Protein AF-A0A1Y0I4P0-F1 (afdb_monomer)

Radius of gyration: 37.22 Å; Cα contacts (8 Å, |Δi|>4): 376; chains: 1; bounding box: 93×125×113 Å

Organism: NCBI:txid141451

Mean predicted aligned error: 14.64 Å

Foldseek 3Di:
DDDDDDDDDPPDPPPPQPDWDWKFKFFPADLVVLLVLLVVQVVVCVVVVNLSVLVSVQSNVQRRQQRIDTPNKGKGFQDDSVVVNVVVVVVVVVVVCLVCLPVPDPPPVVNVVVVVVVVVVCLVCVLVVVLVVLQNRQQRMAIPNWGKGFASPSVLSCVLRNVLVVLVVVLVCLVCVLVVVLVVVVVVVVVVVVVVVVVVVVVVVVVVPDDDDDDDDDDDDDDDDDDDDDDDDDDDDDDDDDDDDDDDDDDDDDDDPPPDPPPVVVVVVVSVVVSVVSVVVSVVVNVVSVVVSLVCVLVSLVSVLQNSQQRMAGQPWGKGFQDDSVLSCVLSVVVVVLVVVLVVVVVVCVVVVDPPCCVVSVVSVVVCVLLVVLLSVQSSLQNSQQGMDIPPGKGKGFDRDSVVSSVLSVVQVVVCVVVVNSSVSVSVSVVSNRRSRRMIITDDPDVVVVVVVSVVSNVVVVVVVVVVVVVVVPD

Sequence (475 aa):
MTESVEKGTTATVQNSAGKRKRLAFQFTGNAAEYFSIWFANQLLMMITLGFYAPWAKVRKLRYFYGNTTVANGSFQFLASPLTLLKSRLLALLLLIMFLTSKNLLDVSIIAASIYGIMTVLYIVFAPVIFVMMLSFRMRYSAWRSIKFSFNRDYKGAYRVYMAPNLVVILFIACLVAPFYFAGQLQEQAASEQTAAEESLSGQDMAYDEGYSEDEAYAEESYEEGRYEQDLYEQDMYEGEVYDEEEVYDEGEVYDEDEVYDEDSAVEDESITNVLDHLEAIWFLPATLSALMLLFLAPYFDFISMRYVARNARFGTATGQFVGEIAAFYRVYGVLFIAIGVLILLWTLKFALDVSGMYGVLGTLTGLFFLLIRPYMKAKRYNLMLDNVQFGNGHRLRANAKPLAVCWLTITNSLIILLSFWMLSPWAQVRTARYFLGVTALESTGDITEFLAGQEEDAKALAEEISDVFDLELSF

Secondary structure (DSSP, 8-state):
-------------------PEEEE-EE---HHHHHHHHHHHHHHHHHTTTTTHHHHHHHHHHHHHHTEEETTEEEEE---HHHHHHHHHHHHHHHHHHHHTTTS---HHHHHHHHHHHHHHHHHHHHHHHHHHHHHHHHTEEETTEEEEE---HHHHHHHHHHHHHHHHHHHHHHHHHHHHHHHHHHHHHHHHHHHHHHHHHHHTTSSS-S--------------------------------------------------HHHHHHHHHHHHHHHHHHHHHHHHHHHHHHHHHHHHHHHHHHHHHHHHHHEEETTEEEEE---HHHHHHHHHHHHHHHHHHHHHHHHHHHTT-TTHHHHHHHHHHHHHHHHHHHHHHHHHHHHHHTEEETTTEEEEE---HHHHHHHHHHHHHHHHHTTTTTHHHHHHHHHHHHHHTEEEEESS-HHHHHHHHHHHHHHHHHHHHHHHHHHTT-

Solvent-accessible surface area (backbone atoms only — not comparable to full-atom values): 26924 Å² total; per-residue (Å²): 140,85,89,79,88,86,81,86,82,81,75,76,81,74,82,79,74,65,80,64,46,76,36,57,32,43,57,76,67,54,40,68,66,47,34,57,54,48,52,56,37,52,53,45,22,61,77,47,76,50,70,42,46,38,48,44,52,43,54,52,46,33,52,57,27,56,27,27,32,43,83,93,32,45,27,41,50,70,66,60,39,68,68,51,40,58,61,47,53,56,51,49,53,53,47,50,53,61,65,47,42,64,82,77,40,98,42,71,68,61,39,50,50,50,52,52,50,51,50,50,48,50,62,68,44,44,42,53,52,50,48,50,53,49,29,53,55,27,56,26,30,30,48,74,90,40,41,28,37,42,60,83,54,58,73,60,32,43,69,61,44,46,62,59,50,50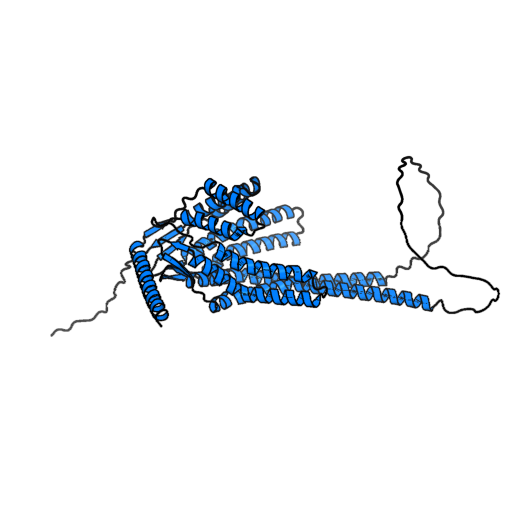,55,53,48,54,35,49,50,49,60,47,48,58,62,57,52,52,53,52,53,51,54,49,52,52,53,52,51,54,53,50,54,52,54,54,58,58,52,60,67,65,70,72,79,74,84,79,90,87,87,83,88,81,90,85,84,86,84,89,81,81,90,78,90,82,88,82,90,84,83,87,83,88,84,87,90,83,88,80,90,86,81,88,83,92,81,85,88,78,91,74,85,80,78,73,70,68,67,67,61,56,52,58,57,50,53,52,54,52,49,56,54,50,56,57,65,44,48,54,60,33,52,52,39,52,50,52,52,62,68,44,45,40,57,52,51,47,50,49,50,40,53,52,31,49,31,29,26,52,54,84,32,49,23,36,54,78,64,58,69,68,61,38,45,61,62,46,44,58,54,52,52,52,52,51,50,49,52,50,53,54,51,49,42,62,76,65,66,55,80,81,46,63,64,57,54,50,49,53,52,51,51,45,65,65,44,48,56,32,34,49,51,20,53,52,49,22,58,53,31,56,23,33,34,38,56,92,59,30,29,37,39,42,65,54,52,36,68,60,38,32,52,51,48,52,55,36,49,52,48,17,59,79,45,74,54,67,43,45,46,41,41,50,44,55,49,50,37,51,58,34,59,36,24,29,41,34,26,56,65,65,63,66,59,57,50,50,53,37,51,50,53,53,48,53,55,49,50,54,51,47,52,54,52,53,58,68,70,71,114

pLDDT: mean 76.16, std 22.03, range [27.31, 97.38]

InterPro domains:
  IPR010295 Protein of unknown function DUF898 [PF05987] (23-184)
  IPR010295 Protein of unknown function DUF898 [PF05987] (286-468)

Structure (mmCIF, N/CA/C/O backbone):
data_AF-A0A1Y0I4P0-F1
#
_entry.id   AF-A0A1Y0I4P0-F1
#
loop_
_atom_site.group_PDB
_atom_site.id
_atom_site.type_symbol
_atom_site.label_atom_id
_atom_site.label_alt_id
_atom_site.label_comp_id
_atom_site.label_asym_id
_atom_site.label_entity_id
_atom_site.label_seq_id
_atom_site.pdbx_PDB_ins_code
_atom_site.Cartn_x
_atom_site.Cartn_y
_atom_site.Cartn_z
_atom_site.occupancy
_atom_site.B_iso_or_equiv
_atom_site.auth_seq_id
_atom_site.auth_comp_id
_atom_site.auth_asym_id
_atom_site.auth_atom_id
_atom_site.pdbx_PDB_model_num
ATOM 1 N N . MET A 1 1 ? -19.920 -70.083 32.557 1.00 39.25 1 MET A N 1
ATOM 2 C CA . MET A 1 1 ? -18.614 -69.816 31.927 1.00 39.25 1 MET A CA 1
ATOM 3 C C . MET A 1 1 ? -18.836 -68.791 30.841 1.00 39.25 1 MET A C 1
ATOM 5 O O . MET A 1 1 ? -19.362 -69.096 29.783 1.00 39.25 1 MET A O 1
ATOM 9 N N . THR A 1 2 ? -18.595 -67.553 31.237 1.00 38.03 2 THR A N 1
ATOM 10 C CA . THR A 1 2 ? -18.624 -66.318 30.465 1.00 38.03 2 THR A CA 1
ATOM 11 C C . THR A 1 2 ? -17.290 -66.140 29.756 1.00 38.03 2 THR A C 1
ATOM 13 O O . THR A 1 2 ? -16.261 -66.289 30.409 1.00 38.03 2 THR A O 1
ATOM 16 N N . GLU A 1 3 ? -17.306 -65.723 28.496 1.00 40.31 3 GLU A N 1
ATOM 17 C CA . GLU A 1 3 ? -16.261 -64.841 27.984 1.00 40.31 3 GLU A CA 1
ATOM 18 C C . GLU A 1 3 ? -16.858 -63.895 26.940 1.00 40.31 3 GLU A C 1
ATOM 20 O O . GLU A 1 3 ? -17.730 -64.248 26.147 1.00 40.31 3 GLU A O 1
ATOM 25 N N . SER A 1 4 ? -16.443 -62.646 27.057 1.00 36.69 4 SER A N 1
ATOM 26 C CA . SER A 1 4 ? -17.008 -61.432 26.493 1.00 36.69 4 SER A CA 1
ATOM 27 C C . SER A 1 4 ? -15.843 -60.505 26.160 1.00 36.69 4 SER A C 1
ATOM 29 O O . SER A 1 4 ? -14.849 -60.555 26.879 1.00 36.69 4 SER A O 1
ATOM 31 N N . VAL A 1 5 ? -16.068 -59.567 25.225 1.00 40.25 5 VAL A N 1
ATOM 32 C CA . VAL A 1 5 ? -15.238 -58.363 24.959 1.00 40.25 5 VAL A CA 1
ATOM 33 C C . VAL A 1 5 ? -14.006 -58.698 24.083 1.00 40.25 5 VAL A C 1
ATOM 35 O O . VAL A 1 5 ? -13.344 -59.693 24.307 1.00 40.25 5 VAL A O 1
ATOM 38 N N . GLU A 1 6 ? -13.683 -58.028 22.970 1.00 35.25 6 GLU A N 1
ATOM 39 C CA . GLU A 1 6 ? -13.631 -56.588 22.705 1.00 35.25 6 GLU A CA 1
ATOM 40 C C . GLU A 1 6 ? -13.625 -56.327 21.178 1.00 35.25 6 GLU A C 1
ATOM 42 O O . GLU A 1 6 ? -12.809 -56.884 20.444 1.00 35.25 6 GLU A O 1
ATOM 47 N N . LYS A 1 7 ? -14.516 -55.464 20.668 1.00 36.31 7 LYS A N 1
ATOM 48 C CA . LYS A 1 7 ? -14.362 -54.826 19.348 1.00 36.31 7 LYS A CA 1
ATOM 49 C C . LYS A 1 7 ? -14.186 -53.335 19.580 1.00 36.31 7 LYS A C 1
ATOM 51 O O . LYS A 1 7 ? -15.089 -52.674 20.085 1.00 36.31 7 LYS A O 1
ATOM 56 N N . GLY A 1 8 ? -13.000 -52.856 19.218 1.00 30.75 8 GLY A N 1
ATOM 57 C CA . GLY A 1 8 ? -12.551 -51.485 19.384 1.00 30.75 8 GLY A CA 1
ATOM 58 C C . GLY A 1 8 ? -13.476 -50.458 18.736 1.00 30.75 8 GLY A C 1
ATOM 59 O O . GLY A 1 8 ? -13.842 -50.535 17.565 1.00 30.75 8 GLY A O 1
ATOM 60 N N . THR A 1 9 ? -13.804 -49.480 19.562 1.00 31.92 9 THR A N 1
ATOM 61 C CA . THR A 1 9 ? -14.466 -48.205 19.332 1.00 31.92 9 THR A CA 1
ATOM 62 C C . THR A 1 9 ? -13.950 -47.460 18.093 1.00 31.92 9 THR A C 1
ATOM 64 O O . THR A 1 9 ? -12.954 -46.744 18.147 1.00 31.92 9 THR A O 1
ATOM 67 N N . THR A 1 10 ? -14.692 -47.513 16.985 1.00 32.19 10 THR A N 1
ATOM 68 C CA . THR A 1 10 ? -14.745 -46.401 16.024 1.00 32.19 10 THR A CA 1
ATOM 69 C C . THR A 1 10 ? -15.577 -45.287 16.646 1.00 32.19 10 THR A C 1
ATOM 71 O O . THR A 1 10 ? -16.793 -45.217 16.462 1.00 32.19 10 THR A O 1
ATOM 74 N N . ALA A 1 11 ? -14.926 -44.426 17.428 1.00 33.12 11 ALA A N 1
ATOM 75 C CA . ALA A 1 11 ? -15.512 -43.165 17.846 1.00 33.12 11 ALA A CA 1
ATOM 76 C C . ALA A 1 11 ? -15.629 -42.271 16.609 1.00 33.12 11 ALA A C 1
ATOM 78 O O . ALA A 1 11 ? -14.672 -41.650 16.151 1.00 33.12 11 ALA A O 1
ATOM 79 N N . THR A 1 12 ? -16.835 -42.244 16.056 1.00 32.56 12 THR A N 1
ATOM 80 C CA . THR A 1 12 ? -17.356 -41.190 15.197 1.00 32.56 12 THR A CA 1
ATOM 81 C C . THR A 1 12 ? -17.021 -39.843 15.838 1.00 32.56 12 THR A C 1
ATOM 83 O O . THR A 1 12 ? -17.657 -39.441 16.812 1.00 32.56 12 THR A O 1
ATOM 86 N N . VAL A 1 13 ? -16.012 -39.143 15.314 1.00 34.75 13 VAL A N 1
ATOM 87 C CA . VAL A 1 13 ? -15.781 -37.726 15.612 1.00 34.75 13 VAL A CA 1
ATOM 88 C C . VAL A 1 13 ? -16.958 -36.975 15.000 1.00 34.75 13 VAL A C 1
ATOM 90 O O . VAL A 1 13 ? -16.952 -36.585 13.833 1.00 34.75 13 VAL A O 1
ATOM 93 N N . GLN A 1 14 ? -18.032 -36.868 15.779 1.00 32.38 14 GLN A N 1
ATOM 94 C CA . GLN A 1 14 ? -19.156 -36.013 15.469 1.00 32.38 14 GLN A CA 1
ATOM 95 C C . GLN A 1 14 ? -18.634 -34.584 15.374 1.00 32.38 14 GLN A C 1
ATOM 97 O O . GLN A 1 14 ? -18.122 -33.994 16.322 1.00 32.38 14 GLN A O 1
ATOM 102 N N . ASN A 1 15 ? -18.755 -34.076 14.160 1.00 36.31 15 ASN A N 1
ATOM 103 C CA . ASN A 1 15 ? -18.453 -32.739 13.709 1.00 36.31 15 ASN A CA 1
ATOM 104 C C . ASN A 1 15 ? -19.351 -31.735 14.458 1.00 36.31 15 ASN A C 1
ATOM 106 O O . ASN A 1 15 ? -20.387 -31.312 13.950 1.00 36.31 15 ASN A O 1
ATOM 110 N N . SER A 1 16 ? -18.974 -31.347 15.677 1.00 35.66 16 SER A N 1
ATOM 111 C CA . SER A 1 16 ? -19.544 -30.202 16.392 1.00 35.66 16 SER A CA 1
ATOM 112 C C . SER A 1 16 ? -18.983 -28.899 15.811 1.00 35.66 16 SER A C 1
ATOM 114 O O . SER A 1 16 ? -18.380 -28.070 16.490 1.00 35.66 16 SER A O 1
ATOM 116 N N . ALA A 1 17 ? -19.190 -28.688 14.509 1.00 44.56 17 ALA A N 1
ATOM 117 C CA . ALA A 1 17 ? -18.994 -27.389 13.888 1.00 44.56 17 ALA A CA 1
ATOM 118 C C . ALA A 1 17 ? -20.091 -26.445 14.406 1.00 44.56 17 ALA A C 1
ATOM 120 O O . ALA A 1 17 ? -21.143 -26.287 13.787 1.00 44.56 17 ALA A O 1
ATOM 121 N N . GLY A 1 18 ? -19.857 -25.844 15.577 1.00 54.31 18 GLY A N 1
ATOM 122 C CA . GLY A 1 18 ? -20.720 -24.817 16.150 1.00 54.31 18 GLY A CA 1
ATOM 123 C C . GLY A 1 18 ? -21.077 -23.768 15.095 1.00 54.31 18 GLY A C 1
ATOM 124 O O . GLY A 1 18 ? -20.222 -23.327 14.320 1.00 54.31 18 GLY A O 1
ATOM 125 N N . LYS A 1 19 ? -22.362 -23.405 15.026 1.00 65.44 19 LYS A N 1
ATOM 126 C CA . LYS A 1 19 ? -22.931 -22.479 14.039 1.00 65.44 19 LYS A CA 1
ATOM 127 C C . LYS A 1 19 ? -22.147 -21.160 14.052 1.00 65.44 19 LYS A C 1
ATOM 129 O O . LYS A 1 19 ? -22.307 -20.345 14.955 1.00 65.44 19 LYS A O 1
ATOM 134 N N . ARG A 1 20 ? -21.277 -20.957 13.059 1.00 76.94 20 ARG A N 1
ATOM 135 C CA . ARG A 1 20 ? -20.441 -19.750 12.956 1.00 76.94 20 ARG A CA 1
ATOM 136 C C . ARG A 1 20 ? -21.329 -18.536 12.713 1.00 76.94 20 ARG A C 1
ATOM 138 O O . ARG A 1 20 ? -22.108 -18.518 11.759 1.00 76.94 20 ARG A O 1
ATOM 145 N N . LYS A 1 21 ? -21.208 -17.512 13.558 1.00 85.75 21 LYS A N 1
ATOM 146 C CA . LYS A 1 21 ? -21.959 -16.261 13.405 1.00 85.75 21 LYS A CA 1
ATOM 147 C C . LYS A 1 21 ? -21.155 -15.303 12.536 1.00 85.75 21 LYS A C 1
ATOM 149 O O . LYS A 1 21 ? -20.011 -14.982 12.853 1.00 85.75 21 LYS A O 1
ATOM 154 N N . ARG A 1 22 ? -21.755 -14.845 11.436 1.00 89.12 22 ARG A N 1
ATOM 155 C CA . ARG A 1 22 ? -21.154 -13.854 10.537 1.00 89.12 22 ARG A CA 1
ATOM 156 C C . ARG A 1 22 ? -21.524 -12.445 10.999 1.00 89.12 22 ARG A C 1
ATOM 158 O O . ARG A 1 22 ? -22.698 -12.088 11.016 1.00 89.12 22 ARG A O 1
ATOM 165 N N . LEU A 1 23 ? -20.521 -11.650 11.351 1.00 91.06 23 LEU A N 1
ATOM 166 C CA . LEU A 1 23 ? -20.640 -10.267 11.809 1.00 91.06 23 LEU A CA 1
ATOM 167 C C . LEU A 1 23 ? -20.118 -9.347 10.700 1.00 91.06 23 LEU A C 1
ATOM 169 O O . LEU A 1 23 ? -18.914 -9.271 10.466 1.00 91.06 23 LEU A O 1
ATOM 173 N N . ALA A 1 24 ? -21.023 -8.701 9.966 1.00 92.25 24 ALA A N 1
ATOM 174 C CA . ALA A 1 24 ? -20.651 -7.816 8.864 1.00 92.25 24 ALA A CA 1
ATOM 175 C C . ALA A 1 24 ? -20.056 -6.497 9.378 1.00 92.25 24 ALA A C 1
ATOM 177 O O . ALA A 1 24 ? -20.532 -5.947 10.374 1.00 92.25 24 ALA A O 1
ATOM 178 N N . PHE A 1 25 ? -19.046 -5.983 8.676 1.00 93.06 25 PHE A N 1
ATOM 179 C CA . PHE A 1 25 ? -18.540 -4.632 8.899 1.00 93.06 25 PHE A CA 1
ATOM 180 C C . PHE A 1 25 ? -19.503 -3.628 8.263 1.00 93.06 25 PHE A C 1
ATOM 182 O O . PHE A 1 25 ? -19.948 -3.800 7.127 1.00 93.06 25 PHE A O 1
ATOM 189 N N . GLN A 1 26 ? -19.816 -2.564 8.992 1.00 93.56 26 GLN A N 1
ATOM 190 C CA . GLN A 1 26 ? -20.653 -1.471 8.512 1.00 93.56 26 GLN A CA 1
ATOM 191 C C . GLN A 1 26 ? -19.850 -0.174 8.517 1.00 93.56 26 GLN A C 1
ATOM 193 O O . GLN A 1 26 ? -19.061 0.082 9.426 1.00 93.56 26 GLN A O 1
ATOM 198 N N . PHE A 1 27 ? -20.040 0.635 7.475 1.00 94.00 27 PHE A N 1
ATOM 199 C CA . PHE A 1 27 ? -19.405 1.941 7.347 1.00 94.00 27 PHE A CA 1
ATOM 200 C C . PHE A 1 27 ? -20.461 3.031 7.179 1.00 94.00 27 PHE A C 1
ATOM 202 O O . PHE A 1 27 ? -21.122 3.097 6.140 1.00 94.00 27 PHE A O 1
ATOM 209 N N . THR A 1 28 ? -20.595 3.897 8.181 1.00 95.38 28 THR A N 1
ATOM 210 C CA . THR A 1 28 ? -21.626 4.949 8.248 1.00 95.38 28 THR A CA 1
ATOM 211 C C . THR A 1 28 ? -21.122 6.327 7.819 1.00 95.38 28 THR A C 1
ATOM 213 O O . THR A 1 28 ? -21.881 7.289 7.845 1.00 95.38 28 THR A O 1
ATOM 216 N N . GLY A 1 29 ? -19.859 6.439 7.392 1.00 93.44 29 GLY A N 1
ATOM 217 C CA . GLY A 1 29 ? -19.248 7.727 7.059 1.00 93.44 29 GLY A CA 1
ATOM 218 C C . GLY A 1 29 ? -19.883 8.408 5.842 1.00 93.44 29 GLY A C 1
ATOM 219 O O . GLY A 1 29 ? -20.194 7.763 4.830 1.00 93.44 29 GLY A O 1
ATOM 220 N N . ASN A 1 30 ? -20.027 9.730 5.928 1.00 96.38 30 ASN A N 1
ATOM 221 C CA . ASN A 1 30 ? -20.567 10.614 4.900 1.00 96.38 30 ASN A CA 1
ATOM 222 C C . ASN A 1 30 ? -19.444 11.287 4.081 1.00 96.38 30 ASN A C 1
ATOM 224 O O . ASN A 1 30 ? -18.428 11.738 4.605 1.00 96.38 30 ASN A O 1
ATOM 228 N N . ALA A 1 31 ? -19.630 11.375 2.761 1.00 95.25 31 ALA A N 1
ATOM 229 C CA . ALA A 1 31 ? -18.646 11.986 1.871 1.00 95.25 31 ALA A CA 1
ATOM 230 C C . ALA A 1 31 ? -18.492 13.505 2.071 1.00 95.25 31 ALA A C 1
ATOM 232 O O . ALA A 1 31 ? -17.367 13.991 2.009 1.00 95.25 31 ALA A O 1
ATOM 233 N N . ALA A 1 32 ? -19.580 14.238 2.326 1.00 95.56 32 ALA A N 1
ATOM 234 C CA . ALA A 1 32 ? -19.558 15.689 2.517 1.00 95.56 32 ALA A CA 1
ATOM 235 C C . ALA A 1 32 ? -18.878 16.077 3.837 1.00 95.56 32 ALA A C 1
ATOM 237 O O . ALA A 1 32 ? -18.021 16.954 3.866 1.00 95.56 32 ALA A O 1
ATOM 238 N N . GLU A 1 33 ? -19.189 15.357 4.915 1.00 96.56 33 GLU A N 1
ATOM 239 C CA . GLU A 1 33 ? -18.536 15.548 6.213 1.00 96.56 33 GLU A CA 1
ATOM 240 C C . GLU A 1 33 ? -17.022 15.292 6.114 1.00 96.56 33 GLU A C 1
ATOM 242 O O . GLU A 1 33 ? -16.207 16.107 6.555 1.00 96.56 33 GLU A O 1
ATOM 247 N N . TYR A 1 34 ? -16.626 14.192 5.461 1.00 96.50 34 TYR A N 1
ATOM 248 C CA . TYR A 1 34 ? -15.215 13.892 5.240 1.00 96.50 34 TYR A CA 1
ATOM 249 C C . TYR A 1 34 ? -14.526 14.913 4.326 1.00 96.50 34 TYR A C 1
ATOM 251 O O . TYR A 1 34 ? -13.366 15.256 4.562 1.00 96.50 34 TYR A O 1
ATOM 259 N N . PHE A 1 35 ? -15.225 15.411 3.301 1.00 96.69 35 PHE A N 1
ATOM 260 C CA . PHE A 1 35 ? -14.718 16.443 2.401 1.00 96.69 35 PHE A CA 1
ATOM 261 C C . PHE A 1 35 ? -14.347 17.716 3.166 1.00 96.69 35 PHE A C 1
ATOM 263 O O . PHE A 1 35 ? -13.220 18.182 3.021 1.00 96.69 35 PHE A O 1
ATOM 270 N N . SER A 1 36 ? -15.216 18.212 4.051 1.00 96.62 36 SER A N 1
ATOM 271 C CA . SER A 1 36 ? -14.932 19.401 4.869 1.00 96.62 36 SER A CA 1
ATOM 272 C C . SER A 1 36 ? -13.698 19.218 5.759 1.00 96.62 36 SER A C 1
ATOM 274 O O . SER A 1 36 ? -12.853 20.109 5.857 1.00 96.62 36 SER A O 1
ATOM 276 N N . ILE A 1 37 ? -13.535 18.035 6.367 1.00 94.69 37 ILE A N 1
ATOM 277 C CA . ILE A 1 37 ? -12.343 17.707 7.167 1.00 94.69 37 ILE A CA 1
ATOM 278 C C . ILE A 1 37 ? -11.088 17.692 6.291 1.00 94.69 37 ILE A C 1
ATOM 280 O O . ILE A 1 37 ? -10.050 18.235 6.672 1.00 94.69 37 ILE A O 1
ATOM 284 N N . TRP A 1 38 ? -11.160 17.029 5.139 1.00 95.75 38 TRP A N 1
ATOM 285 C CA . TRP A 1 38 ? -10.036 16.893 4.226 1.00 95.75 38 TRP A CA 1
ATOM 286 C C . TRP A 1 38 ? -9.614 18.240 3.643 1.00 95.75 38 TRP A C 1
ATOM 288 O O . TRP A 1 38 ? -8.427 18.546 3.668 1.00 95.75 38 TRP A O 1
ATOM 298 N N . PHE A 1 39 ? -10.563 19.061 3.201 1.00 96.00 39 PHE A N 1
ATOM 299 C CA . PHE A 1 39 ? -10.291 20.358 2.591 1.00 96.00 39 PHE A CA 1
ATOM 300 C C . PHE A 1 39 ? -9.586 21.295 3.576 1.00 96.00 39 PHE A C 1
ATOM 302 O O . PHE A 1 39 ? -8.520 21.825 3.269 1.00 96.00 39 PHE A O 1
ATOM 309 N N . ALA A 1 40 ? -10.092 21.386 4.811 1.00 96.75 40 ALA A N 1
ATOM 310 C CA . ALA A 1 40 ? -9.426 22.134 5.877 1.00 96.75 40 ALA A CA 1
ATOM 311 C C . ALA A 1 40 ? -7.996 21.625 6.135 1.00 96.75 40 ALA A C 1
ATOM 313 O O . ALA A 1 40 ? -7.074 22.412 6.333 1.00 96.75 40 ALA A O 1
ATOM 314 N N . ASN A 1 41 ? -7.783 20.306 6.097 1.00 96.12 41 ASN A N 1
ATOM 315 C CA . ASN A 1 41 ? -6.449 19.734 6.262 1.00 96.12 41 ASN A CA 1
ATOM 316 C C . ASN A 1 41 ? -5.517 20.060 5.087 1.00 96.12 41 ASN A C 1
ATOM 318 O O . ASN A 1 41 ? -4.330 20.267 5.321 1.00 96.12 41 ASN A O 1
ATOM 322 N N . GLN A 1 42 ? -6.017 20.096 3.849 1.00 95.88 42 GLN A N 1
ATOM 323 C CA . GLN A 1 42 ? -5.213 20.478 2.687 1.00 95.88 42 GLN A CA 1
ATOM 324 C C . GLN A 1 42 ? -4.738 21.929 2.803 1.00 95.88 42 GLN A C 1
ATOM 326 O O . GLN A 1 42 ? -3.544 22.172 2.645 1.00 95.88 42 GLN A O 1
ATOM 331 N N . LEU A 1 43 ? -5.629 22.854 3.178 1.00 96.31 43 LEU A N 1
ATOM 332 C CA . LEU A 1 43 ? -5.273 24.256 3.418 1.00 96.31 43 LEU A CA 1
ATOM 333 C C . LEU A 1 43 ? -4.224 24.391 4.525 1.00 96.31 43 LEU A C 1
ATOM 335 O O . LEU A 1 43 ? -3.200 25.041 4.337 1.00 96.31 43 LEU A O 1
ATOM 339 N N . LEU A 1 44 ? -4.421 23.709 5.656 1.00 96.62 44 LEU A N 1
ATOM 340 C CA . LEU A 1 44 ? -3.453 23.728 6.754 1.00 96.62 44 LEU A CA 1
ATOM 341 C C . LEU A 1 44 ? -2.103 23.129 6.348 1.00 96.62 44 LEU A C 1
ATOM 343 O O . LEU A 1 44 ? -1.066 23.631 6.770 1.00 96.62 44 LEU A O 1
ATOM 347 N N . MET A 1 45 ? -2.076 22.079 5.524 1.00 95.00 45 MET A N 1
ATOM 348 C CA . MET A 1 45 ? -0.818 21.529 5.011 1.00 95.00 45 MET A CA 1
ATOM 349 C C . MET A 1 45 ? -0.104 22.486 4.055 1.00 95.00 45 MET A C 1
ATOM 351 O O . MET A 1 45 ? 1.119 22.529 4.102 1.00 95.00 45 MET A O 1
ATOM 355 N N . MET A 1 46 ? -0.827 23.257 3.239 1.00 96.06 46 MET A N 1
ATOM 356 C CA . MET A 1 46 ? -0.228 24.293 2.389 1.00 96.06 46 MET A CA 1
ATOM 357 C C . MET A 1 46 ? 0.353 25.430 3.238 1.00 96.06 46 MET A C 1
ATOM 359 O O . MET A 1 46 ? 1.533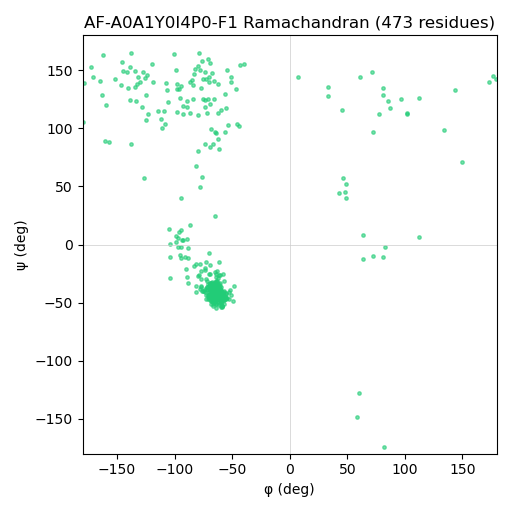 25.739 3.115 1.00 96.06 46 MET A O 1
ATOM 363 N N . ILE A 1 47 ? -0.439 25.976 4.170 1.00 97.38 47 ILE A N 1
ATOM 364 C CA . ILE A 1 47 ? -0.036 27.095 5.042 1.00 97.38 47 ILE A CA 1
ATOM 365 C C . ILE A 1 47 ? 1.163 26.723 5.923 1.00 97.38 47 ILE A C 1
ATOM 367 O O . ILE A 1 47 ? 2.042 27.540 6.165 1.00 97.38 47 ILE A O 1
ATOM 371 N N . THR A 1 48 ? 1.220 25.481 6.402 1.00 95.38 48 THR A N 1
ATOM 372 C CA . THR A 1 48 ? 2.301 25.010 7.284 1.00 95.38 48 THR A CA 1
ATOM 373 C C . THR A 1 48 ? 3.445 24.324 6.538 1.00 95.38 48 THR A C 1
ATOM 375 O O . THR A 1 48 ? 4.231 23.633 7.181 1.00 95.38 48 THR A O 1
ATOM 378 N N . LEU A 1 49 ? 3.526 24.423 5.203 1.00 92.75 49 LEU A N 1
ATOM 379 C CA . LEU A 1 49 ? 4.558 23.762 4.384 1.00 92.75 49 LEU A CA 1
ATOM 380 C C . LEU A 1 49 ? 4.735 22.264 4.718 1.00 92.75 49 LEU A C 1
ATOM 382 O O . LEU A 1 49 ? 5.834 21.721 4.802 1.00 92.75 49 LEU A O 1
ATOM 386 N N . GLY A 1 50 ? 3.622 21.573 4.966 1.00 88.50 50 GLY A N 1
ATOM 387 C CA . GLY A 1 50 ? 3.591 20.144 5.268 1.00 88.50 50 GLY A CA 1
ATOM 388 C C . GLY A 1 50 ? 3.866 19.763 6.728 1.00 88.50 50 GLY A C 1
ATOM 389 O O . GLY A 1 50 ? 3.731 18.576 7.055 1.00 88.50 50 GLY A O 1
ATOM 390 N N . PHE A 1 51 ? 4.161 20.708 7.630 1.00 91.25 51 PHE A N 1
ATOM 391 C CA . PHE A 1 51 ? 4.304 20.415 9.064 1.00 91.25 51 PHE A CA 1
ATOM 392 C C . PHE A 1 51 ? 3.004 19.869 9.669 1.00 91.25 51 PHE A C 1
ATOM 394 O O . PHE A 1 51 ? 3.064 18.961 10.493 1.00 91.25 51 PHE A O 1
ATOM 401 N N . TYR A 1 52 ? 1.826 20.311 9.207 1.00 94.06 52 TYR A N 1
ATOM 402 C CA . TYR A 1 52 ? 0.522 19.834 9.695 1.00 94.06 52 TYR A CA 1
ATOM 403 C C . TYR A 1 52 ? 0.169 18.381 9.288 1.00 94.06 52 TYR A C 1
ATOM 405 O O . TYR A 1 52 ? -0.806 17.807 9.784 1.00 94.06 52 TYR A O 1
ATOM 413 N N . ALA A 1 53 ? 0.957 17.722 8.429 1.00 91.81 53 ALA A N 1
ATOM 414 C CA . ALA A 1 53 ? 0.651 16.381 7.911 1.00 91.81 53 ALA A CA 1
ATOM 415 C C . ALA A 1 53 ? 0.325 15.308 8.988 1.00 91.81 53 ALA A C 1
ATOM 417 O O . ALA A 1 53 ? -0.599 14.511 8.772 1.00 91.81 53 ALA A O 1
ATOM 418 N N . PRO A 1 54 ? 0.998 15.257 10.161 1.00 92.06 54 PRO A N 1
ATOM 419 C CA . PRO A 1 54 ? 0.640 14.340 11.245 1.00 92.06 54 PRO A CA 1
ATOM 420 C C . PRO A 1 54 ? -0.788 14.528 11.778 1.00 92.06 54 PRO A C 1
ATOM 422 O O . PRO A 1 54 ? -1.498 13.541 11.982 1.00 92.06 54 PRO A O 1
ATOM 425 N N . TRP A 1 55 ? -1.239 15.771 11.958 1.00 94.00 55 TRP A N 1
ATOM 426 C CA . TRP A 1 55 ? -2.592 16.089 12.426 1.00 94.00 55 TRP A CA 1
ATOM 427 C C . TRP A 1 55 ? -3.643 15.712 11.387 1.00 94.00 55 TRP A C 1
ATOM 429 O O . TRP A 1 55 ? -4.619 15.035 11.723 1.00 94.00 55 TRP A O 1
ATOM 439 N N . ALA A 1 56 ? -3.402 16.048 10.118 1.00 93.62 56 ALA A N 1
ATOM 440 C CA . ALA A 1 56 ? -4.261 15.649 9.006 1.00 93.62 56 ALA A CA 1
ATOM 441 C C . ALA A 1 56 ? -4.439 14.119 8.942 1.00 93.62 56 ALA A C 1
ATOM 443 O O . ALA A 1 56 ? -5.559 13.612 8.822 1.00 93.62 56 ALA A O 1
ATOM 444 N N . LYS A 1 57 ? -3.341 13.365 9.102 1.00 91.56 57 LYS A N 1
ATOM 445 C CA . LYS A 1 57 ? -3.353 11.895 9.136 1.00 91.56 57 LYS A CA 1
ATOM 446 C C . LYS A 1 57 ? -4.175 11.349 10.306 1.00 91.56 57 LYS A C 1
ATOM 448 O O . LYS A 1 57 ? -4.969 10.433 10.097 1.00 91.56 57 LYS A O 1
ATOM 453 N N . VAL A 1 58 ? -4.016 11.899 11.512 1.00 92.62 58 VAL A N 1
ATOM 454 C CA . VAL A 1 58 ? -4.783 11.474 12.697 1.00 92.62 58 VAL A CA 1
ATOM 455 C C . VAL A 1 58 ? -6.274 11.768 12.525 1.00 92.62 58 VAL A C 1
ATOM 457 O O . VAL A 1 58 ? -7.082 10.870 12.754 1.00 92.62 58 VAL A O 1
ATOM 460 N N . ARG A 1 59 ? -6.657 12.969 12.064 1.00 94.38 59 ARG A N 1
ATOM 461 C CA . ARG A 1 59 ? -8.067 13.329 11.810 1.00 94.38 59 ARG A CA 1
ATOM 462 C C . ARG A 1 59 ? -8.711 12.401 10.784 1.00 94.38 59 ARG A C 1
ATOM 464 O O . ARG A 1 59 ? -9.803 11.896 11.026 1.00 94.38 59 ARG A O 1
ATOM 471 N N . LYS A 1 60 ? -8.006 12.111 9.683 1.00 93.44 60 LYS A N 1
ATOM 472 C CA . LYS A 1 60 ? -8.449 11.134 8.680 1.00 93.44 60 LYS A CA 1
ATOM 473 C C . LYS A 1 60 ? -8.685 9.758 9.305 1.00 93.44 60 LYS A C 1
ATOM 475 O O . LYS A 1 60 ? -9.743 9.176 9.103 1.00 93.44 60 LYS A O 1
ATOM 480 N N . LEU A 1 61 ? -7.720 9.226 10.054 1.00 92.19 61 LEU A N 1
ATOM 481 C CA . LEU A 1 61 ? -7.840 7.887 10.639 1.00 92.19 61 LEU A CA 1
ATOM 482 C C . LEU A 1 61 ? -8.957 7.807 11.685 1.00 92.19 61 LEU A C 1
ATOM 484 O O . LEU A 1 61 ? -9.730 6.856 11.647 1.00 92.19 61 LEU A O 1
ATOM 488 N N . ARG A 1 62 ? -9.107 8.823 12.545 1.00 94.06 62 ARG A N 1
ATOM 489 C CA . ARG A 1 62 ? -10.221 8.907 13.505 1.00 94.06 62 ARG A CA 1
ATOM 490 C C . ARG A 1 62 ? -11.577 8.920 12.808 1.00 94.06 62 ARG A C 1
ATOM 492 O O . ARG A 1 62 ? -12.471 8.209 13.251 1.00 94.06 62 ARG A O 1
ATOM 499 N N . TYR A 1 63 ? -11.699 9.649 11.697 1.00 94.75 63 TYR A N 1
ATOM 500 C CA . TYR A 1 63 ? -12.924 9.677 10.902 1.00 94.75 63 TYR A CA 1
ATOM 501 C C . TYR A 1 63 ? -13.312 8.288 10.382 1.00 94.75 63 TYR A C 1
ATOM 503 O O . TYR A 1 63 ? -14.434 7.836 10.596 1.00 94.75 63 TYR A O 1
ATOM 511 N N . PHE A 1 64 ? -12.386 7.587 9.720 1.00 94.00 64 PHE A N 1
ATOM 512 C CA . PHE A 1 64 ? -12.684 6.271 9.150 1.00 94.00 64 PHE A CA 1
ATOM 513 C C . PHE A 1 64 ? -12.902 5.199 10.223 1.00 94.00 64 PHE A C 1
ATOM 515 O O . PHE A 1 64 ? -13.799 4.377 10.064 1.00 94.00 64 PHE A O 1
ATOM 522 N N . TYR A 1 65 ? -12.123 5.208 11.310 1.00 92.75 65 TYR A N 1
ATOM 523 C CA . TYR A 1 65 ? -12.267 4.235 12.398 1.00 92.75 65 TYR A CA 1
ATOM 524 C C . TYR A 1 65 ? -13.586 4.443 13.147 1.00 92.75 65 TYR A C 1
ATOM 526 O O . TYR A 1 65 ? -14.351 3.494 13.280 1.00 92.75 65 TYR A O 1
ATOM 534 N N . GLY A 1 66 ? -13.904 5.683 13.536 1.00 93.31 66 GLY A N 1
ATOM 535 C CA . GLY A 1 66 ? -15.138 5.996 14.264 1.00 93.31 66 GLY A CA 1
ATOM 536 C C . GLY A 1 66 ? -16.412 5.694 13.471 1.00 93.31 66 GLY A C 1
ATOM 537 O O . GLY A 1 66 ? -17.423 5.325 14.057 1.00 93.31 66 GLY A O 1
ATOM 538 N N . ASN A 1 67 ? -16.343 5.775 12.139 1.00 95.25 67 ASN A N 1
ATOM 539 C CA . ASN A 1 67 ? -17.436 5.414 11.234 1.00 95.25 67 ASN A CA 1
ATOM 540 C C . ASN A 1 67 ? -17.437 3.940 10.801 1.00 95.25 67 ASN A C 1
ATOM 542 O O . ASN A 1 67 ? -18.242 3.565 9.951 1.00 95.25 67 ASN A O 1
ATOM 546 N N . THR A 1 68 ? -16.535 3.110 11.330 1.00 94.69 68 THR A N 1
ATOM 547 C CA . THR A 1 68 ? -16.502 1.666 11.068 1.00 94.69 68 THR A CA 1
ATOM 548 C C . THR A 1 68 ? -17.004 0.926 12.298 1.00 94.69 68 THR A C 1
ATOM 550 O O . THR A 1 68 ? -16.429 1.061 13.378 1.00 94.69 68 THR A O 1
ATOM 553 N N . THR A 1 69 ? -18.048 0.114 12.142 1.00 93.62 69 THR A N 1
ATOM 554 C CA . THR A 1 69 ? -18.640 -0.667 13.234 1.00 93.62 69 THR A CA 1
ATOM 555 C C . THR A 1 69 ? -18.707 -2.154 12.892 1.00 93.62 69 THR A C 1
ATOM 557 O O . THR A 1 69 ? -18.933 -2.549 11.747 1.00 93.62 69 THR A O 1
ATOM 560 N N . VAL A 1 70 ? -18.487 -2.996 13.903 1.00 91.31 70 VAL A N 1
ATOM 561 C CA . VAL A 1 70 ? -18.648 -4.458 13.851 1.00 91.31 70 VAL A CA 1
ATOM 562 C C . VAL A 1 70 ? -19.262 -4.912 15.160 1.00 91.31 70 VAL A C 1
ATOM 564 O O . VAL A 1 70 ? -18.826 -4.481 16.227 1.00 91.31 70 VAL A O 1
ATOM 567 N N . ALA A 1 71 ? -20.271 -5.783 15.083 1.00 86.69 71 ALA A N 1
ATOM 568 C CA . ALA A 1 71 ? -20.990 -6.294 16.251 1.00 86.69 71 ALA A CA 1
ATOM 569 C C . ALA A 1 71 ? -21.406 -5.171 17.226 1.00 86.69 71 ALA A C 1
ATOM 571 O O . ALA A 1 71 ? -21.194 -5.277 18.427 1.00 86.69 71 ALA A O 1
ATOM 572 N N . ASN A 1 72 ? -21.946 -4.059 16.715 1.00 83.31 72 ASN A N 1
ATOM 573 C CA . ASN A 1 72 ? -22.359 -2.877 17.492 1.00 83.31 72 ASN A CA 1
ATOM 574 C C . ASN A 1 72 ? -21.231 -2.125 18.238 1.00 83.31 72 ASN A C 1
ATOM 576 O O . ASN A 1 72 ? -21.523 -1.220 19.009 1.00 83.31 72 ASN A O 1
ATOM 580 N N . GLY A 1 73 ? -19.953 -2.460 18.023 1.00 86.94 73 GLY A N 1
ATOM 581 C CA . GLY A 1 73 ? -18.809 -1.689 18.525 1.00 86.94 73 GLY A CA 1
ATOM 582 C C . GLY A 1 73 ? -18.113 -0.921 17.402 1.00 86.94 73 GLY A C 1
ATOM 583 O O . GLY A 1 73 ? -17.836 -1.504 16.352 1.00 86.94 73 GLY A O 1
ATOM 584 N N . SER A 1 74 ? -17.814 0.363 17.616 1.00 91.06 74 SER A N 1
ATOM 585 C CA . SER A 1 74 ? -17.006 1.165 16.689 1.00 91.06 74 SER A CA 1
ATOM 586 C C . SER A 1 74 ? -15.508 0.944 16.899 1.00 91.06 74 SER A C 1
ATOM 588 O O . SER A 1 74 ? -15.046 0.623 18.000 1.00 91.06 74 SER A O 1
ATOM 590 N N . PHE A 1 75 ? -14.734 1.100 15.826 1.00 92.50 75 PHE A N 1
ATOM 591 C CA . PHE A 1 75 ? -13.278 1.151 15.917 1.00 92.50 75 PHE A CA 1
ATOM 592 C C . PHE A 1 75 ? -12.823 2.530 16.400 1.00 92.50 75 PHE A C 1
ATOM 594 O O . PHE A 1 75 ? -13.448 3.555 16.132 1.00 92.50 75 PHE A O 1
ATOM 601 N N . GLN A 1 76 ? -11.687 2.572 17.088 1.00 93.31 76 GLN A N 1
ATOM 602 C CA . GLN A 1 76 ? -11.110 3.804 17.614 1.00 93.31 76 GLN A CA 1
ATOM 603 C C . GLN A 1 76 ? -9.640 3.918 17.226 1.00 93.31 76 GLN A C 1
ATOM 605 O O . GLN A 1 76 ? -8.893 2.938 17.257 1.00 93.31 76 GLN A O 1
ATOM 610 N N . PHE A 1 77 ? -9.226 5.134 16.863 1.00 91.81 77 PHE A N 1
ATOM 611 C CA . PHE A 1 77 ? -7.831 5.451 16.580 1.00 91.81 77 PHE A CA 1
ATOM 612 C C . PHE A 1 77 ? -7.264 6.393 17.650 1.00 91.81 77 PHE A C 1
ATOM 614 O O . PHE A 1 77 ? -7.597 7.579 17.697 1.00 91.81 77 PHE A O 1
ATOM 621 N N . LEU A 1 78 ? -6.391 5.855 18.500 1.00 91.25 78 LEU A N 1
ATOM 622 C CA . LEU A 1 78 ? -5.945 6.457 19.761 1.00 91.25 78 LEU A CA 1
ATOM 623 C C . LEU A 1 78 ? -4.650 7.282 19.640 1.00 91.25 78 LEU A C 1
ATOM 625 O O . LEU A 1 78 ? -4.125 7.754 20.645 1.00 91.25 78 LEU A O 1
ATOM 629 N N . ALA A 1 79 ? -4.090 7.449 18.437 1.00 87.88 79 ALA A N 1
ATOM 630 C CA . ALA A 1 79 ? -2.812 8.147 18.288 1.00 87.88 79 ALA A CA 1
ATOM 631 C C . ALA A 1 79 ? -2.926 9.652 18.565 1.00 87.88 79 ALA A C 1
ATOM 633 O O . ALA A 1 79 ? -3.900 10.309 18.170 1.00 87.88 79 ALA A O 1
ATOM 634 N N . SER A 1 80 ? -1.872 10.208 19.168 1.00 89.69 80 SER A N 1
ATOM 635 C CA . SER A 1 80 ? -1.651 11.649 19.262 1.00 89.69 80 SER A CA 1
ATOM 636 C C . SER A 1 80 ? -0.742 12.125 18.114 1.00 89.69 80 SER A C 1
ATOM 638 O O . SER A 1 80 ? 0.257 11.474 17.802 1.00 89.69 80 SER A O 1
ATOM 640 N N . PRO A 1 81 ? -1.046 13.256 17.457 1.00 88.88 81 PRO A N 1
ATOM 641 C CA . PRO A 1 81 ? -0.295 13.722 16.285 1.00 88.88 81 PRO A CA 1
ATOM 642 C C . PRO A 1 81 ? 1.167 14.083 16.589 1.00 88.88 81 PRO A C 1
ATOM 644 O O . PRO A 1 81 ? 2.029 13.902 15.732 1.00 88.88 81 PRO A O 1
ATOM 647 N N . LEU A 1 82 ? 1.476 14.498 17.820 1.00 87.75 82 LEU A N 1
ATOM 648 C CA . LEU A 1 82 ? 2.842 14.825 18.244 1.00 87.75 82 LEU A CA 1
ATOM 649 C C . LEU A 1 82 ? 3.787 13.615 18.200 1.00 87.75 82 LEU A C 1
ATOM 651 O O . LEU A 1 82 ? 4.967 13.767 17.893 1.00 87.75 82 LEU A O 1
ATOM 655 N N . THR A 1 83 ? 3.281 12.402 18.447 1.00 82.88 83 THR A N 1
ATOM 656 C CA . THR A 1 83 ? 4.104 11.179 18.356 1.00 82.88 83 THR A CA 1
ATOM 657 C C . THR A 1 83 ? 4.578 10.916 16.928 1.00 82.88 83 THR A C 1
ATOM 659 O O . THR A 1 83 ? 5.716 10.507 16.716 1.00 82.88 83 THR A O 1
ATOM 662 N N . LEU A 1 84 ? 3.733 11.218 15.940 1.00 82.50 84 LEU A N 1
ATOM 663 C CA . LEU A 1 84 ? 4.058 11.107 14.520 1.00 82.50 84 LEU A CA 1
ATOM 664 C C . LEU A 1 84 ? 5.036 12.202 14.073 1.00 82.50 84 LEU A C 1
ATOM 666 O O . LEU A 1 84 ? 5.912 11.930 13.252 1.00 82.50 84 LEU A O 1
ATOM 670 N N . LEU A 1 85 ? 4.907 13.417 14.618 1.00 86.94 85 LEU A N 1
ATOM 671 C CA . LEU A 1 85 ? 5.770 14.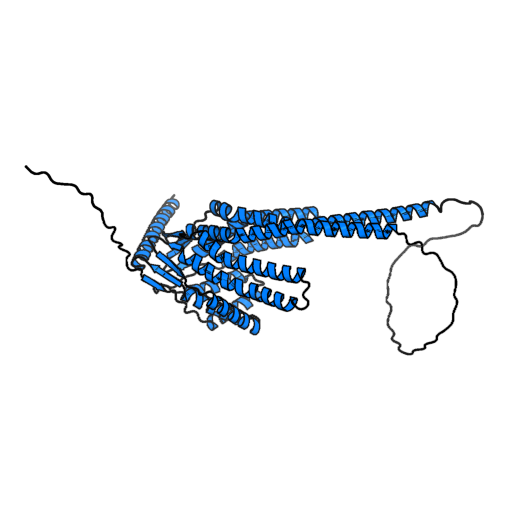547 14.272 1.00 86.94 85 LEU A CA 1
ATOM 672 C C . LEU A 1 85 ? 7.242 14.269 14.604 1.00 86.94 85 LEU A C 1
ATOM 674 O O . LEU A 1 85 ? 8.089 14.488 13.745 1.00 86.94 85 LEU A O 1
ATOM 678 N N . LYS A 1 86 ? 7.542 13.713 15.787 1.00 82.06 86 LYS A N 1
ATOM 679 C CA . LYS A 1 86 ? 8.925 13.416 16.219 1.00 82.06 86 LYS A CA 1
ATOM 680 C C . LYS A 1 86 ? 9.697 12.582 15.189 1.00 82.06 86 LYS A C 1
ATOM 682 O O . LYS A 1 86 ? 10.806 12.938 14.810 1.00 82.06 86 LYS A O 1
ATOM 687 N N . SER A 1 87 ? 9.075 11.519 14.672 1.00 76.38 87 SER A N 1
ATOM 688 C CA . SER A 1 87 ? 9.688 10.668 13.639 1.00 76.38 87 SER A CA 1
ATOM 689 C C . SER A 1 87 ? 9.896 11.385 12.301 1.00 76.38 87 SER A C 1
ATOM 691 O O . SER A 1 87 ? 10.864 11.121 11.593 1.00 76.38 87 SER A O 1
ATOM 693 N N . ARG A 1 88 ? 9.000 12.317 11.956 1.00 82.56 88 ARG A N 1
ATOM 694 C CA . ARG A 1 88 ? 9.062 13.071 10.703 1.00 82.56 88 ARG A CA 1
ATOM 695 C C . ARG A 1 88 ? 10.116 14.171 10.755 1.00 82.56 88 ARG A C 1
ATOM 697 O O . ARG A 1 88 ? 10.760 14.394 9.743 1.00 82.56 88 ARG A O 1
ATOM 704 N N . LEU A 1 89 ? 10.307 14.816 11.907 1.00 87.00 89 LEU A N 1
ATOM 705 C CA . LEU A 1 89 ? 11.371 15.805 12.098 1.00 87.00 89 LEU A CA 1
ATOM 706 C C . LEU A 1 89 ? 12.753 15.169 11.933 1.00 87.00 89 LEU A C 1
ATOM 708 O O . LEU A 1 89 ? 13.586 15.730 11.235 1.00 87.00 89 LEU A O 1
ATOM 712 N N . LEU A 1 90 ? 12.961 13.963 12.476 1.00 83.81 90 LEU A N 1
ATOM 713 C CA . LEU A 1 90 ? 14.199 13.212 12.254 1.00 83.81 90 LEU A CA 1
ATOM 714 C C . LEU A 1 90 ? 14.405 12.876 10.768 1.00 83.81 90 LEU A C 1
ATOM 716 O O . LEU A 1 90 ? 15.483 13.097 10.230 1.00 83.81 90 LEU A O 1
ATOM 720 N N . ALA A 1 91 ? 13.366 12.385 10.085 1.00 81.06 91 ALA A N 1
ATOM 721 C CA . ALA A 1 91 ? 13.447 12.082 8.656 1.00 81.06 91 ALA A CA 1
ATOM 722 C C . ALA A 1 91 ? 13.692 13.334 7.794 1.00 81.06 91 ALA A C 1
ATOM 724 O O . ALA A 1 91 ? 14.425 13.263 6.815 1.00 81.06 91 ALA A O 1
ATOM 725 N N . LEU A 1 92 ? 13.095 14.474 8.155 1.00 85.69 92 LEU A N 1
ATOM 726 C CA . LEU A 1 92 ? 13.292 15.753 7.474 1.00 85.69 92 LEU A CA 1
ATOM 727 C C . LEU A 1 92 ? 14.718 16.270 7.674 1.00 85.69 92 LEU A C 1
ATOM 729 O O . LEU A 1 92 ? 15.329 16.719 6.714 1.00 85.69 92 LEU A O 1
ATOM 733 N N . LEU A 1 93 ? 15.264 16.146 8.885 1.00 86.62 93 LEU A N 1
ATOM 734 C CA . LEU A 1 93 ? 16.657 16.480 9.174 1.00 86.62 93 LEU A CA 1
ATOM 735 C C . LEU A 1 93 ? 17.616 15.643 8.316 1.00 86.62 93 LEU A C 1
ATOM 737 O O . LEU A 1 93 ? 18.502 16.202 7.676 1.00 86.62 93 LEU A O 1
ATOM 741 N N . LEU A 1 94 ? 17.402 14.325 8.244 1.00 82.81 94 LEU A N 1
ATOM 742 C CA . LEU A 1 94 ? 18.203 13.434 7.395 1.00 82.81 94 LEU A CA 1
ATOM 743 C C . LEU A 1 94 ? 18.053 13.761 5.903 1.00 82.81 94 LEU A C 1
ATOM 745 O O . LEU A 1 94 ? 19.035 13.741 5.168 1.00 82.81 94 LEU A O 1
ATOM 749 N N . LEU A 1 95 ? 16.841 14.092 5.452 1.00 83.00 95 LEU A N 1
ATOM 750 C CA . LEU A 1 95 ? 16.587 14.480 4.066 1.00 83.00 95 LEU A CA 1
ATOM 751 C C . LEU A 1 95 ? 17.281 15.796 3.709 1.00 83.00 95 LEU A C 1
ATOM 753 O O . LEU A 1 95 ? 17.876 15.886 2.645 1.00 83.00 95 LEU A O 1
ATOM 757 N N . ILE A 1 96 ? 17.218 16.806 4.580 1.00 85.12 96 ILE A N 1
ATOM 758 C CA . ILE A 1 96 ? 17.904 18.083 4.357 1.00 85.12 96 ILE A CA 1
ATOM 759 C C . ILE A 1 96 ? 19.404 17.833 4.240 1.00 85.12 96 ILE A C 1
ATOM 761 O O . ILE A 1 96 ? 19.987 18.246 3.248 1.00 85.12 96 ILE A O 1
ATOM 765 N N . MET A 1 97 ? 19.992 17.071 5.168 1.00 79.25 97 MET A N 1
ATOM 766 C CA . MET A 1 97 ? 21.407 16.687 5.117 1.00 79.25 97 MET A CA 1
ATOM 767 C C . MET A 1 97 ? 21.770 15.990 3.794 1.00 79.25 97 MET A C 1
ATOM 769 O O . MET A 1 97 ? 22.784 16.313 3.183 1.00 79.25 97 MET A O 1
ATOM 773 N N . PHE A 1 98 ? 20.915 15.082 3.316 1.00 77.62 98 PHE A N 1
ATOM 774 C CA . PHE A 1 98 ? 21.085 14.388 2.037 1.00 77.62 98 PHE A CA 1
ATOM 775 C C . PHE A 1 98 ? 20.994 15.321 0.818 1.00 77.62 98 PHE A C 1
ATOM 777 O O . PHE A 1 98 ? 21.766 15.178 -0.131 1.00 77.62 98 PHE A O 1
ATOM 784 N N . LEU A 1 99 ? 20.052 16.269 0.825 1.00 81.62 99 LEU A N 1
ATOM 785 C CA . LEU A 1 99 ? 19.844 17.216 -0.273 1.00 81.62 99 LEU A CA 1
ATOM 786 C C . LEU A 1 99 ? 20.948 18.280 -0.323 1.00 81.62 99 LEU A C 1
ATOM 788 O O . LEU A 1 99 ? 21.399 18.632 -1.408 1.00 81.62 99 LEU A O 1
ATOM 792 N N . THR A 1 100 ? 21.421 18.758 0.831 1.00 76.31 100 THR A N 1
ATOM 793 C CA . THR A 1 100 ? 22.505 19.749 0.914 1.00 76.31 100 THR A CA 1
ATOM 794 C C . THR A 1 100 ? 23.886 19.136 0.706 1.00 76.31 100 THR A C 1
ATOM 796 O O . THR A 1 100 ? 24.822 19.866 0.399 1.00 76.31 100 THR A O 1
ATOM 799 N N . SER A 1 101 ? 24.025 17.808 0.823 1.00 69.88 101 SER A N 1
ATOM 800 C CA . SER A 1 101 ? 25.297 17.102 0.607 1.00 69.88 101 SER A CA 1
ATOM 801 C C . SER A 1 101 ? 25.902 17.332 -0.783 1.00 69.88 101 SER A C 1
ATOM 803 O O . SER A 1 101 ? 27.113 17.203 -0.914 1.00 69.88 101 SER A O 1
ATOM 805 N N . LYS A 1 102 ? 25.089 17.650 -1.801 1.00 63.28 102 LYS A N 1
ATOM 806 C CA . LYS A 1 102 ? 25.544 17.943 -3.173 1.00 63.28 102 LYS A CA 1
ATOM 807 C C . LYS A 1 102 ? 26.135 19.339 -3.340 1.00 63.28 102 LYS A C 1
ATOM 809 O O . LYS A 1 102 ? 27.079 19.494 -4.091 1.00 63.28 102 LYS A O 1
ATOM 814 N N . ASN A 1 103 ? 25.577 20.329 -2.644 1.00 64.69 103 ASN A N 1
ATOM 815 C CA . ASN A 1 103 ? 25.896 21.745 -2.868 1.00 64.69 103 ASN A CA 1
ATOM 816 C C . ASN A 1 103 ? 26.979 22.281 -1.917 1.00 64.69 103 ASN A C 1
ATOM 818 O O . ASN A 1 103 ? 27.396 23.423 -2.052 1.00 64.69 103 ASN A O 1
ATOM 822 N N . LEU A 1 104 ? 27.364 21.504 -0.900 1.00 57.94 104 LEU A N 1
ATOM 823 C CA .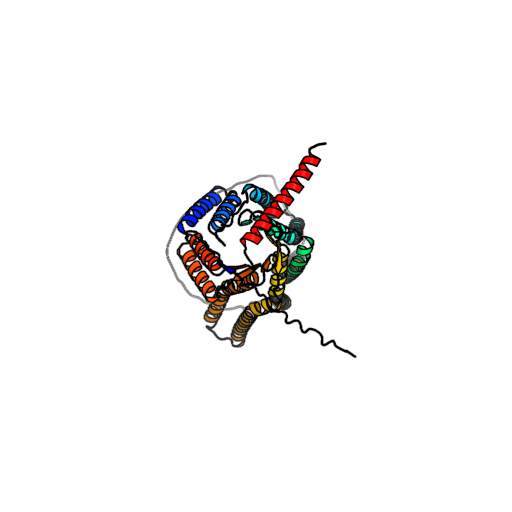 LEU A 1 104 ? 28.338 21.909 0.123 1.00 57.94 104 LEU A CA 1
ATOM 824 C C . LEU A 1 104 ? 29.723 21.274 -0.075 1.00 57.94 104 LEU A C 1
ATOM 826 O O . LEU A 1 104 ? 30.660 21.639 0.628 1.00 57.94 104 LEU A O 1
ATOM 830 N N . LEU A 1 105 ? 29.844 20.287 -0.964 1.00 56.81 105 LEU A N 1
ATOM 831 C CA . LEU A 1 105 ? 31.044 19.478 -1.152 1.00 56.81 105 LEU A CA 1
ATOM 832 C C . LEU A 1 105 ? 31.265 19.283 -2.659 1.00 56.81 105 LEU A C 1
ATOM 834 O O . LEU A 1 105 ? 30.837 18.268 -3.202 1.00 56.81 105 LEU A O 1
ATOM 838 N N . ASP A 1 106 ? 31.952 20.220 -3.322 1.00 60.62 106 ASP A N 1
ATOM 839 C CA . ASP A 1 106 ? 32.370 20.154 -4.744 1.00 60.62 106 ASP A CA 1
ATOM 840 C C . ASP A 1 106 ? 33.388 19.025 -5.046 1.00 60.62 106 ASP A C 1
ATOM 842 O O . ASP A 1 106 ? 34.150 19.066 -6.007 1.00 60.62 106 ASP A O 1
ATOM 846 N N . VAL A 1 107 ? 33.416 17.969 -4.229 1.00 57.88 107 VAL A N 1
ATOM 847 C CA . VAL A 1 107 ? 34.280 16.801 -4.404 1.00 57.88 107 VAL A CA 1
ATOM 848 C C . VAL A 1 107 ? 33.399 15.608 -4.765 1.00 57.88 107 VAL A C 1
ATOM 850 O O . VAL A 1 107 ? 32.784 14.978 -3.895 1.00 57.88 107 VAL A O 1
ATOM 853 N N . SER A 1 108 ? 33.351 15.291 -6.061 1.00 69.50 108 SER A N 1
ATOM 854 C CA . SER A 1 108 ? 32.520 14.239 -6.674 1.00 69.50 108 SER A CA 1
ATOM 855 C C . SER A 1 108 ? 32.596 12.887 -5.944 1.00 69.50 108 SER A C 1
ATOM 857 O O . SER A 1 108 ? 31.581 12.210 -5.761 1.00 69.50 108 SER A O 1
ATOM 859 N N . ILE A 1 109 ? 33.772 12.532 -5.421 1.00 67.81 109 ILE A N 1
ATOM 860 C CA . ILE A 1 109 ? 34.028 11.256 -4.736 1.00 67.81 109 ILE A CA 1
ATOM 861 C C . ILE A 1 109 ? 33.412 11.213 -3.324 1.00 67.81 109 ILE A C 1
ATOM 863 O O . ILE A 1 109 ? 32.840 10.195 -2.916 1.00 67.81 109 ILE A O 1
ATOM 867 N N . ILE A 1 110 ? 33.484 12.312 -2.564 1.00 70.69 110 ILE A N 1
ATOM 868 C CA . ILE A 1 110 ? 32.948 12.372 -1.192 1.00 70.69 110 ILE A CA 1
ATOM 869 C C . ILE A 1 110 ? 31.419 12.358 -1.237 1.00 70.69 110 ILE A C 1
ATOM 871 O O . ILE A 1 110 ? 30.784 11.605 -0.494 1.00 70.69 110 ILE A O 1
ATOM 875 N N . ALA A 1 111 ? 30.823 13.120 -2.158 1.00 68.62 111 ALA A N 1
ATOM 876 C CA . ALA A 1 111 ? 29.381 13.127 -2.369 1.00 68.62 111 ALA A CA 1
ATOM 877 C C . ALA A 1 111 ? 28.862 11.732 -2.765 1.00 68.62 111 ALA A C 1
ATOM 879 O O . ALA A 1 111 ? 27.927 11.228 -2.138 1.00 68.62 111 ALA A O 1
ATOM 880 N N . ALA A 1 112 ? 29.500 11.059 -3.732 1.00 71.31 112 ALA A N 1
ATOM 881 C CA . ALA A 1 112 ? 29.135 9.699 -4.145 1.00 71.31 112 ALA A CA 1
ATOM 882 C C . ALA A 1 112 ? 29.216 8.688 -2.987 1.00 71.31 112 ALA A C 1
ATOM 884 O O . ALA A 1 112 ? 28.309 7.872 -2.801 1.00 71.31 112 ALA A O 1
ATOM 885 N N . SER A 1 113 ? 30.252 8.796 -2.151 1.00 75.19 113 SER A N 1
ATOM 886 C CA . SER A 1 113 ? 30.421 7.954 -0.962 1.00 75.19 113 SER A CA 1
ATOM 887 C C . SER A 1 113 ? 29.291 8.163 0.053 1.00 75.19 113 SER A C 1
ATOM 889 O O . SER A 1 113 ? 28.736 7.193 0.573 1.00 75.19 113 SER A O 1
ATOM 891 N N . ILE A 1 114 ? 28.879 9.413 0.291 1.00 76.12 114 ILE A N 1
ATOM 892 C CA . ILE A 1 114 ? 27.743 9.739 1.167 1.00 76.12 114 ILE A CA 1
ATOM 893 C C . ILE A 1 114 ? 26.439 9.163 0.599 1.00 76.12 114 ILE A C 1
ATOM 895 O O . ILE A 1 114 ? 25.670 8.555 1.347 1.00 76.12 114 ILE A O 1
ATOM 899 N N . TYR A 1 115 ? 26.198 9.277 -0.712 1.00 73.38 115 TYR A N 1
ATOM 900 C CA . TYR A 1 115 ? 25.029 8.678 -1.369 1.00 73.38 115 TYR A CA 1
ATOM 901 C C . TYR A 1 115 ? 25.001 7.152 -1.236 1.00 73.38 115 TYR A C 1
ATOM 903 O O . TYR A 1 115 ? 23.956 6.583 -0.900 1.00 73.38 115 TYR A O 1
ATOM 911 N N . GLY A 1 116 ? 26.144 6.493 -1.434 1.00 77.50 116 GLY A N 1
ATOM 912 C CA . GLY A 1 116 ? 26.295 5.052 -1.240 1.00 77.50 116 GLY A CA 1
ATOM 913 C C . GLY A 1 116 ? 25.988 4.636 0.198 1.00 77.50 116 GLY A C 1
ATOM 914 O O . GLY A 1 116 ? 25.143 3.767 0.427 1.00 77.50 116 GLY A O 1
ATOM 915 N N . ILE A 1 117 ? 26.584 5.319 1.181 1.00 83.06 117 ILE A N 1
ATOM 916 C CA . ILE A 1 117 ? 26.346 5.062 2.608 1.00 83.06 117 ILE A CA 1
ATOM 917 C C . ILE A 1 117 ? 24.870 5.277 2.960 1.00 83.06 117 ILE A C 1
ATOM 919 O O . ILE A 1 117 ? 24.259 4.408 3.578 1.00 83.06 117 ILE A O 1
ATOM 923 N N . MET A 1 118 ? 24.255 6.385 2.539 1.00 77.25 118 MET A N 1
ATOM 924 C CA . MET A 1 118 ? 22.839 6.671 2.805 1.00 77.25 118 MET A CA 1
ATOM 925 C C . MET A 1 118 ? 21.908 5.622 2.192 1.00 77.25 118 MET A C 1
ATOM 927 O O . MET A 1 118 ? 20.926 5.223 2.821 1.00 77.25 118 MET A O 1
ATOM 931 N N . THR A 1 119 ? 22.238 5.126 0.999 1.00 76.88 119 THR A N 1
ATOM 932 C CA . THR A 1 119 ? 21.494 4.048 0.338 1.00 76.88 119 THR A CA 1
ATOM 933 C C . THR A 1 119 ? 21.592 2.751 1.137 1.00 76.88 119 THR A C 1
ATOM 935 O O . THR A 1 119 ? 20.568 2.140 1.449 1.00 76.88 119 THR A O 1
ATOM 938 N N . VAL A 1 120 ? 22.800 2.362 1.558 1.00 82.31 120 VAL A N 1
ATOM 939 C CA . VAL A 1 120 ? 23.023 1.178 2.404 1.00 82.31 120 VAL A CA 1
ATOM 940 C C . VAL A 1 120 ? 22.279 1.307 3.734 1.00 82.31 120 VAL A C 1
ATOM 942 O O . VAL A 1 120 ? 21.586 0.373 4.140 1.00 82.31 120 VAL A O 1
ATOM 945 N N . LEU A 1 121 ? 22.342 2.470 4.388 1.00 85.06 121 LEU A N 1
ATOM 946 C CA . LEU A 1 121 ? 21.596 2.723 5.620 1.00 85.06 121 LEU A CA 1
ATOM 947 C C . LEU A 1 121 ? 20.089 2.601 5.392 1.00 85.06 121 LEU A C 1
ATOM 949 O O . LEU A 1 121 ? 19.419 1.930 6.173 1.00 85.06 121 LEU A O 1
ATOM 953 N N . TYR A 1 122 ? 19.543 3.181 4.320 1.00 81.81 122 TYR A N 1
ATOM 954 C CA . TYR A 1 122 ? 18.124 3.040 3.991 1.00 81.81 122 TYR A CA 1
ATOM 955 C C . TYR A 1 122 ? 17.722 1.567 3.857 1.00 81.81 122 TYR A C 1
ATOM 957 O O . TYR A 1 122 ? 16.722 1.154 4.441 1.00 81.81 122 TYR A O 1
ATOM 965 N N . ILE A 1 123 ? 18.522 0.759 3.159 1.00 81.25 123 ILE A N 1
ATOM 966 C CA . ILE A 1 123 ? 18.268 -0.674 2.960 1.00 81.25 123 ILE A CA 1
ATOM 967 C C . ILE A 1 123 ? 18.298 -1.431 4.291 1.00 81.25 123 ILE A C 1
ATOM 969 O O . ILE A 1 123 ? 17.398 -2.224 4.574 1.00 81.25 123 ILE A O 1
ATOM 973 N N . VAL A 1 124 ? 19.308 -1.176 5.123 1.00 86.56 124 VAL A N 1
ATOM 974 C CA . VAL A 1 124 ? 19.461 -1.829 6.429 1.00 86.56 124 VAL A CA 1
ATOM 975 C C . VAL A 1 124 ? 18.332 -1.418 7.374 1.00 86.56 124 VAL A C 1
ATOM 977 O O . VAL A 1 124 ? 17.753 -2.266 8.049 1.00 86.56 124 VAL A O 1
ATOM 980 N N . PHE A 1 125 ? 17.943 -0.143 7.392 1.00 88.19 125 PHE A N 1
ATOM 981 C CA . PHE A 1 125 ? 16.878 0.349 8.264 1.00 88.19 125 PHE A CA 1
ATOM 982 C C . PHE A 1 125 ? 15.464 0.100 7.722 1.00 88.19 125 PHE A C 1
ATOM 984 O O . PHE A 1 125 ? 14.517 0.132 8.510 1.00 88.19 125 PHE A O 1
ATOM 991 N N . ALA A 1 126 ? 15.272 -0.195 6.433 1.00 86.06 126 ALA A N 1
ATOM 992 C CA . ALA A 1 126 ? 13.946 -0.387 5.841 1.00 86.06 126 ALA A CA 1
ATOM 993 C C . ALA A 1 126 ? 13.092 -1.456 6.564 1.00 86.06 126 ALA A C 1
ATOM 995 O O . ALA A 1 126 ? 11.945 -1.145 6.911 1.00 86.06 126 ALA A O 1
ATOM 996 N N . PRO A 1 127 ? 13.600 -2.665 6.893 1.00 90.25 127 PRO A N 1
ATOM 997 C CA . PRO A 1 127 ? 12.848 -3.649 7.677 1.00 90.25 127 PRO A CA 1
ATOM 998 C C . PRO A 1 127 ? 12.470 -3.136 9.073 1.00 90.25 127 PRO A C 1
ATOM 1000 O O . PRO A 1 127 ? 11.356 -3.376 9.544 1.00 90.25 127 PRO A O 1
ATOM 1003 N N . VAL A 1 128 ? 13.366 -2.391 9.726 1.00 90.56 128 VAL A N 1
ATOM 1004 C CA . VAL A 1 128 ? 13.127 -1.801 11.054 1.00 90.56 128 VAL A CA 1
ATOM 1005 C C . VAL A 1 128 ? 12.016 -0.758 10.979 1.00 90.56 128 VAL A C 1
ATOM 1007 O O . VAL A 1 128 ? 11.055 -0.823 11.750 1.00 90.56 128 VAL A O 1
ATOM 1010 N N . ILE A 1 129 ? 12.097 0.158 10.011 1.00 86.94 129 ILE A N 1
ATOM 1011 C CA . ILE A 1 129 ? 11.090 1.194 9.758 1.00 86.94 129 ILE A CA 1
ATOM 1012 C C . ILE A 1 129 ? 9.734 0.549 9.466 1.00 86.94 129 ILE A C 1
ATOM 1014 O O . ILE A 1 129 ? 8.710 0.993 9.990 1.00 86.94 129 ILE A O 1
ATOM 1018 N N . PHE A 1 130 ? 9.710 -0.530 8.684 1.00 88.00 130 PHE A N 1
ATOM 1019 C CA . PHE A 1 130 ? 8.486 -1.251 8.361 1.00 88.00 130 PHE A CA 1
ATOM 1020 C C . PHE A 1 130 ? 7.828 -1.875 9.605 1.00 88.00 130 PHE A C 1
ATOM 1022 O O . PHE A 1 130 ? 6.630 -1.682 9.836 1.00 88.00 130 PHE A O 1
ATOM 1029 N N . VAL A 1 131 ? 8.601 -2.547 10.466 1.00 91.31 131 VAL A N 1
ATOM 1030 C CA . VAL A 1 131 ? 8.109 -3.094 11.747 1.00 91.31 131 VAL A CA 1
ATOM 1031 C C . VAL A 1 131 ? 7.602 -1.988 12.665 1.00 91.31 131 VAL A C 1
ATOM 1033 O O . VAL A 1 131 ? 6.528 -2.118 13.259 1.00 91.31 131 VAL A O 1
ATOM 1036 N N . MET A 1 132 ? 8.331 -0.876 12.765 1.00 87.44 132 MET A N 1
ATOM 1037 C CA . MET A 1 132 ? 7.904 0.281 13.552 1.00 87.44 132 MET A CA 1
ATOM 1038 C C . MET A 1 132 ? 6.595 0.868 13.020 1.00 87.44 132 MET A C 1
ATOM 1040 O O . MET A 1 132 ? 5.697 1.177 13.804 1.00 87.44 132 MET A O 1
ATOM 1044 N N . MET A 1 133 ? 6.440 0.961 11.698 1.00 84.94 133 MET A N 1
ATOM 1045 C CA . MET A 1 133 ? 5.227 1.452 11.048 1.00 84.94 133 MET A CA 1
ATOM 1046 C C . MET A 1 133 ? 4.014 0.560 11.335 1.00 84.94 133 MET A C 1
ATOM 1048 O O . MET A 1 133 ? 2.931 1.079 11.630 1.00 84.94 133 MET A O 1
ATOM 1052 N N . LEU A 1 134 ? 4.177 -0.763 11.281 1.00 88.94 134 LEU A N 1
ATOM 1053 C CA . LEU A 1 134 ? 3.126 -1.721 11.632 1.00 88.94 134 LEU A CA 1
ATOM 1054 C C . LEU A 1 134 ? 2.786 -1.666 13.121 1.00 88.94 134 LEU A C 1
ATOM 1056 O O . LEU A 1 134 ? 1.616 -1.537 13.480 1.00 88.94 134 LEU A O 1
ATOM 1060 N N . SER A 1 135 ? 3.804 -1.685 13.981 1.00 89.31 135 SER A N 1
ATOM 1061 C CA . SER A 1 135 ? 3.640 -1.618 15.433 1.00 89.31 135 SER A CA 1
ATOM 1062 C C . SER A 1 135 ? 2.932 -0.349 15.877 1.00 89.31 135 SER A C 1
ATOM 1064 O O . SER A 1 135 ? 2.013 -0.417 16.693 1.00 89.31 135 SER A O 1
ATOM 1066 N N . PHE A 1 136 ? 3.289 0.794 15.292 1.00 85.69 136 PHE A N 1
ATOM 1067 C CA . PHE A 1 136 ? 2.605 2.056 15.533 1.00 85.69 136 PHE A CA 1
ATOM 1068 C C . PHE A 1 136 ? 1.123 1.966 15.146 1.00 85.69 136 PHE A C 1
ATOM 1070 O O . PHE A 1 136 ? 0.254 2.286 15.953 1.00 85.69 136 PHE A O 1
ATOM 1077 N N . ARG A 1 137 ? 0.810 1.502 13.928 1.00 83.44 137 ARG A N 1
ATOM 1078 C CA . ARG A 1 137 ? -0.582 1.413 13.453 1.00 83.44 137 ARG A CA 1
ATOM 1079 C C . ARG A 1 137 ? -1.434 0.504 14.335 1.00 83.44 137 ARG A C 1
ATOM 1081 O O . ARG A 1 137 ? -2.546 0.893 14.681 1.00 83.44 137 ARG A O 1
ATOM 1088 N N . MET A 1 138 ? -0.912 -0.660 14.714 1.00 88.69 138 MET A N 1
ATOM 1089 C CA . MET A 1 138 ? -1.638 -1.625 15.540 1.00 88.69 138 MET A CA 1
ATOM 1090 C C . MET A 1 138 ? -1.846 -1.090 16.958 1.00 88.69 138 MET A C 1
ATOM 1092 O O . MET A 1 138 ? -2.981 -1.041 17.408 1.00 88.69 138 MET A O 1
ATOM 1096 N N . ARG A 1 139 ? -0.801 -0.566 17.615 1.00 88.62 139 ARG A N 1
ATOM 1097 C CA . ARG A 1 139 ? -0.875 -0.060 19.001 1.00 88.62 139 ARG A CA 1
ATOM 1098 C C . ARG A 1 139 ? -1.916 1.044 19.206 1.00 88.62 139 ARG A C 1
ATOM 1100 O O . ARG A 1 139 ? -2.463 1.180 20.297 1.00 88.62 139 ARG A O 1
ATOM 1107 N N . TYR A 1 140 ? -2.156 1.853 18.176 1.00 89.06 140 TYR A N 1
ATOM 1108 C CA . TYR A 1 140 ? -3.137 2.938 18.213 1.00 89.06 140 TYR A CA 1
ATOM 1109 C C . TYR A 1 140 ? -4.490 2.572 17.603 1.00 89.06 140 TYR A C 1
ATOM 1111 O O . TYR A 1 140 ? -5.352 3.440 17.502 1.00 89.06 140 TYR A O 1
ATOM 1119 N N . SER A 1 141 ? -4.691 1.318 17.212 1.00 91.62 141 SER A N 1
ATOM 1120 C CA . SER A 1 141 ? -5.983 0.797 16.780 1.00 91.62 141 SER A CA 1
ATOM 1121 C C . SER A 1 141 ? -6.641 0.070 17.946 1.00 91.62 141 SER A C 1
ATOM 1123 O O . SER A 1 141 ? -5.998 -0.740 18.611 1.00 91.62 141 SER A O 1
ATOM 1125 N N . ALA A 1 142 ? -7.919 0.336 18.189 1.00 92.06 142 ALA A N 1
ATOM 1126 C CA . ALA A 1 142 ? -8.697 -0.353 19.211 1.00 92.06 142 ALA A CA 1
ATOM 1127 C C . ALA A 1 142 ? -10.105 -0.676 18.706 1.00 92.06 142 ALA A C 1
ATOM 1129 O O . ALA A 1 142 ? -10.648 0.027 17.849 1.00 92.06 142 ALA A O 1
ATOM 1130 N N . TRP A 1 143 ? -10.696 -1.733 19.252 1.00 90.62 143 TRP A N 1
ATOM 1131 C CA . TRP A 1 143 ? -12.091 -2.104 19.041 1.00 90.62 143 TRP A CA 1
ATOM 1132 C C . TRP A 1 143 ? -12.678 -2.554 20.375 1.00 90.62 143 TRP A C 1
ATOM 1134 O O . TRP A 1 143 ? -12.102 -3.426 21.016 1.00 90.62 143 TRP A O 1
ATOM 1144 N N . ARG A 1 144 ? -13.789 -1.926 20.798 1.00 86.12 144 ARG A N 1
ATOM 1145 C CA . ARG A 1 144 ? -14.406 -2.140 22.123 1.00 86.12 144 ARG A CA 1
ATOM 1146 C C . ARG A 1 144 ? -13.368 -2.110 23.259 1.00 86.12 144 ARG A C 1
ATOM 1148 O O . ARG A 1 144 ? -13.179 -3.093 23.949 1.00 86.12 144 ARG A O 1
ATOM 1155 N N . SER A 1 145 ? -12.625 -1.007 23.376 1.00 84.00 145 SER A N 1
ATOM 1156 C CA . SER A 1 145 ? -11.575 -0.789 24.397 1.00 84.00 145 SER A CA 1
ATOM 1157 C C . SER A 1 145 ? -10.355 -1.730 24.358 1.00 84.00 145 SER A C 1
ATOM 1159 O O . SER A 1 145 ? -9.318 -1.393 24.929 1.00 84.00 145 SER A O 1
ATOM 1161 N N . ILE A 1 146 ? -10.399 -2.830 23.601 1.00 88.06 146 ILE A N 1
ATOM 1162 C CA . ILE A 1 146 ? -9.275 -3.748 23.408 1.00 88.06 146 ILE A CA 1
ATOM 1163 C C . ILE A 1 146 ? -8.373 -3.224 22.291 1.00 88.06 146 ILE A C 1
ATOM 1165 O O . ILE A 1 146 ? -8.806 -2.951 21.164 1.00 88.06 146 ILE A O 1
ATOM 1169 N N . LYS A 1 147 ? -7.086 -3.068 22.607 1.00 90.25 147 LYS A N 1
ATOM 1170 C CA . LYS A 1 147 ? -6.075 -2.564 21.672 1.00 90.25 147 LYS A CA 1
ATOM 1171 C C . LYS A 1 147 ? -5.532 -3.696 20.808 1.00 90.25 147 LYS A C 1
ATOM 1173 O O . LYS A 1 147 ? -5.264 -4.802 21.280 1.00 90.25 147 LYS A O 1
ATOM 1178 N N . PHE A 1 148 ? -5.293 -3.386 19.541 1.00 91.19 148 PHE A N 1
ATOM 1179 C CA . PHE A 1 148 ? -4.436 -4.211 18.707 1.00 91.19 148 PHE A CA 1
ATOM 1180 C C . PHE A 1 148 ? -2.979 -3.992 19.124 1.00 91.19 148 PHE A C 1
ATOM 1182 O O . PHE A 1 148 ? -2.577 -2.910 19.557 1.00 91.19 148 PHE A O 1
ATOM 1189 N N . SER A 1 149 ? -2.152 -5.018 18.987 1.00 92.50 149 SER A N 1
ATOM 1190 C CA . SER A 1 149 ? -0.713 -4.895 19.194 1.00 92.50 149 SER A CA 1
ATOM 1191 C C . SER A 1 149 ? 0.055 -5.665 18.126 1.00 92.50 149 SER A C 1
ATOM 1193 O O . SER A 1 149 ? -0.510 -6.429 17.342 1.00 92.50 149 SER A O 1
ATOM 1195 N N . PHE A 1 150 ? 1.348 -5.377 18.020 1.00 92.88 150 PHE A N 1
ATOM 1196 C CA . PHE A 1 150 ? 2.235 -6.033 17.069 1.00 92.88 150 PHE A CA 1
ATOM 1197 C C . PHE A 1 150 ? 3.514 -6.425 17.789 1.00 92.88 150 PHE A C 1
ATOM 1199 O O . PHE A 1 150 ? 4.190 -5.558 18.353 1.00 92.88 150 PHE A O 1
ATOM 1206 N N . ASN A 1 151 ? 3.847 -7.709 17.751 1.00 93.56 151 ASN A N 1
ATOM 1207 C CA . ASN A 1 151 ? 5.110 -8.200 18.270 1.00 93.56 151 ASN A CA 1
ATOM 1208 C C . ASN A 1 151 ? 6.259 -7.720 17.372 1.00 93.56 151 ASN A C 1
ATOM 1210 O O . ASN A 1 151 ? 6.277 -7.995 16.172 1.00 93.56 151 ASN A O 1
ATOM 1214 N N . ARG A 1 152 ? 7.216 -6.980 17.939 1.00 92.44 152 ARG A N 1
ATOM 1215 C CA . ARG A 1 152 ? 8.326 -6.367 17.193 1.00 92.44 152 ARG A CA 1
ATOM 1216 C C . ARG A 1 152 ? 9.442 -7.382 16.929 1.00 92.44 152 ARG A C 1
ATOM 1218 O O . ARG A 1 152 ? 10.541 -7.264 17.460 1.00 92.44 152 ARG A O 1
ATOM 1225 N N . ASP A 1 153 ? 9.164 -8.376 16.091 1.00 93.19 153 ASP A N 1
ATOM 1226 C CA . ASP A 1 153 ? 10.157 -9.367 15.664 1.00 93.19 153 ASP A CA 1
ATOM 1227 C C . ASP A 1 153 ? 11.066 -8.802 14.557 1.00 93.19 153 ASP A C 1
ATOM 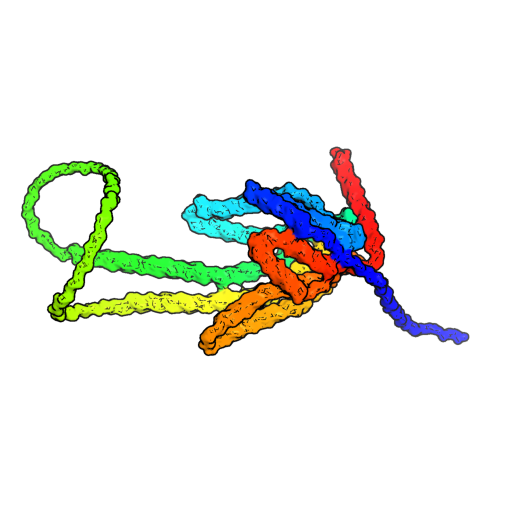1229 O O . ASP A 1 153 ? 10.856 -9.056 13.366 1.00 93.19 153 ASP A O 1
ATOM 1233 N N . TYR A 1 154 ? 12.076 -8.014 14.939 1.00 93.12 154 TYR A N 1
ATOM 1234 C CA . TYR A 1 154 ? 13.032 -7.435 13.987 1.00 93.12 154 TYR A CA 1
ATOM 1235 C C . TYR A 1 154 ? 13.840 -8.511 13.249 1.00 93.12 154 TYR A C 1
ATOM 1237 O O . TYR A 1 154 ? 14.031 -8.411 12.040 1.00 93.12 154 TYR A O 1
ATOM 1245 N N . LYS A 1 155 ? 14.257 -9.585 13.935 1.00 92.56 155 LYS A N 1
ATOM 1246 C CA . LYS A 1 155 ? 15.020 -10.689 13.323 1.00 92.56 155 LYS A CA 1
ATOM 1247 C C . LYS A 1 155 ? 14.202 -11.416 12.252 1.00 92.56 155 LYS A C 1
ATOM 1249 O O . LYS A 1 155 ? 14.731 -11.798 11.208 1.00 92.56 155 LYS A O 1
ATOM 1254 N N . GLY A 1 156 ? 12.910 -11.631 12.491 1.00 91.69 156 GLY A N 1
ATOM 1255 C CA . GLY A 1 156 ? 11.981 -12.128 11.478 1.00 91.69 156 GLY A CA 1
ATOM 1256 C C . GLY A 1 156 ? 11.820 -11.160 10.311 1.00 91.69 156 GLY A C 1
ATOM 1257 O O . GLY A 1 156 ? 11.864 -11.600 9.166 1.00 91.69 156 GLY A O 1
ATOM 1258 N N . ALA A 1 157 ? 11.719 -9.856 10.578 1.00 92.50 157 ALA A N 1
ATOM 1259 C CA . ALA A 1 157 ? 11.599 -8.849 9.527 1.00 92.50 157 ALA A CA 1
ATOM 1260 C C . ALA A 1 157 ? 12.813 -8.831 8.592 1.00 92.50 157 ALA A C 1
ATOM 1262 O O . ALA A 1 157 ? 12.630 -8.837 7.380 1.00 92.50 157 ALA A O 1
ATOM 1263 N N . TYR A 1 158 ? 14.040 -8.885 9.117 1.00 91.75 158 TYR A N 1
ATOM 1264 C CA . TYR A 1 158 ? 15.235 -8.963 8.269 1.00 91.75 158 TYR A CA 1
ATOM 1265 C C . TYR A 1 158 ? 15.220 -10.205 7.371 1.00 91.75 158 TYR A C 1
ATOM 1267 O O . TYR A 1 158 ? 15.462 -10.090 6.175 1.00 91.75 158 TYR A O 1
ATOM 1275 N N . ARG A 1 159 ? 14.836 -11.378 7.891 1.00 89.81 159 ARG A N 1
ATOM 1276 C CA . ARG A 1 159 ? 14.716 -12.596 7.066 1.00 89.81 159 ARG A CA 1
ATOM 1277 C C . ARG A 1 159 ? 13.672 -12.471 5.955 1.00 89.81 159 ARG A C 1
ATOM 1279 O O . ARG A 1 159 ? 13.852 -13.041 4.887 1.00 89.81 159 ARG A O 1
ATOM 1286 N N . VAL A 1 160 ? 12.585 -11.751 6.215 1.00 90.19 160 VAL A N 1
ATOM 1287 C CA . VAL A 1 160 ? 11.468 -11.598 5.275 1.00 90.19 160 VAL A CA 1
ATOM 1288 C C . VAL A 1 160 ? 11.755 -10.529 4.226 1.00 90.19 160 VAL A C 1
ATOM 1290 O O . VAL A 1 160 ? 11.431 -10.730 3.063 1.00 90.19 160 VAL A O 1
ATOM 1293 N N . TYR A 1 161 ? 12.361 -9.408 4.620 1.00 88.19 161 TYR A N 1
ATOM 1294 C CA . TYR A 1 161 ? 12.495 -8.229 3.767 1.00 88.19 161 TYR A CA 1
ATOM 1295 C C . TYR A 1 161 ? 13.898 -8.050 3.180 1.00 88.19 161 TYR A C 1
ATOM 1297 O O . TYR A 1 161 ? 14.009 -7.510 2.086 1.00 88.19 161 TYR A O 1
ATOM 1305 N N . MET A 1 162 ? 14.974 -8.504 3.826 1.00 85.94 162 MET A N 1
ATOM 1306 C CA . MET A 1 162 ? 16.338 -8.206 3.363 1.00 85.94 162 MET A CA 1
ATOM 1307 C C . MET A 1 162 ? 16.699 -8.932 2.061 1.00 85.94 162 MET A C 1
ATOM 1309 O O . MET A 1 162 ? 17.176 -8.289 1.133 1.00 85.94 162 MET A O 1
ATOM 1313 N N . ALA A 1 163 ? 16.407 -10.232 1.950 1.00 80.38 163 ALA A N 1
ATOM 1314 C CA . ALA A 1 163 ? 16.657 -10.994 0.721 1.00 80.38 163 ALA A CA 1
ATOM 1315 C C . ALA A 1 163 ? 15.942 -10.400 -0.518 1.00 80.38 163 ALA A C 1
ATOM 1317 O O . ALA A 1 163 ? 16.614 -10.176 -1.522 1.00 80.38 163 ALA A O 1
ATOM 1318 N N . PRO A 1 164 ? 14.639 -10.049 -0.462 1.00 78.50 164 PRO A N 1
ATOM 1319 C CA . PRO A 1 164 ? 13.982 -9.299 -1.534 1.00 78.50 164 PRO A CA 1
ATOM 1320 C C . PRO A 1 164 ? 14.680 -7.995 -1.911 1.00 78.50 164 PRO A C 1
ATOM 1322 O O . PRO A 1 164 ? 14.861 -7.717 -3.094 1.00 78.50 164 PRO A O 1
ATOM 1325 N N . ASN A 1 165 ? 15.071 -7.197 -0.911 1.00 78.62 165 ASN A N 1
ATOM 1326 C CA . ASN A 1 165 ? 15.737 -5.922 -1.156 1.00 78.62 165 ASN A CA 1
ATOM 1327 C C . ASN A 1 165 ? 17.071 -6.130 -1.882 1.00 78.62 165 ASN A C 1
ATOM 1329 O O . ASN A 1 165 ? 17.353 -5.395 -2.818 1.00 78.62 165 ASN A O 1
ATOM 1333 N N . LEU A 1 166 ? 17.844 -7.162 -1.527 1.00 82.06 166 LEU A N 1
ATOM 1334 C CA . LEU A 1 166 ? 19.092 -7.495 -2.221 1.00 82.06 166 LEU A CA 1
ATOM 1335 C C . LEU A 1 166 ? 18.870 -7.827 -3.700 1.00 82.06 166 LEU A C 1
ATOM 1337 O O . LEU A 1 166 ? 19.606 -7.326 -4.541 1.00 82.06 166 LEU A O 1
ATOM 1341 N N . VAL A 1 167 ? 17.832 -8.598 -4.038 1.00 81.94 167 VAL A N 1
ATOM 1342 C CA . VAL A 1 167 ? 17.516 -8.901 -5.448 1.00 81.94 167 VAL A CA 1
ATOM 1343 C C . VAL A 1 167 ? 17.142 -7.628 -6.214 1.00 81.94 167 VAL A C 1
ATOM 1345 O O . VAL A 1 167 ? 17.593 -7.436 -7.339 1.00 81.94 167 VAL A O 1
ATOM 1348 N N . VAL A 1 168 ? 16.361 -6.730 -5.604 1.00 79.88 168 VAL A N 1
ATOM 1349 C CA . VAL A 1 168 ? 16.002 -5.440 -6.220 1.00 79.88 168 VAL A CA 1
ATOM 1350 C C . VAL A 1 168 ? 17.232 -4.554 -6.420 1.00 79.88 168 VAL A C 1
ATOM 1352 O O . VAL A 1 168 ? 17.338 -3.885 -7.440 1.00 79.88 168 VAL A O 1
ATOM 1355 N N . ILE A 1 169 ? 18.180 -4.562 -5.483 1.00 79.12 169 ILE A N 1
ATOM 1356 C CA . ILE A 1 169 ? 19.431 -3.804 -5.611 1.00 79.12 169 ILE A CA 1
ATOM 1357 C C . ILE A 1 169 ? 20.272 -4.349 -6.757 1.00 79.12 169 ILE A C 1
ATOM 1359 O O . ILE A 1 169 ? 20.729 -3.568 -7.580 1.00 79.12 169 ILE A O 1
ATOM 1363 N N . LEU A 1 170 ? 20.446 -5.670 -6.838 1.00 80.81 170 LEU A N 1
ATOM 1364 C CA . LEU A 1 170 ? 21.182 -6.296 -7.937 1.00 80.81 170 LEU A CA 1
ATOM 1365 C C . LEU A 1 170 ? 20.531 -5.987 -9.290 1.00 80.81 170 LEU A C 1
ATOM 1367 O O . LEU A 1 170 ? 21.232 -5.688 -10.249 1.00 80.81 170 LEU A O 1
ATOM 1371 N N . PHE A 1 171 ? 19.198 -5.981 -9.346 1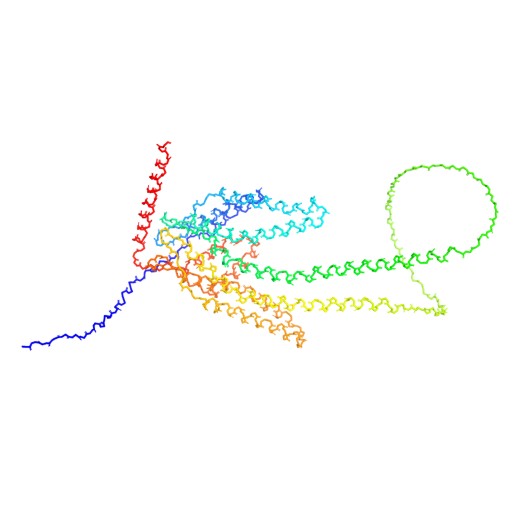.00 82.56 171 PHE A N 1
ATOM 1372 C CA . PHE A 1 171 ? 18.445 -5.547 -10.521 1.00 82.56 171 PHE A CA 1
ATOM 1373 C C . PHE A 1 171 ? 18.737 -4.086 -10.897 1.00 82.56 171 PHE A C 1
ATOM 1375 O O . PHE A 1 171 ? 19.068 -3.804 -12.043 1.00 82.56 171 PHE A O 1
ATOM 1382 N N . ILE A 1 172 ? 18.654 -3.154 -9.940 1.00 79.69 172 ILE A N 1
ATOM 1383 C CA . ILE A 1 172 ? 18.929 -1.730 -10.190 1.00 79.69 172 ILE A CA 1
ATOM 1384 C C . ILE A 1 172 ? 20.389 -1.526 -10.604 1.00 79.69 172 ILE A C 1
ATOM 1386 O O . ILE A 1 172 ? 20.648 -0.789 -11.546 1.00 79.69 172 ILE A O 1
ATOM 1390 N N . ALA A 1 173 ? 21.336 -2.191 -9.941 1.00 78.56 173 ALA A N 1
ATOM 1391 C CA . ALA A 1 173 ? 22.751 -2.127 -10.289 1.00 78.56 173 ALA A CA 1
ATOM 1392 C C . ALA A 1 173 ? 22.987 -2.609 -11.725 1.00 78.56 173 ALA A C 1
ATOM 1394 O O . ALA A 1 173 ? 23.682 -1.945 -12.482 1.00 78.56 173 ALA A O 1
ATOM 1395 N N . CYS A 1 174 ? 22.339 -3.706 -12.123 1.00 78.88 174 CYS A N 1
ATOM 1396 C CA . CYS A 1 174 ? 22.391 -4.220 -13.487 1.00 78.88 174 CYS A CA 1
ATOM 1397 C C . CYS A 1 174 ? 21.784 -3.256 -14.520 1.00 78.88 174 CYS A C 1
ATOM 1399 O O . CYS A 1 174 ? 22.225 -3.234 -15.662 1.00 78.88 174 CYS A O 1
ATOM 1401 N N . LEU A 1 175 ? 20.775 -2.475 -14.126 1.00 78.25 175 LEU A N 1
ATOM 1402 C CA . LEU A 1 175 ? 20.131 -1.484 -14.989 1.00 78.25 175 LEU A CA 1
ATOM 1403 C C . LEU A 1 175 ? 20.979 -0.213 -15.127 1.00 78.25 175 LEU A C 1
ATOM 1405 O O . LEU A 1 175 ? 21.040 0.356 -16.206 1.00 78.25 175 LEU A O 1
ATOM 1409 N N . VAL A 1 176 ? 21.630 0.234 -14.049 1.00 78.44 176 VAL A N 1
ATOM 1410 C CA . VAL A 1 176 ? 22.359 1.516 -13.996 1.00 78.44 176 VAL A CA 1
ATOM 1411 C C . VAL A 1 176 ? 23.817 1.394 -14.443 1.00 78.44 176 VAL A C 1
ATOM 1413 O O . VAL A 1 176 ? 24.337 2.332 -15.040 1.00 78.44 176 VAL A O 1
ATOM 1416 N N . ALA A 1 177 ? 24.478 0.261 -14.180 1.00 77.69 177 ALA A N 1
ATOM 1417 C CA . ALA A 1 177 ? 25.884 0.050 -14.532 1.00 77.69 177 ALA A CA 1
ATOM 1418 C C . ALA A 1 177 ? 26.225 0.373 -16.003 1.00 77.69 177 ALA A C 1
ATOM 1420 O O . ALA A 1 177 ? 27.227 1.054 -16.210 1.00 77.69 177 ALA A O 1
ATOM 1421 N N . PRO A 1 178 ? 25.415 -0.012 -17.011 1.00 75.38 178 PRO A N 1
ATOM 1422 C CA . PRO A 1 178 ? 25.731 0.257 -18.416 1.00 75.38 178 PRO A CA 1
ATOM 1423 C C . PRO A 1 178 ? 25.818 1.752 -18.717 1.00 75.38 178 PRO A C 1
ATOM 1425 O O . PRO A 1 178 ? 26.783 2.190 -19.326 1.00 75.38 178 PRO A O 1
ATOM 1428 N N . PHE A 1 179 ? 24.870 2.547 -18.208 1.00 73.81 179 PHE A N 1
ATOM 1429 C CA . PHE A 1 179 ? 24.862 4.001 -18.392 1.00 73.81 179 PHE A CA 1
ATOM 1430 C C . PHE A 1 179 ? 26.052 4.681 -17.713 1.00 73.81 179 PHE A C 1
ATOM 1432 O O . PHE A 1 179 ? 26.600 5.644 -18.236 1.00 73.81 179 PHE A O 1
ATOM 1439 N N . TYR A 1 180 ? 26.459 4.175 -16.545 1.00 76.06 180 TYR A N 1
ATOM 1440 C CA . TYR A 1 180 ? 27.627 4.695 -15.842 1.00 76.06 180 TYR A CA 1
ATOM 1441 C C . TYR A 1 180 ? 28.926 4.415 -16.613 1.00 76.06 180 TYR A C 1
ATOM 1443 O O . TYR A 1 180 ? 29.743 5.315 -16.781 1.00 76.06 180 TYR A O 1
ATOM 1451 N N . PHE A 1 181 ? 29.111 3.183 -17.102 1.00 75.88 181 PHE A N 1
ATOM 1452 C CA . PHE A 1 181 ? 30.309 2.806 -17.856 1.00 75.88 181 PHE A CA 1
ATOM 1453 C C . PHE A 1 181 ? 30.353 3.431 -19.254 1.00 75.88 181 PHE A C 1
ATOM 1455 O O . PHE A 1 181 ? 31.419 3.874 -19.663 1.00 75.88 181 PHE A O 1
ATOM 1462 N N . ALA A 1 182 ? 29.219 3.526 -19.954 1.00 70.62 182 ALA A N 1
ATOM 1463 C CA . ALA A 1 182 ? 29.143 4.197 -21.252 1.00 70.62 182 ALA A CA 1
ATOM 1464 C C . ALA A 1 182 ? 29.557 5.674 -21.147 1.00 70.62 182 ALA A C 1
ATOM 1466 O O . ALA A 1 182 ? 30.369 6.136 -21.940 1.00 70.62 182 ALA A O 1
ATOM 1467 N N . GLY A 1 183 ? 29.091 6.383 -20.108 1.00 74.56 183 GLY A N 1
ATOM 1468 C CA . GLY A 1 183 ? 29.506 7.767 -19.860 1.00 74.56 183 GLY A CA 1
ATOM 1469 C C . GLY A 1 183 ? 31.013 7.916 -19.621 1.00 74.56 183 GLY A C 1
ATOM 1470 O O . GLY A 1 183 ? 31.614 8.856 -20.126 1.00 74.56 183 GLY A O 1
ATOM 1471 N N . GLN A 1 184 ? 31.640 6.970 -18.909 1.00 74.50 184 GLN A N 1
ATOM 1472 C CA . GLN A 1 184 ? 33.093 6.986 -18.686 1.00 74.50 184 GLN A CA 1
ATOM 1473 C C . GLN A 1 184 ? 33.887 6.730 -19.969 1.00 74.50 184 GLN A C 1
ATOM 1475 O O . GLN A 1 184 ? 34.889 7.396 -20.201 1.00 74.50 184 GLN A O 1
ATOM 1480 N N . LEU A 1 185 ? 33.447 5.779 -20.798 1.00 76.00 185 LEU A N 1
ATOM 1481 C CA . LEU A 1 185 ? 34.104 5.481 -22.073 1.00 76.00 185 LEU A CA 1
ATOM 1482 C C . LEU A 1 185 ? 34.028 6.674 -23.031 1.00 76.00 185 LEU A C 1
ATOM 1484 O O . LEU A 1 185 ? 35.007 6.977 -23.701 1.00 76.00 185 LEU A O 1
ATOM 1488 N N . GLN A 1 186 ? 32.898 7.382 -23.050 1.00 74.38 186 GLN A N 1
ATOM 1489 C CA . GLN A 1 186 ? 32.725 8.568 -23.884 1.00 74.38 186 GLN A CA 1
ATOM 1490 C C . GLN A 1 186 ? 33.580 9.752 -23.408 1.00 74.38 186 GLN A C 1
ATOM 1492 O O . GLN A 1 186 ? 34.139 10.471 -24.229 1.00 74.38 186 GLN A O 1
ATOM 1497 N N . GLU A 1 187 ? 33.733 9.930 -22.094 1.00 75.94 187 GLU A N 1
ATOM 1498 C CA . GLU A 1 187 ? 34.634 10.939 -21.517 1.00 75.94 187 GLU A CA 1
ATOM 1499 C C . GLU A 1 187 ? 36.111 10.626 -21.820 1.00 75.94 187 GLU A C 1
ATOM 1501 O O . GLU A 1 187 ? 36.877 11.530 -22.149 1.00 75.94 187 GLU A O 1
ATOM 1506 N N . GLN A 1 188 ? 36.504 9.346 -21.777 1.00 74.81 188 GLN A N 1
ATOM 1507 C CA . GLN A 1 188 ? 37.849 8.908 -22.165 1.00 74.81 188 GLN A CA 1
ATOM 1508 C C . GLN A 1 188 ? 38.120 9.131 -23.657 1.00 74.81 188 GLN A C 1
ATOM 1510 O O . GLN A 1 188 ? 39.139 9.731 -23.989 1.00 74.81 188 GLN A O 1
ATOM 1515 N N . ALA A 1 189 ? 37.195 8.732 -24.533 1.00 72.06 189 ALA A N 1
ATOM 1516 C CA . ALA A 1 189 ? 37.316 8.947 -25.974 1.00 72.06 189 ALA A CA 1
ATOM 1517 C C . ALA A 1 189 ? 37.421 10.442 -26.326 1.00 72.06 189 ALA A C 1
ATOM 1519 O O . ALA A 1 189 ? 38.293 10.834 -27.096 1.00 72.06 189 ALA A O 1
ATOM 1520 N N . ALA A 1 190 ? 36.607 11.292 -25.685 1.00 73.56 190 ALA A N 1
ATOM 1521 C CA . ALA A 1 190 ? 36.692 12.741 -25.857 1.00 73.56 190 ALA A CA 1
ATOM 1522 C C . ALA A 1 190 ? 38.061 13.294 -25.421 1.00 73.56 190 ALA A C 1
ATOM 1524 O O . ALA A 1 190 ? 38.631 14.135 -26.109 1.00 73.56 190 ALA A O 1
ATOM 1525 N N . SER A 1 191 ? 38.621 12.800 -24.309 1.00 72.62 191 SER A N 1
ATOM 1526 C CA . SER A 1 191 ? 39.943 13.234 -23.837 1.00 72.62 191 SER A CA 1
ATOM 1527 C C . SER A 1 191 ? 41.101 12.786 -24.737 1.00 72.62 191 SER A C 1
ATOM 1529 O O . SER A 1 191 ? 42.076 13.521 -24.876 1.00 72.62 191 SER A O 1
ATOM 1531 N N . GLU A 1 192 ? 40.996 11.609 -25.362 1.00 73.81 192 GLU A N 1
ATOM 1532 C CA . GLU A 1 192 ? 41.999 11.099 -26.305 1.00 73.81 192 GLU A CA 1
ATOM 1533 C C . GLU A 1 192 ? 41.970 11.873 -27.630 1.00 73.81 192 GLU A C 1
ATOM 1535 O O . GLU A 1 192 ? 43.034 12.226 -28.135 1.00 73.81 192 GLU A O 1
ATOM 1540 N N . GLN A 1 193 ? 40.784 12.239 -28.134 1.00 71.12 193 GLN A N 1
ATOM 1541 C CA . GLN A 1 193 ? 40.646 13.116 -29.306 1.00 71.12 193 GLN A CA 1
ATOM 1542 C C . GLN A 1 193 ? 41.237 14.509 -29.065 1.00 71.12 193 GLN A C 1
ATOM 1544 O O . GLN A 1 193 ? 42.031 14.981 -29.874 1.00 71.12 193 GLN A O 1
ATOM 1549 N N . THR A 1 194 ? 40.929 15.149 -27.930 1.00 71.50 194 THR A N 1
ATOM 1550 C CA . THR A 1 194 ? 41.499 16.472 -27.607 1.00 71.50 194 THR A CA 1
ATOM 1551 C C . THR A 1 194 ? 43.026 16.417 -27.472 1.00 71.50 194 THR A C 1
ATOM 1553 O O . THR A 1 194 ? 43.723 17.322 -27.924 1.00 71.50 194 THR A O 1
ATOM 1556 N N . ALA A 1 195 ? 43.572 15.339 -26.897 1.00 71.38 195 ALA A N 1
ATOM 1557 C CA . ALA A 1 195 ? 45.019 15.147 -26.794 1.00 71.38 195 ALA A CA 1
ATOM 1558 C C . ALA A 1 195 ? 45.691 14.895 -28.159 1.00 71.38 195 ALA A C 1
ATOM 1560 O O . ALA A 1 195 ? 46.828 15.323 -28.371 1.00 71.38 195 ALA A O 1
ATOM 1561 N N . ALA A 1 196 ? 45.004 14.219 -29.085 1.00 68.62 196 ALA A N 1
ATOM 1562 C CA . ALA A 1 196 ? 45.483 14.005 -30.447 1.00 68.62 196 ALA A CA 1
ATOM 1563 C C . ALA A 1 196 ? 45.514 15.320 -31.251 1.00 68.62 196 ALA A C 1
ATOM 1565 O O . ALA A 1 196 ? 46.539 15.624 -31.864 1.00 68.62 196 ALA A O 1
ATOM 1566 N N . GLU A 1 197 ? 44.464 16.143 -31.172 1.00 66.50 197 GLU A N 1
ATOM 1567 C CA . GLU A 1 197 ? 44.396 17.463 -31.825 1.00 66.50 197 GLU A CA 1
ATOM 1568 C C . GLU A 1 197 ? 45.477 18.431 -31.313 1.00 66.50 197 GLU A C 1
ATOM 1570 O O . GLU A 1 197 ? 46.158 19.088 -32.106 1.00 66.50 197 GLU A O 1
ATOM 1575 N N . GLU A 1 198 ? 45.713 18.480 -29.996 1.00 67.69 198 GLU A N 1
ATOM 1576 C CA . GLU A 1 198 ? 46.795 19.294 -29.424 1.00 67.69 198 GLU A CA 1
ATOM 1577 C C . GLU A 1 198 ? 48.181 18.824 -29.896 1.00 67.69 198 GLU A C 1
ATOM 1579 O O . GLU A 1 198 ? 49.052 19.655 -30.172 1.00 67.69 198 GLU A O 1
ATOM 1584 N N . SER A 1 199 ? 48.386 17.509 -30.047 1.00 62.34 199 SER A N 1
ATOM 1585 C CA . SER A 1 199 ? 49.660 16.945 -30.511 1.00 62.34 199 SER A CA 1
ATOM 1586 C C . SER A 1 199 ? 49.969 17.240 -31.983 1.00 62.34 199 SER A C 1
ATOM 1588 O O . SER A 1 199 ? 51.134 17.471 -32.306 1.00 62.34 199 SER A O 1
ATOM 1590 N N . LEU A 1 200 ? 48.946 17.313 -32.845 1.00 57.09 200 LEU A N 1
ATOM 1591 C CA . LEU A 1 200 ? 49.089 17.744 -34.240 1.00 57.09 200 LEU A CA 1
ATOM 1592 C C . LEU A 1 200 ? 49.409 19.245 -34.331 1.00 57.09 200 LEU A C 1
ATOM 1594 O O . LEU A 1 200 ? 50.367 19.622 -35.003 1.00 57.09 200 LEU A O 1
ATOM 1598 N N . SER A 1 201 ? 48.708 20.098 -33.571 1.00 55.75 201 SER A N 1
ATOM 1599 C CA . SER A 1 201 ? 48.965 21.552 -33.587 1.00 55.75 201 SER A CA 1
ATOM 1600 C C . SER A 1 201 ? 50.356 21.941 -33.057 1.00 55.75 201 SER A C 1
ATOM 1602 O O . SER A 1 201 ? 50.975 22.895 -33.529 1.00 55.75 201 SER A O 1
ATOM 1604 N N . GLY A 1 202 ? 50.888 21.184 -32.090 1.00 56.00 202 GLY A N 1
ATOM 1605 C CA . GLY A 1 202 ? 52.237 21.386 -31.556 1.00 56.00 202 GLY A CA 1
ATOM 1606 C C . GLY A 1 202 ? 53.349 20.931 -32.505 1.00 56.00 202 GLY A C 1
ATOM 1607 O O . GLY A 1 202 ? 54.487 21.381 -32.368 1.00 56.00 202 GLY A O 1
ATOM 1608 N N . GLN A 1 203 ? 53.037 20.058 -33.467 1.00 50.50 203 GLN A N 1
ATOM 1609 C CA . GLN A 1 203 ? 53.978 19.594 -34.483 1.00 50.50 203 GLN A CA 1
ATOM 1610 C C . GLN A 1 203 ? 54.112 20.595 -35.637 1.00 50.50 203 GLN A C 1
ATOM 1612 O O . GLN A 1 203 ? 55.230 20.808 -36.103 1.00 50.50 203 GLN A O 1
ATOM 1617 N N . ASP A 1 204 ? 53.032 21.280 -36.018 1.00 47.38 204 ASP A N 1
ATOM 1618 C CA . ASP A 1 204 ? 53.059 22.326 -37.052 1.00 47.38 204 ASP A CA 1
ATOM 1619 C C . ASP A 1 204 ? 53.844 23.575 -36.615 1.00 47.38 204 ASP A C 1
ATOM 1621 O O . ASP A 1 204 ? 54.578 24.163 -37.407 1.00 47.38 204 ASP A O 1
ATOM 1625 N N . MET A 1 205 ? 53.808 23.924 -35.324 1.00 48.16 205 MET A N 1
ATOM 1626 C CA . MET A 1 205 ? 54.615 25.018 -34.751 1.00 48.16 205 MET A CA 1
ATOM 1627 C C . MET A 1 205 ? 56.125 24.714 -34.702 1.00 48.16 205 MET A C 1
ATOM 1629 O O . MET A 1 205 ? 56.930 25.630 -34.559 1.00 48.16 205 MET A O 1
ATOM 1633 N N . ALA A 1 206 ? 56.532 23.445 -34.810 1.00 44.47 206 ALA A N 1
ATOM 1634 C CA . ALA A 1 206 ? 57.941 23.045 -34.804 1.00 44.47 206 ALA A CA 1
ATOM 1635 C C . ALA A 1 206 ? 58.579 23.042 -36.207 1.00 44.47 206 ALA A C 1
ATOM 1637 O O . ALA A 1 206 ? 59.802 22.941 -36.317 1.00 44.47 206 ALA A O 1
ATOM 1638 N N . TYR A 1 207 ? 57.778 23.161 -37.273 1.00 43.25 207 TYR A N 1
ATOM 1639 C CA . TYR A 1 207 ? 58.267 23.221 -38.655 1.00 43.25 207 TYR A CA 1
ATOM 1640 C C . TYR A 1 207 ? 58.543 24.645 -39.162 1.00 43.25 207 TYR A C 1
ATOM 1642 O O . TYR A 1 207 ? 59.191 24.778 -40.198 1.00 43.25 207 TYR A O 1
ATOM 1650 N N . ASP A 1 208 ? 58.133 25.689 -38.431 1.00 43.31 208 ASP A N 1
ATOM 1651 C CA . ASP A 1 208 ? 58.329 27.094 -38.840 1.00 43.31 208 ASP A CA 1
ATOM 1652 C C . ASP A 1 208 ? 59.573 27.762 -38.203 1.00 43.31 208 ASP A C 1
ATOM 1654 O O . ASP A 1 208 ? 59.924 28.897 -38.513 1.00 43.31 208 ASP A O 1
ATOM 1658 N N . GLU A 1 209 ? 60.315 27.052 -37.341 1.00 43.62 209 GLU A N 1
ATOM 1659 C CA . GLU A 1 209 ? 61.504 27.580 -36.641 1.00 43.62 209 GLU A CA 1
ATOM 1660 C C . GLU A 1 209 ? 62.839 27.271 -37.348 1.00 43.62 209 GLU A C 1
ATOM 1662 O O . GLU A 1 209 ? 63.868 26.971 -36.735 1.00 43.62 209 GLU A O 1
ATOM 1667 N N . GLY A 1 210 ? 62.865 27.368 -38.675 1.00 42.56 210 GLY A N 1
ATOM 1668 C CA . GLY A 1 210 ? 64.118 27.240 -39.405 1.00 42.56 210 GLY A CA 1
ATOM 1669 C C . GLY A 1 210 ? 64.060 27.823 -40.798 1.00 42.56 210 GLY A C 1
ATOM 1670 O O . GLY A 1 210 ? 63.790 27.077 -41.721 1.00 42.56 210 GLY A O 1
ATOM 1671 N N . TYR A 1 211 ? 64.364 29.116 -40.955 1.00 35.19 211 TYR A N 1
ATOM 1672 C CA . TYR A 1 211 ? 65.378 29.623 -41.894 1.00 35.19 211 TYR A CA 1
ATOM 1673 C C . TYR A 1 211 ? 65.527 31.161 -41.822 1.00 35.19 211 TYR A C 1
ATOM 1675 O O . TYR A 1 211 ? 64.558 31.910 -41.795 1.00 35.19 211 TYR A O 1
ATOM 1683 N N . SER A 1 212 ? 66.800 31.573 -41.879 1.00 35.78 212 SER A N 1
ATOM 1684 C CA . SER A 1 212 ? 67.391 32.895 -42.170 1.00 35.78 212 SER A CA 1
ATOM 1685 C C . SER A 1 212 ? 67.299 34.031 -41.142 1.00 35.78 212 SER A C 1
ATOM 1687 O O . SER A 1 212 ? 66.368 34.829 -41.117 1.00 35.78 212 SER A O 1
ATOM 1689 N N . GLU A 1 213 ? 68.401 34.145 -40.393 1.00 40.19 213 GLU A N 1
ATOM 1690 C CA . GLU A 1 213 ? 69.064 35.409 -40.062 1.00 40.19 213 GLU A CA 1
ATOM 1691 C C . GLU A 1 213 ? 69.327 36.260 -41.322 1.00 40.19 213 GLU A C 1
ATOM 1693 O O . GLU A 1 213 ? 69.737 35.719 -42.349 1.00 40.19 213 GLU A O 1
ATOM 1698 N N . ASP A 1 214 ? 69.115 37.573 -41.179 1.00 33.22 214 ASP A N 1
ATOM 1699 C CA . ASP A 1 214 ? 69.873 38.713 -41.734 1.00 33.22 214 ASP A CA 1
ATOM 1700 C C . ASP A 1 214 ? 68.955 39.784 -42.344 1.00 33.22 214 ASP A C 1
ATOM 1702 O O . ASP A 1 214 ? 68.558 39.695 -43.498 1.00 33.22 214 ASP A O 1
ATOM 1706 N N . GLU A 1 215 ? 68.677 40.855 -41.591 1.00 34.47 215 GLU A N 1
ATOM 1707 C CA . GLU A 1 215 ? 69.049 42.215 -42.012 1.00 34.47 215 GLU A CA 1
ATOM 1708 C C . GLU A 1 215 ? 68.822 43.237 -40.886 1.00 34.47 215 GLU A C 1
ATOM 1710 O O . GLU A 1 215 ? 67.930 43.119 -40.049 1.00 34.47 215 GLU A O 1
ATOM 1715 N N . ALA A 1 216 ? 69.719 44.218 -40.830 1.00 30.77 216 ALA A N 1
ATOM 1716 C CA . ALA A 1 216 ? 69.962 45.094 -39.697 1.00 30.77 216 ALA A CA 1
ATOM 1717 C C . ALA A 1 216 ? 69.304 46.487 -39.809 1.00 30.77 216 ALA A C 1
ATOM 1719 O O . ALA A 1 216 ? 69.021 46.975 -40.899 1.00 30.77 216 ALA A O 1
ATOM 1720 N N . TYR A 1 217 ? 69.252 47.149 -38.642 1.00 31.62 217 TYR A N 1
ATOM 1721 C CA . TYR A 1 217 ? 69.117 48.593 -38.366 1.00 31.62 217 TYR A CA 1
ATOM 1722 C C . TYR A 1 217 ? 67.727 49.249 -38.493 1.00 31.62 217 TYR A C 1
ATOM 1724 O O . TYR A 1 217 ? 67.257 49.530 -39.587 1.00 31.62 217 TYR A O 1
ATOM 1732 N N . ALA A 1 218 ? 67.149 49.697 -37.370 1.00 30.42 218 ALA A N 1
ATOM 1733 C CA . ALA A 1 218 ? 67.415 51.025 -36.791 1.00 30.42 218 ALA A CA 1
ATOM 1734 C C . ALA A 1 218 ? 66.582 51.272 -35.508 1.00 30.42 218 ALA A C 1
ATOM 1736 O O . ALA A 1 218 ? 65.437 50.845 -35.405 1.00 30.42 218 ALA A O 1
ATOM 1737 N N . GLU A 1 219 ? 67.220 51.954 -34.551 1.00 31.98 219 GLU A N 1
ATOM 1738 C CA . GLU A 1 219 ? 66.711 52.628 -33.336 1.00 31.98 219 GLU A CA 1
ATOM 1739 C C . GLU A 1 219 ? 65.366 53.361 -33.569 1.00 31.98 219 GLU A C 1
ATOM 1741 O O . GLU A 1 219 ? 65.064 53.742 -34.693 1.00 31.98 219 GLU A O 1
ATOM 1746 N N . GLU A 1 220 ? 64.462 53.641 -32.626 1.00 30.95 220 GLU A N 1
ATOM 1747 C CA . GLU A 1 220 ? 64.532 54.227 -31.274 1.00 30.95 220 GLU A CA 1
ATOM 1748 C C . GLU A 1 220 ? 63.030 54.396 -30.882 1.00 30.95 220 GLU A C 1
ATOM 1750 O O . GLU A 1 220 ? 62.223 54.735 -31.746 1.00 30.95 220 GLU A O 1
ATOM 1755 N N . SER A 1 221 ? 62.515 54.155 -29.670 1.00 28.69 221 SER A N 1
ATOM 1756 C CA . SER A 1 221 ? 62.319 55.185 -28.626 1.00 28.69 221 SER A CA 1
ATOM 1757 C C . SER A 1 221 ? 61.018 54.931 -27.806 1.00 28.69 221 SER A C 1
ATOM 1759 O O . SER A 1 221 ? 59.976 54.658 -28.388 1.00 28.69 221 SER A O 1
ATOM 1761 N N . TYR A 1 222 ? 61.142 55.018 -26.467 1.00 31.03 222 TYR A N 1
ATOM 1762 C CA . TYR A 1 222 ? 60.193 55.392 -25.377 1.00 31.03 222 TYR A CA 1
ATOM 1763 C C . TYR A 1 222 ? 58.743 54.835 -25.324 1.00 31.03 222 TYR A C 1
ATOM 1765 O O . TYR A 1 222 ? 57.943 55.030 -26.226 1.00 31.03 222 TYR A O 1
ATOM 1773 N N . GLU A 1 223 ? 58.414 54.049 -24.283 1.00 32.06 223 GLU A N 1
ATOM 1774 C CA . GLU A 1 223 ? 57.687 54.398 -23.019 1.00 32.06 223 GLU A CA 1
ATOM 1775 C C . GLU A 1 223 ? 56.211 53.947 -23.069 1.00 32.06 223 GLU A C 1
ATOM 1777 O O . GLU A 1 223 ? 55.481 54.257 -23.997 1.00 32.06 223 GLU A O 1
ATOM 1782 N N . GLU A 1 224 ? 55.804 52.975 -22.246 1.00 31.31 224 GLU A N 1
ATOM 1783 C CA . GLU A 1 224 ? 55.278 53.113 -20.870 1.00 31.31 224 GLU A CA 1
ATOM 1784 C C . GLU A 1 224 ? 53.760 53.394 -20.848 1.00 31.31 224 GLU A C 1
ATOM 1786 O O . GLU A 1 224 ? 53.296 54.372 -21.418 1.00 31.31 224 GLU A O 1
ATOM 1791 N N . GLY A 1 225 ? 52.973 52.553 -20.153 1.00 29.55 225 GLY A N 1
ATOM 1792 C CA . GLY A 1 225 ? 51.581 52.913 -19.826 1.00 29.55 225 GLY A CA 1
ATOM 1793 C C . GLY A 1 225 ? 50.550 51.787 -19.693 1.00 29.55 225 GLY A C 1
ATOM 1794 O O . GLY A 1 225 ? 49.666 51.643 -20.521 1.00 29.55 225 GLY A O 1
ATOM 1795 N N . ARG A 1 226 ? 50.665 51.005 -18.618 1.00 27.53 226 ARG A N 1
ATOM 1796 C CA . ARG A 1 226 ? 49.610 50.681 -17.629 1.00 27.53 226 ARG A CA 1
ATOM 1797 C C . ARG A 1 226 ? 48.141 51.125 -17.863 1.00 27.53 226 ARG A C 1
ATOM 1799 O O . ARG A 1 226 ? 47.904 52.304 -18.095 1.00 27.53 226 ARG A O 1
ATOM 1806 N N . TYR A 1 227 ? 47.238 50.222 -17.422 1.00 31.95 227 TYR A N 1
ATOM 1807 C CA . TYR A 1 227 ? 45.888 50.438 -16.833 1.00 31.95 227 TYR A CA 1
ATOM 1808 C C . TYR A 1 227 ? 44.794 50.919 -17.805 1.00 31.95 227 TYR A C 1
ATOM 1810 O O . TYR A 1 227 ? 45.077 51.665 -18.722 1.00 31.95 227 TYR A O 1
ATOM 1818 N N . GLU A 1 228 ? 43.502 50.622 -17.688 1.00 31.31 228 GLU A N 1
ATOM 1819 C CA . GLU A 1 228 ? 42.616 49.735 -16.920 1.00 31.31 228 GLU A CA 1
ATOM 1820 C C . GLU A 1 228 ? 41.236 49.936 -17.599 1.00 31.31 228 GLU A C 1
ATOM 1822 O O . GLU A 1 228 ? 40.980 51.021 -18.110 1.00 31.31 228 GLU A O 1
ATOM 1827 N N . GLN A 1 229 ? 40.363 48.930 -17.545 1.00 30.33 229 GLN A N 1
ATOM 1828 C CA . GLN A 1 229 ? 38.900 49.064 -17.427 1.00 30.33 229 GLN A CA 1
ATOM 1829 C C . GLN A 1 229 ? 37.995 49.777 -18.474 1.00 30.33 229 GLN A C 1
ATOM 1831 O O . GLN A 1 229 ? 38.244 50.867 -18.968 1.00 30.33 229 GLN A O 1
ATOM 1836 N N . ASP A 1 230 ? 36.814 49.153 -18.593 1.00 29.72 230 ASP A N 1
ATOM 1837 C CA . ASP A 1 230 ? 35.466 49.733 -18.736 1.00 29.72 230 ASP A CA 1
ATOM 1838 C C . ASP A 1 230 ? 34.764 49.788 -20.113 1.00 29.72 230 ASP A C 1
ATOM 1840 O O . ASP A 1 230 ? 35.121 50.522 -21.026 1.00 29.72 230 ASP A O 1
ATOM 1844 N N . LEU A 1 231 ? 33.692 48.975 -20.179 1.00 34.69 231 LEU A N 1
ATOM 1845 C CA . LEU A 1 231 ? 32.285 49.334 -20.445 1.00 34.69 231 LEU A CA 1
ATOM 1846 C C . LEU A 1 231 ? 31.986 50.511 -21.403 1.00 34.69 231 LEU A C 1
ATOM 1848 O O . LEU A 1 231 ? 32.337 51.646 -21.113 1.00 34.69 231 LEU A O 1
ATOM 1852 N N . TYR A 1 232 ? 31.143 50.289 -22.422 1.00 33.56 232 TYR A N 1
ATOM 1853 C CA . TYR A 1 232 ? 29.679 50.516 -22.375 1.00 33.56 232 TYR A CA 1
ATOM 1854 C C . TYR A 1 232 ? 29.000 50.237 -23.738 1.00 33.56 232 TYR A C 1
ATOM 1856 O O . TYR A 1 232 ? 29.579 50.481 -24.788 1.00 33.56 232 TYR A O 1
ATOM 1864 N N . GLU A 1 233 ? 27.771 49.709 -23.636 1.00 32.28 233 GLU A N 1
ATOM 1865 C CA . GLU A 1 233 ? 26.546 49.920 -24.442 1.00 32.28 233 GLU A CA 1
ATOM 1866 C C . GLU A 1 233 ? 26.595 50.202 -25.955 1.00 32.28 233 GLU A C 1
ATOM 1868 O O . GLU A 1 233 ? 27.255 51.117 -26.437 1.00 32.28 233 GLU A O 1
ATOM 1873 N N . GLN A 1 234 ? 25.703 49.518 -26.687 1.00 30.03 234 GLN A N 1
ATOM 1874 C CA . GLN A 1 234 ? 25.255 49.951 -28.008 1.00 30.03 234 GLN A CA 1
ATOM 1875 C C . GLN A 1 234 ? 23.722 49.977 -28.077 1.00 30.03 234 GLN A C 1
ATOM 1877 O O . GLN A 1 234 ? 23.053 48.959 -27.895 1.00 30.03 234 GLN A O 1
ATOM 1882 N N . ASP A 1 235 ? 23.203 51.181 -28.319 1.00 30.44 235 ASP A N 1
ATOM 1883 C CA . ASP A 1 235 ? 21.800 51.507 -28.555 1.00 30.44 235 ASP A CA 1
ATOM 1884 C C . ASP A 1 235 ? 21.325 51.125 -29.968 1.00 30.44 235 ASP A C 1
ATOM 1886 O O . ASP A 1 235 ? 22.093 51.021 -30.925 1.00 30.44 235 ASP A O 1
ATOM 1890 N N . MET A 1 236 ? 20.002 50.972 -30.038 1.00 29.34 236 MET A N 1
ATOM 1891 C CA . MET A 1 236 ? 19.119 50.753 -31.187 1.00 29.34 236 MET A CA 1
ATOM 1892 C C . MET A 1 236 ? 19.394 51.601 -32.440 1.00 29.34 236 MET A C 1
ATOM 1894 O O . MET A 1 236 ? 19.771 52.758 -32.315 1.00 29.34 236 MET A O 1
ATOM 1898 N N . TYR A 1 237 ? 18.996 51.095 -33.619 1.00 33.72 237 TYR A N 1
ATOM 1899 C CA . TYR A 1 237 ? 17.968 51.729 -34.473 1.00 33.72 237 TYR A CA 1
ATOM 1900 C C . TYR A 1 237 ? 17.433 50.767 -35.554 1.00 33.72 237 TYR A C 1
ATOM 1902 O O . TYR A 1 237 ? 18.177 49.983 -36.138 1.00 33.72 237 TYR A O 1
ATOM 1910 N N . GLU A 1 238 ? 16.119 50.854 -35.784 1.00 29.92 238 GLU A N 1
ATOM 1911 C CA . GLU A 1 238 ? 15.321 50.217 -36.843 1.00 29.92 238 GLU A CA 1
ATOM 1912 C C . GLU A 1 238 ? 15.614 50.788 -38.244 1.00 29.92 238 GLU A C 1
ATOM 1914 O O . GLU A 1 238 ? 15.956 51.962 -38.386 1.00 29.92 238 GLU A O 1
ATOM 1919 N N . GLY A 1 239 ? 15.341 49.994 -39.285 1.00 29.70 239 GLY A N 1
ATOM 1920 C CA . GLY A 1 239 ? 15.209 50.479 -40.660 1.00 29.70 239 GLY A CA 1
ATOM 1921 C C . GLY A 1 239 ? 14.895 49.352 -41.642 1.00 29.70 239 GLY A C 1
ATOM 1922 O O . GLY A 1 239 ? 15.760 48.542 -41.952 1.00 29.70 239 GLY A O 1
ATOM 1923 N N . GLU A 1 240 ? 13.644 49.293 -42.095 1.00 27.50 240 GLU A N 1
ATOM 1924 C CA . GLU A 1 240 ? 13.142 48.336 -43.080 1.00 27.50 240 GLU A CA 1
ATOM 1925 C C . GLU A 1 240 ? 13.501 48.703 -44.546 1.00 27.50 240 GLU A C 1
ATOM 1927 O O . GLU A 1 240 ? 13.736 49.863 -44.881 1.00 27.50 240 GLU A O 1
ATOM 1932 N N . VAL A 1 241 ? 13.323 47.686 -45.399 1.00 27.31 241 VAL A N 1
ATOM 1933 C CA . VAL A 1 241 ? 12.830 47.657 -46.795 1.00 27.31 241 VAL A CA 1
ATOM 1934 C C . VAL A 1 241 ? 13.788 47.632 -48.014 1.00 27.31 241 VAL A C 1
ATOM 1936 O O . VAL A 1 241 ? 14.534 48.568 -48.280 1.00 27.31 241 VAL A O 1
ATOM 1939 N N . TYR A 1 242 ? 13.516 46.590 -48.821 1.00 29.39 242 TYR A N 1
ATOM 1940 C CA . TYR A 1 242 ? 13.533 46.397 -50.286 1.00 29.39 242 TYR A CA 1
ATOM 1941 C C . TYR A 1 242 ? 14.581 45.467 -50.917 1.00 29.39 242 TYR A C 1
ATOM 1943 O O . TYR A 1 242 ? 15.785 45.599 -50.726 1.00 29.39 242 TYR A O 1
ATOM 1951 N N . ASP A 1 243 ? 14.001 44.533 -51.682 1.00 30.06 243 ASP A N 1
ATOM 1952 C CA . ASP A 1 243 ? 14.555 43.561 -52.621 1.00 30.06 243 ASP A CA 1
ATOM 1953 C C . ASP A 1 243 ? 15.442 44.191 -53.701 1.00 30.06 243 ASP A C 1
ATOM 1955 O O . ASP A 1 243 ? 15.132 45.280 -54.178 1.00 30.06 243 ASP A O 1
ATOM 1959 N N . GLU A 1 244 ? 16.427 43.432 -54.188 1.00 31.39 244 GLU A N 1
ATOM 1960 C CA . GLU A 1 244 ? 16.686 43.320 -55.629 1.00 31.39 244 GLU A CA 1
ATOM 1961 C C . GLU A 1 244 ? 17.489 42.041 -55.938 1.00 31.39 244 GLU A C 1
ATOM 1963 O O . GLU A 1 244 ? 18.583 41.812 -55.422 1.00 31.39 244 GLU A O 1
ATOM 1968 N N . GLU A 1 245 ? 16.877 41.181 -56.757 1.00 30.12 245 GLU A N 1
ATOM 1969 C CA . GLU A 1 245 ? 17.530 40.129 -57.535 1.00 30.12 245 GLU A CA 1
ATOM 1970 C C . GLU A 1 245 ? 18.512 40.764 -58.527 1.00 30.12 245 GLU A C 1
ATOM 1972 O O . GLU A 1 245 ? 18.131 41.686 -59.242 1.00 30.12 245 GLU A O 1
ATOM 1977 N N . GLU A 1 246 ? 19.701 40.185 -58.697 1.00 30.64 246 GLU A N 1
ATOM 1978 C CA . GLU A 1 246 ? 20.295 40.084 -60.031 1.00 30.64 246 GLU A CA 1
ATOM 1979 C C . GLU A 1 246 ? 21.210 38.861 -60.140 1.00 30.64 246 GLU A C 1
ATOM 1981 O O . GLU A 1 246 ? 21.862 38.431 -59.190 1.00 30.64 246 GLU A O 1
ATOM 1986 N N . VAL A 1 247 ? 21.146 38.256 -61.322 1.00 28.88 247 VAL A N 1
ATOM 1987 C CA . VAL A 1 247 ? 21.592 36.914 -61.691 1.00 28.88 247 VAL A CA 1
ATOM 1988 C C . VAL A 1 247 ? 22.652 37.038 -62.796 1.00 28.88 247 VAL A C 1
ATOM 1990 O O . VAL A 1 247 ? 22.585 37.975 -63.589 1.00 28.88 247 VAL A O 1
ATOM 1993 N N . TYR A 1 248 ? 23.516 36.016 -62.894 1.00 29.42 248 TYR A N 1
ATOM 1994 C CA . TYR A 1 248 ? 24.534 35.711 -63.923 1.00 29.42 248 TYR A CA 1
ATOM 1995 C C . TYR A 1 248 ? 25.850 36.505 -63.754 1.00 29.42 248 TYR A C 1
ATOM 1997 O O . TYR A 1 248 ? 25.838 37.690 -63.464 1.00 29.42 248 TYR A O 1
ATOM 2005 N N . ASP A 1 249 ? 27.039 35.911 -63.854 1.00 30.00 249 ASP A N 1
ATOM 2006 C CA . ASP A 1 249 ? 27.445 34.989 -64.911 1.00 30.00 249 ASP A CA 1
ATOM 2007 C C . ASP A 1 249 ? 28.677 34.138 -64.534 1.00 30.00 249 ASP A C 1
ATOM 2009 O O . ASP A 1 249 ? 29.421 34.433 -63.599 1.00 30.00 249 ASP A O 1
ATOM 2013 N N . GLU A 1 250 ? 28.829 33.076 -65.313 1.00 32.56 250 GLU A N 1
ATOM 2014 C CA . GLU A 1 250 ? 29.733 31.932 -65.267 1.00 32.56 250 GLU A CA 1
ATOM 2015 C C . GLU A 1 250 ? 31.238 32.232 -65.127 1.00 32.56 250 GLU A C 1
ATOM 2017 O O . GLU A 1 250 ? 31.805 33.124 -65.760 1.00 32.56 250 GLU A O 1
ATOM 2022 N N . GLY A 1 251 ? 31.913 31.353 -64.383 1.00 28.86 251 GLY A N 1
ATOM 2023 C CA . GLY A 1 251 ? 33.361 31.174 -64.403 1.00 28.86 251 GLY A CA 1
ATOM 2024 C C . GLY A 1 251 ? 33.716 29.781 -63.894 1.00 28.86 251 GLY A C 1
ATOM 2025 O O . GLY A 1 251 ? 33.901 29.591 -62.696 1.00 28.86 251 GLY A O 1
ATOM 2026 N N . GLU A 1 252 ? 33.746 28.798 -64.796 1.00 30.12 252 GLU A N 1
ATOM 2027 C CA . GLU A 1 252 ? 34.240 27.449 -64.507 1.00 30.12 252 GLU A CA 1
ATOM 2028 C C . GLU A 1 252 ? 35.772 27.405 -64.323 1.00 30.12 252 GLU A C 1
ATOM 2030 O O . GLU A 1 252 ? 36.507 28.201 -64.914 1.00 30.12 252 GLU A O 1
ATOM 2035 N N . VAL A 1 253 ? 36.198 26.323 -63.648 1.00 31.45 253 VAL A N 1
ATOM 2036 C CA . VAL A 1 253 ? 37.539 25.696 -63.593 1.00 31.45 253 VAL A CA 1
ATOM 2037 C C . VAL A 1 253 ? 38.457 26.319 -62.518 1.00 31.45 253 VAL A C 1
ATOM 2039 O O . VAL A 1 253 ? 38.734 27.512 -62.559 1.00 31.45 253 VAL A O 1
ATOM 2042 N N . TYR A 1 254 ? 38.921 25.608 -61.477 1.00 32.59 254 TYR A N 1
ATOM 2043 C CA . TYR A 1 254 ? 39.636 24.320 -61.453 1.00 32.59 254 TYR A CA 1
ATOM 2044 C C . TYR A 1 254 ? 39.270 23.438 -60.245 1.00 32.59 254 TYR A C 1
ATOM 2046 O O . TYR A 1 254 ? 39.000 23.951 -59.163 1.00 32.59 254 TYR A O 1
ATOM 2054 N N . ASP A 1 255 ? 39.330 22.119 -60.458 1.00 35.72 255 ASP A N 1
ATOM 2055 C CA . ASP A 1 255 ? 39.341 21.076 -59.429 1.00 35.72 255 ASP A CA 1
ATOM 2056 C C . ASP A 1 255 ? 40.488 21.311 -58.425 1.00 35.72 255 ASP A C 1
ATOM 2058 O O . ASP A 1 255 ? 41.664 21.263 -58.797 1.00 35.72 255 ASP A O 1
ATOM 2062 N N . GLU A 1 256 ? 40.149 21.538 -57.156 1.00 33.84 256 GLU A N 1
ATOM 2063 C CA . GLU A 1 256 ? 41.021 21.199 -56.032 1.00 33.84 256 GLU A CA 1
ATOM 2064 C C . GLU A 1 256 ? 40.538 19.852 -55.498 1.00 33.84 256 GLU A C 1
ATOM 2066 O O . GLU A 1 256 ? 39.408 19.719 -55.029 1.00 33.84 256 GLU A O 1
ATOM 2071 N N . ASP A 1 257 ? 41.393 18.841 -55.641 1.00 32.22 257 ASP A N 1
ATOM 2072 C CA . ASP A 1 257 ? 41.228 17.531 -55.031 1.00 32.22 257 ASP A CA 1
ATOM 2073 C C . ASP A 1 257 ? 41.093 17.702 -53.504 1.00 32.22 257 ASP A C 1
ATOM 2075 O O . ASP A 1 257 ? 42.088 17.808 -52.784 1.00 32.22 257 ASP A O 1
ATOM 2079 N N . GLU A 1 258 ? 39.857 17.724 -52.997 1.00 35.41 258 GLU A N 1
ATOM 2080 C CA . GLU A 1 258 ? 39.565 17.460 -51.588 1.00 35.41 258 GLU A CA 1
ATOM 2081 C C . GLU A 1 258 ? 39.966 16.008 -51.302 1.00 35.41 258 GLU A C 1
ATOM 2083 O O . GLU A 1 258 ? 39.229 15.052 -51.561 1.00 35.41 258 GLU A O 1
ATOM 2088 N N . VAL A 1 259 ? 41.178 15.837 -50.778 1.00 33.09 259 VAL A N 1
ATOM 2089 C CA . VAL A 1 259 ? 41.574 14.620 -50.078 1.00 33.09 259 VAL A CA 1
ATOM 2090 C C . VAL A 1 259 ? 40.707 14.543 -48.822 1.00 33.09 259 VAL A C 1
ATOM 2092 O O . VAL A 1 259 ? 40.991 15.183 -47.815 1.00 33.09 259 VAL A O 1
ATOM 2095 N N . TYR A 1 260 ? 39.612 13.785 -48.895 1.00 37.44 260 TYR A N 1
ATOM 2096 C CA . TYR A 1 260 ? 38.917 13.321 -47.700 1.00 37.44 260 TYR A CA 1
ATOM 2097 C C . TYR A 1 260 ? 39.896 12.428 -46.930 1.00 37.44 260 TYR A C 1
ATOM 2099 O O . TYR A 1 260 ? 40.262 11.358 -47.418 1.00 37.44 260 TYR A O 1
ATOM 2107 N N . ASP A 1 261 ? 40.321 12.864 -45.742 1.00 40.47 261 ASP A N 1
ATOM 2108 C CA . ASP A 1 261 ? 40.961 11.993 -44.754 1.00 40.47 261 ASP A CA 1
ATOM 2109 C C . ASP A 1 261 ? 39.949 10.914 -44.335 1.00 40.47 261 ASP A C 1
ATOM 2111 O O . ASP A 1 261 ? 39.142 11.082 -43.415 1.00 40.47 261 ASP A O 1
ATOM 2115 N N . GLU A 1 262 ? 39.982 9.797 -45.062 1.00 41.09 262 GLU A N 1
ATOM 2116 C CA . GLU A 1 262 ? 39.140 8.609 -44.880 1.00 41.09 262 GLU A CA 1
ATOM 2117 C C . GLU A 1 262 ? 39.352 7.962 -43.492 1.00 41.09 262 GLU A C 1
ATOM 2119 O O . GLU A 1 262 ? 38.502 7.208 -43.027 1.00 41.09 262 GLU A O 1
ATOM 2124 N N . ASP A 1 263 ? 40.429 8.314 -42.780 1.00 41.53 263 ASP A N 1
ATOM 2125 C CA . ASP A 1 263 ? 40.773 7.754 -41.468 1.00 41.53 263 ASP A CA 1
ATOM 2126 C C . ASP A 1 263 ? 39.966 8.359 -40.297 1.00 41.53 263 ASP A C 1
ATOM 2128 O O . ASP A 1 263 ? 39.716 7.670 -39.308 1.00 41.53 263 ASP A O 1
ATOM 2132 N N . SER A 1 264 ? 39.470 9.600 -40.406 1.00 43.66 264 SER A N 1
ATOM 2133 C CA . SER A 1 264 ? 38.712 10.252 -39.316 1.00 43.66 264 SER A CA 1
ATOM 2134 C C . SER A 1 264 ? 37.261 9.756 -39.191 1.00 43.66 264 SER A C 1
ATOM 2136 O O . SER A 1 264 ? 36.708 9.689 -38.092 1.00 43.66 264 SER A O 1
ATOM 2138 N N . ALA A 1 265 ? 36.650 9.339 -40.306 1.00 41.00 265 ALA A N 1
ATOM 2139 C CA . ALA A 1 265 ? 35.295 8.785 -40.332 1.00 41.00 265 ALA A CA 1
ATOM 2140 C C . ALA A 1 265 ? 35.245 7.309 -39.887 1.00 41.00 265 ALA A C 1
ATOM 2142 O O . ALA A 1 265 ? 34.230 6.851 -39.359 1.00 41.00 265 ALA A O 1
ATOM 2143 N N . VAL A 1 266 ? 36.345 6.568 -40.065 1.00 42.88 266 VAL A N 1
ATOM 2144 C CA . VAL A 1 266 ? 36.444 5.142 -39.708 1.00 42.88 266 VAL A CA 1
ATOM 2145 C C . VAL A 1 266 ? 36.524 4.938 -38.188 1.00 42.88 266 VAL A C 1
ATOM 2147 O O . VAL A 1 266 ? 36.019 3.934 -37.677 1.00 42.88 266 VAL A O 1
ATOM 2150 N N . GLU A 1 267 ? 37.089 5.887 -37.433 1.00 45.94 267 GLU A N 1
ATOM 2151 C CA . GLU A 1 267 ? 37.162 5.783 -35.968 1.00 45.94 267 GLU A CA 1
ATOM 2152 C C . GLU A 1 267 ? 35.817 6.060 -35.273 1.00 45.94 267 GLU A C 1
ATOM 2154 O O . GLU A 1 267 ? 35.446 5.308 -34.363 1.00 45.94 267 GLU A O 1
ATOM 2159 N N . ASP A 1 268 ? 35.035 7.042 -35.734 1.00 48.06 268 ASP A N 1
ATOM 2160 C CA . ASP A 1 268 ? 33.732 7.396 -35.138 1.00 48.06 268 ASP A CA 1
ATOM 2161 C C . ASP A 1 268 ? 32.667 6.297 -35.376 1.00 48.06 268 ASP A C 1
ATOM 2163 O O . ASP A 1 268 ? 31.874 5.944 -34.492 1.00 48.06 268 ASP A O 1
ATOM 2167 N N . GLU A 1 269 ? 32.721 5.626 -36.535 1.00 51.16 269 GLU A N 1
ATOM 2168 C CA . GLU A 1 269 ? 31.884 4.455 -36.841 1.00 51.16 269 GLU A CA 1
ATOM 2169 C C . GLU A 1 269 ? 32.272 3.222 -35.991 1.00 51.16 269 GLU A C 1
ATOM 2171 O O . GLU A 1 269 ? 31.441 2.356 -35.700 1.00 51.16 269 GLU A O 1
ATOM 2176 N N . SER A 1 270 ? 33.522 3.136 -35.520 1.00 55.31 270 SER A N 1
ATOM 2177 C CA . SER A 1 270 ? 33.984 2.033 -34.666 1.00 55.31 270 SER A CA 1
ATOM 2178 C C . SER A 1 270 ? 33.496 2.162 -33.217 1.00 55.31 270 SER A C 1
ATOM 2180 O O . SER A 1 270 ? 33.061 1.175 -32.614 1.00 55.31 270 SER A O 1
ATOM 2182 N N . ILE A 1 271 ? 33.498 3.380 -32.665 1.00 54.09 271 ILE A N 1
ATOM 2183 C CA . ILE A 1 271 ? 33.105 3.654 -31.276 1.00 54.09 271 ILE A CA 1
ATOM 2184 C C . ILE A 1 271 ? 31.588 3.514 -31.118 1.00 54.09 271 ILE A C 1
ATOM 2186 O O . ILE A 1 271 ? 31.120 2.871 -30.175 1.00 54.09 271 ILE A O 1
ATOM 2190 N N . THR A 1 272 ? 30.816 4.042 -32.068 1.00 57.75 272 THR A N 1
ATOM 2191 C CA . THR A 1 272 ? 29.349 3.917 -32.097 1.00 57.75 272 THR A CA 1
ATOM 2192 C C . THR A 1 272 ? 28.895 2.456 -32.191 1.00 57.75 272 THR A C 1
ATOM 2194 O O . THR A 1 272 ? 28.057 2.022 -31.397 1.00 57.75 272 THR A O 1
ATOM 2197 N N . ASN A 1 273 ? 29.525 1.645 -33.047 1.00 60.12 273 ASN A N 1
ATOM 2198 C CA . ASN A 1 273 ? 29.247 0.206 -33.139 1.00 60.12 273 ASN A CA 1
ATOM 2199 C C . ASN A 1 273 ? 29.599 -0.563 -31.848 1.00 60.12 273 ASN A C 1
ATOM 2201 O O . ASN A 1 273 ? 28.879 -1.484 -31.448 1.00 60.12 273 ASN A O 1
ATOM 2205 N N . VAL A 1 274 ? 30.685 -0.198 -31.157 1.00 60.19 274 VAL A N 1
ATOM 2206 C CA . VAL A 1 274 ? 31.052 -0.805 -29.863 1.00 60.19 274 VAL A CA 1
ATOM 2207 C C . VAL A 1 274 ? 30.046 -0.431 -28.769 1.00 60.19 274 VAL A C 1
ATOM 2209 O O . VAL A 1 274 ? 29.661 -1.296 -27.978 1.00 60.19 274 VAL A O 1
ATOM 2212 N N . LEU A 1 275 ? 29.579 0.819 -28.735 1.00 57.88 275 LEU A N 1
ATOM 2213 C CA . LEU A 1 275 ? 28.566 1.287 -27.786 1.00 57.88 275 LEU A CA 1
ATOM 2214 C C . LEU A 1 275 ? 27.221 0.571 -27.990 1.00 57.88 275 LEU A C 1
ATOM 2216 O O . LEU A 1 275 ? 26.668 0.045 -27.021 1.00 57.88 275 LEU A O 1
ATOM 2220 N N . ASP A 1 276 ? 26.759 0.423 -29.233 1.00 62.41 276 ASP A N 1
ATOM 2221 C CA . ASP A 1 276 ? 25.527 -0.309 -29.567 1.00 62.41 276 ASP A CA 1
ATOM 2222 C C . ASP A 1 276 ? 25.601 -1.795 -29.170 1.00 62.41 276 ASP A C 1
ATOM 2224 O O . ASP A 1 276 ? 24.649 -2.377 -28.628 1.00 62.41 276 ASP A O 1
ATOM 2228 N N . HIS A 1 277 ? 26.756 -2.436 -29.375 1.00 63.47 277 HIS A N 1
ATOM 2229 C CA . HIS A 1 277 ? 26.980 -3.812 -28.933 1.00 63.47 277 HIS A CA 1
ATOM 2230 C C . HIS A 1 277 ? 27.025 -3.946 -27.407 1.00 63.47 277 HIS A C 1
ATOM 2232 O O . HIS A 1 277 ? 26.527 -4.941 -26.865 1.00 63.47 277 HIS A O 1
ATOM 2238 N N . LEU A 1 278 ? 27.564 -2.955 -26.694 1.00 58.06 278 LEU A N 1
ATOM 2239 C CA . LEU A 1 278 ? 27.555 -2.928 -25.234 1.00 58.06 278 LEU A CA 1
ATOM 2240 C C . LEU A 1 278 ? 26.125 -2.785 -24.697 1.00 58.06 278 LEU A C 1
ATOM 2242 O O . LEU A 1 278 ? 25.739 -3.568 -23.827 1.00 58.06 278 LEU A O 1
ATOM 2246 N N . GLU A 1 279 ? 25.297 -1.889 -25.237 1.00 61.34 279 GLU A N 1
ATOM 2247 C CA . GLU A 1 279 ? 23.897 -1.732 -24.807 1.00 61.34 279 GLU A CA 1
ATOM 2248 C C . GLU A 1 279 ? 23.089 -3.040 -24.920 1.00 61.34 279 GLU A C 1
ATOM 2250 O O . GLU A 1 279 ? 22.351 -3.417 -23.997 1.00 61.34 279 GLU A O 1
ATOM 2255 N N . ALA A 1 280 ? 23.293 -3.802 -26.000 1.00 62.88 280 ALA A N 1
ATOM 2256 C CA . ALA A 1 280 ? 22.645 -5.095 -26.211 1.00 62.88 280 ALA A CA 1
ATOM 2257 C C . ALA A 1 280 ? 23.082 -6.173 -25.195 1.00 62.88 280 ALA A C 1
ATOM 2259 O O . ALA A 1 280 ? 22.250 -6.968 -24.735 1.00 62.88 280 ALA A O 1
ATOM 2260 N N . ILE A 1 281 ? 24.361 -6.192 -24.799 1.00 67.62 281 ILE A N 1
ATOM 2261 C CA . ILE A 1 281 ? 24.915 -7.149 -23.822 1.00 67.62 281 ILE A CA 1
ATOM 2262 C C . ILE A 1 281 ? 24.282 -6.958 -22.437 1.00 67.62 281 ILE A C 1
ATOM 2264 O O . ILE A 1 281 ? 24.039 -7.939 -21.727 1.00 67.62 281 ILE A O 1
ATOM 2268 N N . TRP A 1 282 ? 23.953 -5.722 -22.057 1.00 64.94 282 TRP A N 1
ATOM 2269 C CA . TRP A 1 282 ? 23.412 -5.410 -20.731 1.00 64.94 282 TRP A CA 1
ATOM 2270 C C . TRP A 1 282 ? 21.879 -5.458 -20.640 1.00 64.94 282 TRP A C 1
ATOM 2272 O O . TRP A 1 282 ? 21.326 -5.686 -19.556 1.00 64.94 282 TRP A O 1
ATOM 2282 N N . PHE A 1 283 ? 21.173 -5.339 -21.767 1.00 70.56 283 PHE A N 1
ATOM 2283 C CA . PHE A 1 283 ? 19.714 -5.463 -21.821 1.00 70.56 283 PHE A CA 1
ATOM 2284 C C . PHE A 1 283 ? 19.215 -6.860 -21.403 1.00 70.56 283 PHE A C 1
ATOM 2286 O O . PHE A 1 283 ? 18.203 -6.997 -20.704 1.00 70.56 283 PHE A O 1
ATOM 2293 N N . LEU A 1 284 ? 19.932 -7.922 -21.780 1.00 75.88 284 LEU A N 1
ATOM 2294 C CA . LEU A 1 284 ? 19.569 -9.305 -21.444 1.00 75.88 284 LEU A CA 1
ATOM 2295 C C . LEU A 1 284 ? 19.611 -9.581 -19.924 1.00 75.88 284 LEU A C 1
ATOM 2297 O O . LEU A 1 284 ? 18.605 -10.034 -19.370 1.00 75.88 284 LEU A O 1
ATOM 2301 N N . PRO A 1 285 ? 20.698 -9.267 -19.195 1.00 76.81 285 PRO A N 1
ATOM 2302 C CA . PRO A 1 285 ? 20.720 -9.332 -17.736 1.00 76.81 285 PRO A CA 1
ATOM 2303 C C . PRO A 1 285 ? 19.617 -8.506 -17.057 1.00 76.81 285 PRO A C 1
ATOM 2305 O O . PRO A 1 285 ? 18.975 -9.003 -16.125 1.00 76.81 285 PRO A O 1
ATOM 2308 N N . ALA A 1 286 ? 19.339 -7.286 -17.531 1.00 75.81 286 ALA A N 1
ATOM 2309 C CA . ALA A 1 286 ? 18.289 -6.426 -16.978 1.00 75.81 286 ALA A CA 1
ATOM 2310 C C . ALA A 1 286 ? 16.887 -7.036 -17.168 1.00 75.81 286 ALA A C 1
ATOM 2312 O O . ALA A 1 286 ? 16.089 -7.110 -16.234 1.00 75.81 286 ALA A O 1
ATOM 2313 N N . THR A 1 287 ? 16.577 -7.559 -18.353 1.00 77.69 287 THR A N 1
ATOM 2314 C CA . THR A 1 287 ? 15.284 -8.215 -18.608 1.00 77.69 287 THR A CA 1
ATOM 2315 C C . THR A 1 287 ? 15.119 -9.513 -17.816 1.00 77.69 287 THR A C 1
ATOM 2317 O O . THR A 1 287 ? 14.062 -9.740 -17.220 1.00 77.69 287 THR A O 1
ATOM 2320 N N . LEU A 1 288 ? 16.164 -10.340 -17.719 1.00 81.56 288 LEU A N 1
ATOM 2321 C CA . LEU A 1 288 ? 16.157 -11.558 -16.902 1.00 81.56 288 LEU A CA 1
ATOM 2322 C C . LEU A 1 288 ? 15.946 -11.253 -15.417 1.00 81.56 288 LEU A C 1
ATOM 2324 O O . LEU A 1 288 ? 15.162 -11.925 -14.743 1.00 81.56 288 LEU A O 1
ATOM 2328 N N . SER A 1 289 ? 16.600 -10.215 -14.903 1.00 80.56 289 SER A N 1
ATOM 2329 C CA . SER A 1 289 ? 16.456 -9.804 -13.508 1.00 80.56 289 SER A CA 1
ATOM 2330 C C . SER A 1 289 ? 15.081 -9.169 -13.227 1.00 80.56 289 SER A C 1
ATOM 2332 O O . SER A 1 289 ? 14.488 -9.454 -12.181 1.00 80.56 289 SER A O 1
ATOM 2334 N N . ALA A 1 290 ? 14.488 -8.436 -14.180 1.00 82.69 290 ALA A N 1
ATOM 2335 C CA . ALA A 1 290 ? 13.093 -7.981 -14.098 1.00 82.69 290 ALA A CA 1
ATOM 2336 C C . ALA A 1 290 ? 12.107 -9.160 -14.032 1.00 82.69 290 ALA A C 1
ATOM 2338 O O . ALA A 1 290 ? 11.189 -9.166 -13.204 1.00 82.69 290 ALA A O 1
ATOM 2339 N N . LEU A 1 291 ? 12.306 -10.181 -14.873 1.00 86.31 291 LEU A N 1
ATOM 2340 C CA . LEU A 1 291 ? 11.499 -11.401 -14.856 1.00 86.31 291 LEU A CA 1
ATOM 2341 C C . LEU A 1 291 ? 11.655 -12.146 -13.528 1.00 86.31 291 LEU A C 1
ATOM 2343 O O . LEU A 1 291 ? 10.653 -12.543 -12.933 1.00 86.31 291 LEU A O 1
ATOM 2347 N N . MET A 1 292 ? 12.876 -12.274 -13.004 1.00 86.44 292 MET A N 1
ATOM 2348 C CA . MET A 1 292 ? 13.099 -12.873 -11.686 1.00 86.44 292 MET A CA 1
ATOM 2349 C C . MET A 1 292 ? 12.332 -12.145 -10.579 1.00 86.44 292 MET A C 1
ATOM 2351 O O . MET A 1 292 ? 11.652 -12.794 -9.782 1.00 86.44 292 MET A O 1
ATOM 2355 N N . LEU A 1 293 ? 12.373 -10.810 -10.547 1.00 86.25 293 LEU A N 1
ATOM 2356 C CA . LEU A 1 293 ? 11.601 -10.017 -9.584 1.00 86.25 293 LEU A CA 1
ATOM 2357 C C . LEU A 1 293 ? 10.093 -10.233 -9.734 1.00 86.25 293 LEU A C 1
ATOM 2359 O O . LEU A 1 293 ? 9.382 -10.358 -8.732 1.00 86.25 293 LEU A O 1
ATOM 2363 N N . LEU A 1 294 ? 9.603 -10.318 -10.972 1.00 88.88 294 LEU A N 1
ATOM 2364 C CA . LEU A 1 294 ? 8.201 -10.589 -11.266 1.00 88.88 294 LEU A CA 1
ATOM 2365 C C . LEU A 1 294 ? 7.764 -11.959 -10.716 1.00 88.88 294 LEU A C 1
ATOM 2367 O O . LEU A 1 294 ? 6.720 -12.044 -10.065 1.00 88.88 294 LEU A O 1
ATOM 2371 N N . PHE A 1 295 ? 8.571 -13.007 -10.902 1.00 90.88 295 PHE A N 1
ATOM 2372 C CA . PHE A 1 295 ? 8.289 -14.351 -10.382 1.00 90.88 295 PHE A CA 1
ATOM 2373 C C . PHE A 1 295 ? 8.442 -14.465 -8.858 1.00 90.88 295 PHE A C 1
ATOM 2375 O O . PHE A 1 295 ? 7.696 -15.219 -8.232 1.00 90.88 295 PHE A O 1
ATOM 2382 N N . LEU A 1 296 ? 9.342 -13.696 -8.235 1.00 91.06 296 LEU A N 1
ATOM 2383 C CA . LEU A 1 296 ? 9.499 -13.655 -6.773 1.00 91.06 296 LEU A CA 1
ATOM 2384 C C . LEU A 1 296 ? 8.405 -12.837 -6.069 1.00 91.06 296 LEU A C 1
ATOM 2386 O O . LEU A 1 296 ? 8.130 -13.074 -4.890 1.00 91.06 296 LEU A O 1
ATOM 2390 N N . ALA A 1 297 ? 7.739 -11.913 -6.765 1.00 90.56 297 ALA A N 1
ATOM 2391 C CA . ALA A 1 297 ? 6.683 -11.069 -6.206 1.00 90.56 297 ALA A CA 1
ATOM 2392 C C . ALA A 1 297 ? 5.590 -11.826 -5.407 1.00 90.56 297 ALA A C 1
ATOM 2394 O O . ALA A 1 297 ? 5.310 -11.410 -4.277 1.00 90.56 297 ALA A O 1
ATOM 2395 N N . PRO A 1 298 ? 4.974 -12.927 -5.900 1.00 94.25 298 PRO A N 1
ATOM 2396 C CA . PRO A 1 298 ? 3.994 -13.696 -5.123 1.00 94.25 298 PRO A CA 1
ATOM 2397 C C . PRO A 1 298 ? 4.584 -14.326 -3.857 1.00 94.25 298 PRO A C 1
ATOM 2399 O O . PRO A 1 298 ? 3.913 -14.361 -2.824 1.00 94.25 298 PRO A O 1
ATOM 2402 N N . TYR A 1 299 ? 5.832 -14.805 -3.913 1.00 93.19 299 TYR A N 1
ATOM 2403 C CA . TYR A 1 299 ? 6.517 -15.346 -2.740 1.00 93.19 299 TYR A CA 1
ATOM 2404 C C . TYR A 1 299 ? 6.731 -14.258 -1.687 1.00 93.19 299 TYR A C 1
ATOM 2406 O O . TYR A 1 299 ? 6.397 -14.468 -0.521 1.00 93.19 299 TYR A O 1
ATOM 2414 N N . PHE A 1 300 ? 7.208 -13.081 -2.102 1.00 91.06 300 PHE A N 1
ATOM 2415 C CA . PHE A 1 300 ? 7.426 -11.931 -1.225 1.00 91.06 300 PHE A CA 1
ATOM 2416 C C . PHE A 1 300 ? 6.141 -11.434 -0.575 1.00 91.06 300 PHE A C 1
ATOM 2418 O O . PHE A 1 300 ? 6.130 -11.138 0.624 1.00 91.06 300 PHE A O 1
ATOM 2425 N N . ASP A 1 301 ? 5.045 -11.384 -1.328 1.00 91.25 301 ASP A N 1
ATOM 2426 C CA . ASP A 1 301 ? 3.745 -11.015 -0.779 1.00 91.25 301 ASP A CA 1
ATOM 2427 C C . ASP A 1 301 ? 3.269 -12.041 0.263 1.00 91.25 301 ASP A C 1
ATOM 2429 O O . ASP A 1 301 ? 2.877 -11.667 1.369 1.00 91.25 301 ASP A O 1
ATOM 2433 N N . PHE A 1 302 ? 3.409 -13.338 -0.030 1.00 93.31 302 PHE A N 1
ATOM 2434 C CA . PHE A 1 302 ? 3.068 -14.421 0.895 1.00 93.31 302 PHE A CA 1
ATOM 2435 C C . PHE A 1 302 ? 3.849 -14.343 2.215 1.00 93.31 302 PHE A C 1
ATOM 2437 O O . PHE A 1 302 ? 3.240 -14.328 3.290 1.00 93.31 302 PHE A O 1
ATOM 2444 N N . ILE A 1 303 ? 5.185 -14.265 2.166 1.00 92.44 303 ILE A N 1
ATOM 2445 C CA . ILE A 1 303 ? 6.012 -14.202 3.384 1.00 92.44 303 ILE A CA 1
ATOM 2446 C C . ILE A 1 303 ? 5.747 -12.919 4.179 1.00 92.44 303 ILE A C 1
ATOM 2448 O O . ILE A 1 303 ? 5.697 -12.967 5.409 1.00 92.44 303 ILE A O 1
ATOM 2452 N N . SER A 1 304 ? 5.500 -11.799 3.491 1.00 91.50 304 SER A N 1
ATOM 2453 C CA . SER A 1 304 ? 5.165 -10.519 4.115 1.00 91.50 304 SER A CA 1
ATOM 2454 C C . SER A 1 304 ? 3.836 -10.602 4.854 1.00 91.50 304 SER A C 1
A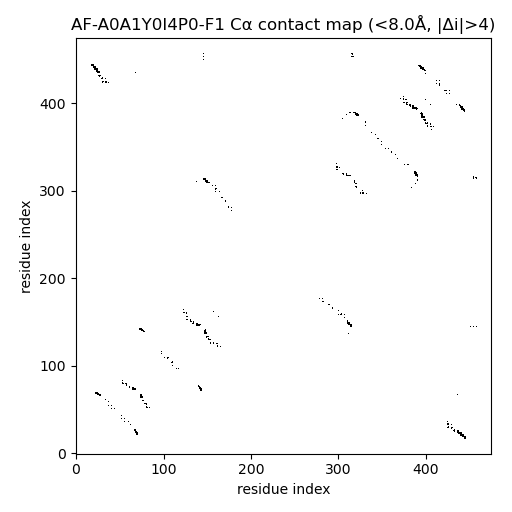TOM 2456 O O . SER A 1 304 ? 3.756 -10.247 6.028 1.00 91.50 304 SER A O 1
ATOM 2458 N N . MET A 1 305 ? 2.789 -11.113 4.203 1.00 90.69 305 MET A N 1
ATOM 2459 C CA . MET A 1 305 ? 1.477 -11.277 4.830 1.00 90.69 305 MET A CA 1
ATOM 2460 C C . MET A 1 305 ? 1.524 -12.245 6.006 1.00 90.69 305 MET A C 1
ATOM 2462 O O . MET A 1 305 ? 0.978 -11.944 7.068 1.00 90.69 305 MET A O 1
ATOM 2466 N N . ARG A 1 306 ? 2.223 -13.373 5.850 1.00 92.75 306 ARG A N 1
ATOM 2467 C CA . ARG A 1 306 ? 2.411 -14.353 6.920 1.00 92.75 306 ARG A CA 1
ATOM 2468 C C . ARG A 1 306 ? 3.133 -13.742 8.119 1.00 92.75 306 ARG A C 1
ATOM 2470 O O . ARG A 1 306 ? 2.720 -13.977 9.253 1.00 92.75 306 ARG A O 1
ATOM 2477 N N . TYR A 1 307 ? 4.176 -12.946 7.882 1.00 93.62 307 TYR A N 1
ATOM 2478 C CA . TYR A 1 307 ? 4.902 -12.232 8.932 1.00 93.62 307 TYR A CA 1
ATOM 2479 C C . TYR A 1 307 ? 4.004 -11.235 9.670 1.00 93.62 307 TYR A C 1
ATOM 2481 O O . TYR A 1 307 ? 3.983 -11.227 10.902 1.00 93.62 307 TYR A O 1
ATOM 2489 N N . VAL A 1 308 ? 3.232 -10.427 8.936 1.00 92.50 308 VAL A N 1
ATOM 2490 C CA . VAL A 1 308 ? 2.324 -9.438 9.532 1.00 92.50 308 VAL A CA 1
ATOM 2491 C C . VAL A 1 308 ? 1.242 -10.118 10.365 1.00 92.50 308 VAL A C 1
ATOM 2493 O O . VAL A 1 308 ? 1.034 -9.742 11.514 1.00 92.50 308 VAL A O 1
ATOM 2496 N N . ALA A 1 309 ? 0.578 -11.131 9.813 1.00 91.94 309 ALA A N 1
ATOM 2497 C CA . ALA A 1 309 ? -0.501 -11.840 10.487 1.00 91.94 309 ALA A CA 1
ATOM 2498 C C . ALA A 1 309 ? -0.020 -12.577 11.745 1.00 91.94 309 ALA A C 1
ATOM 2500 O O . ALA A 1 309 ? -0.670 -12.473 12.776 1.00 91.94 309 ALA A O 1
ATOM 2501 N N . ARG A 1 310 ? 1.141 -13.250 11.696 1.00 93.06 310 ARG A N 1
ATOM 2502 C CA . ARG A 1 310 ? 1.712 -13.978 12.847 1.00 93.06 310 ARG A CA 1
ATOM 2503 C C . ARG A 1 310 ? 2.082 -13.065 14.018 1.00 93.06 310 ARG A C 1
ATOM 2505 O O . ARG A 1 310 ? 2.027 -13.477 15.172 1.00 93.06 310 ARG A O 1
ATOM 2512 N N . ASN A 1 311 ? 2.527 -11.848 13.716 1.00 93.69 311 ASN A N 1
ATOM 2513 C CA . ASN A 1 311 ? 2.968 -10.891 14.729 1.00 93.69 311 ASN A CA 1
ATOM 2514 C C . ASN A 1 311 ? 1.859 -9.928 15.168 1.00 93.69 311 ASN A C 1
ATOM 2516 O O . ASN A 1 311 ? 2.024 -9.237 16.172 1.00 93.69 311 ASN A O 1
ATOM 2520 N N . ALA A 1 312 ? 0.734 -9.886 14.455 1.00 92.19 312 ALA A N 1
ATOM 2521 C CA . ALA A 1 312 ? -0.455 -9.163 14.873 1.00 92.19 312 ALA A CA 1
ATOM 2522 C C . ALA A 1 312 ? -1.112 -9.847 16.079 1.00 92.19 312 ALA A C 1
ATOM 2524 O O . ALA A 1 312 ? -1.215 -11.071 16.143 1.00 92.19 312 ALA A O 1
ATOM 2525 N N . ARG A 1 313 ? -1.589 -9.046 17.028 1.00 91.19 313 ARG A N 1
ATOM 2526 C CA . ARG A 1 313 ? -2.362 -9.500 18.185 1.00 91.19 313 ARG A CA 1
ATOM 2527 C C . ARG A 1 313 ? -3.580 -8.610 18.386 1.00 91.19 313 ARG A C 1
ATOM 2529 O O . ARG A 1 313 ? -3.539 -7.413 18.086 1.00 91.19 313 ARG A O 1
ATOM 2536 N N . PHE A 1 314 ? -4.638 -9.196 18.918 1.00 88.94 314 PHE A N 1
ATOM 2537 C CA . PHE A 1 314 ? -5.828 -8.498 19.384 1.00 88.94 314 PHE A CA 1
ATOM 2538 C C . PHE A 1 314 ? -6.048 -8.900 20.841 1.00 88.94 314 PHE A C 1
ATOM 2540 O O . PHE A 1 314 ? -6.374 -10.054 21.092 1.00 88.94 314 PHE A O 1
ATOM 2547 N N . GLY A 1 315 ? -5.773 -7.993 21.786 1.00 86.50 315 GLY A N 1
ATOM 2548 C CA . GLY A 1 315 ? -5.637 -8.371 23.197 1.00 86.50 315 GLY A CA 1
ATOM 2549 C C . GLY A 1 315 ? -4.508 -9.394 23.403 1.00 86.50 315 GLY A C 1
ATOM 2550 O O . GLY A 1 315 ? -3.382 -9.182 22.937 1.00 86.50 315 GLY A O 1
ATOM 2551 N N . THR A 1 316 ? -4.819 -10.508 24.061 1.00 83.94 316 THR A N 1
ATOM 2552 C CA . THR A 1 316 ? -3.966 -11.691 24.240 1.00 83.94 316 THR A CA 1
ATOM 2553 C C . THR A 1 316 ? -4.020 -12.652 23.044 1.00 83.94 316 THR A C 1
ATOM 2555 O O . THR A 1 316 ? -3.082 -13.427 22.831 1.00 83.94 316 THR A O 1
ATOM 2558 N N . ALA A 1 317 ? -5.039 -12.563 22.180 1.00 86.19 317 ALA A N 1
ATOM 2559 C CA . ALA A 1 317 ? -5.172 -13.439 21.019 1.00 86.19 317 ALA A CA 1
ATOM 2560 C C . ALA A 1 317 ? -4.133 -13.139 19.925 1.00 86.19 317 ALA A C 1
ATOM 2562 O O . ALA A 1 317 ? -4.031 -12.026 19.396 1.00 86.19 317 ALA A O 1
ATOM 2563 N N . THR A 1 318 ? -3.381 -14.170 19.534 1.00 88.69 318 THR A N 1
ATOM 2564 C CA . THR A 1 318 ? -2.384 -14.080 18.460 1.00 88.69 318 THR A CA 1
ATOM 2565 C C . THR A 1 318 ? -3.011 -14.327 17.092 1.00 88.69 318 THR A C 1
ATOM 2567 O O . THR A 1 318 ? -3.884 -15.183 16.928 1.00 88.69 318 THR A O 1
ATOM 2570 N N . GLY A 1 319 ? -2.575 -13.547 16.106 1.00 89.06 319 GLY A N 1
ATOM 2571 C CA . GLY A 1 319 ? -2.936 -13.747 14.714 1.00 89.06 319 GLY A CA 1
ATOM 2572 C C . GLY A 1 319 ? -2.173 -14.925 14.115 1.00 89.06 319 GLY A C 1
ATOM 2573 O O . GLY A 1 319 ? -0.997 -15.153 14.404 1.00 89.06 319 GLY A O 1
ATOM 2574 N N . GLN A 1 320 ? -2.841 -15.683 13.255 1.00 90.31 320 GLN A N 1
ATOM 2575 C CA . GLN A 1 320 ? -2.248 -16.766 12.482 1.00 90.31 320 GLN A CA 1
ATOM 2576 C C . GLN A 1 320 ? -2.650 -16.639 11.016 1.00 90.31 320 GLN A C 1
ATOM 2578 O O . GLN A 1 320 ? -3.763 -16.227 10.690 1.00 90.31 320 GLN A O 1
ATOM 2583 N N . PHE A 1 321 ? -1.723 -16.999 10.129 1.00 90.75 321 PHE A N 1
ATOM 2584 C CA . PHE A 1 321 ? -1.964 -17.055 8.692 1.00 90.75 321 PHE A CA 1
ATOM 2585 C C . PHE A 1 321 ? -2.001 -18.511 8.238 1.00 90.75 321 PHE A C 1
ATOM 2587 O O . PHE A 1 321 ? -0.981 -19.196 8.316 1.00 90.75 321 PHE A O 1
ATOM 2594 N N . VAL A 1 322 ? -3.159 -18.963 7.760 1.00 89.75 322 VAL A N 1
ATOM 2595 C CA . VAL A 1 322 ? -3.412 -20.361 7.350 1.00 89.75 322 VAL A CA 1
ATOM 2596 C C . VAL A 1 322 ? -3.449 -20.504 5.818 1.00 89.75 322 VAL A C 1
ATOM 2598 O O . VAL A 1 322 ? -3.879 -21.513 5.278 1.00 89.75 322 VAL A O 1
ATOM 2601 N N . GLY A 1 323 ? -2.987 -19.485 5.090 1.00 88.31 323 GLY A N 1
ATOM 2602 C CA . GLY A 1 323 ? -2.932 -19.513 3.631 1.00 88.31 323 GLY A CA 1
ATOM 2603 C C . GLY A 1 323 ? -1.732 -20.289 3.087 1.00 88.31 323 GLY A C 1
ATOM 2604 O O . GLY A 1 323 ? -0.671 -20.346 3.709 1.00 88.31 323 GLY A O 1
ATOM 2605 N N . GLU A 1 324 ? -1.888 -20.822 1.877 1.00 92.69 324 GLU A N 1
ATOM 2606 C CA . GLU A 1 324 ? -0.832 -21.505 1.127 1.00 92.69 324 GLU A CA 1
ATOM 2607 C C . GLU A 1 324 ? -0.175 -20.589 0.090 1.00 92.69 324 GLU A C 1
ATOM 2609 O O . GLU A 1 324 ? -0.826 -19.740 -0.527 1.00 92.69 324 GLU A O 1
ATOM 2614 N N . ILE A 1 325 ? 1.105 -20.836 -0.193 1.00 93.94 325 ILE A N 1
ATOM 2615 C CA . ILE A 1 325 ? 1.858 -20.123 -1.232 1.00 93.94 325 ILE A CA 1
ATOM 2616 C C . ILE A 1 325 ? 1.239 -20.299 -2.632 1.00 93.94 325 ILE A C 1
ATOM 2618 O O . ILE A 1 325 ? 1.180 -19.348 -3.411 1.00 93.94 325 ILE A O 1
ATOM 2622 N N . ALA A 1 326 ? 0.688 -21.480 -2.935 1.00 94.38 326 ALA A N 1
ATOM 2623 C CA . ALA A 1 326 ? 0.067 -21.779 -4.226 1.00 94.38 326 ALA A CA 1
ATOM 2624 C C . ALA A 1 326 ? -1.146 -20.880 -4.529 1.00 94.38 326 ALA A C 1
ATOM 2626 O O . ALA A 1 326 ? -1.474 -20.629 -5.690 1.00 94.38 326 ALA A O 1
ATOM 2627 N N . ALA A 1 327 ? -1.828 -20.364 -3.502 1.00 93.62 327 ALA A N 1
ATOM 2628 C CA . ALA A 1 327 ? -2.931 -19.427 -3.690 1.00 93.62 327 ALA A CA 1
ATOM 2629 C C . ALA A 1 327 ? -2.451 -18.061 -4.215 1.00 93.62 327 ALA A C 1
ATOM 2631 O O . ALA A 1 327 ? -3.134 -17.457 -5.042 1.00 93.62 327 ALA A O 1
ATOM 2632 N N . PHE A 1 328 ? -1.258 -17.609 -3.815 1.00 94.31 328 PHE A N 1
ATOM 2633 C CA . PHE A 1 328 ? -0.648 -16.382 -4.336 1.00 94.31 328 PHE A CA 1
ATOM 2634 C C . PHE A 1 328 ? -0.235 -16.561 -5.796 1.00 94.31 328 PHE A C 1
ATOM 2636 O O . PHE A 1 328 ? -0.627 -15.759 -6.640 1.00 94.31 328 PHE A O 1
ATOM 2643 N N . TYR A 1 329 ? 0.453 -17.656 -6.128 1.00 95.06 329 TYR A N 1
ATOM 2644 C CA . TYR A 1 329 ? 0.837 -17.942 -7.515 1.00 95.06 329 TYR A CA 1
ATOM 2645 C C . TYR A 1 329 ? -0.365 -18.084 -8.454 1.00 95.06 329 TYR A C 1
ATOM 2647 O O . TYR A 1 329 ? -0.292 -17.631 -9.588 1.00 95.06 329 TYR A O 1
ATOM 2655 N N . ARG A 1 330 ? -1.511 -18.607 -7.995 1.00 94.25 330 ARG A N 1
ATOM 2656 C CA . ARG A 1 330 ? -2.747 -18.619 -8.802 1.00 94.25 330 ARG A CA 1
ATOM 2657 C C . ARG A 1 330 ? -3.275 -17.217 -9.118 1.00 94.25 330 ARG A C 1
ATOM 2659 O O . ARG A 1 330 ? -3.788 -16.990 -10.209 1.00 94.25 330 ARG A O 1
ATOM 2666 N N . VAL A 1 331 ? -3.160 -16.272 -8.184 1.00 92.94 331 VAL A N 1
ATOM 2667 C CA . VAL A 1 331 ? -3.580 -14.878 -8.406 1.00 92.94 331 VAL A CA 1
ATOM 2668 C C . VAL A 1 331 ? -2.611 -14.159 -9.346 1.00 92.94 331 VAL A C 1
ATOM 2670 O O . VAL A 1 331 ? -3.055 -13.515 -10.296 1.00 92.94 331 VAL A O 1
ATOM 2673 N N . TYR A 1 332 ? -1.306 -14.300 -9.106 1.00 94.44 332 TYR A N 1
ATOM 2674 C CA . TYR A 1 332 ? -0.254 -13.693 -9.924 1.00 94.44 332 TYR A CA 1
ATOM 2675 C C . TYR A 1 332 ? -0.083 -14.383 -11.288 1.00 94.44 332 TYR A C 1
ATOM 2677 O O . TYR A 1 332 ? 0.358 -13.748 -12.234 1.00 94.44 332 TYR A O 1
ATOM 2685 N N . GLY A 1 333 ? -0.512 -15.635 -11.452 1.00 94.31 333 GLY A N 1
ATOM 2686 C CA . GLY A 1 333 ? -0.464 -16.340 -12.735 1.00 94.31 333 GLY A CA 1
ATOM 2687 C C . GLY A 1 333 ? -1.267 -15.635 -13.828 1.00 94.31 333 GLY A C 1
ATOM 2688 O O . GLY A 1 333 ? -0.808 -15.541 -14.959 1.00 94.31 333 GLY A O 1
ATOM 2689 N N . VAL A 1 334 ? -2.414 -15.036 -13.483 1.00 91.75 334 VAL A N 1
ATOM 2690 C CA . VAL A 1 334 ? -3.192 -14.206 -14.424 1.00 91.75 334 VAL A CA 1
ATOM 2691 C C . VAL A 1 334 ? -2.400 -12.969 -14.862 1.00 91.75 334 VAL A C 1
ATOM 2693 O O . VAL A 1 334 ? -2.445 -12.595 -16.030 1.00 91.75 334 VAL A O 1
ATOM 2696 N N . LEU A 1 335 ? -1.648 -12.357 -13.940 1.00 93.00 335 LEU A N 1
ATOM 2697 C CA . LEU A 1 335 ? -0.751 -11.240 -14.239 1.00 93.00 335 LEU A CA 1
ATOM 2698 C C . LEU A 1 335 ? 0.382 -11.686 -15.176 1.00 93.00 335 LEU A C 1
ATOM 2700 O O . LEU A 1 335 ? 0.642 -11.005 -16.161 1.00 93.00 335 LEU A O 1
ATOM 2704 N N . PHE A 1 336 ? 1.020 -12.826 -14.902 1.00 94.62 336 PHE A N 1
ATOM 2705 C CA . PHE A 1 336 ? 2.114 -13.351 -15.724 1.00 94.62 336 PHE A CA 1
ATOM 2706 C C . PHE A 1 336 ? 1.657 -13.689 -17.141 1.00 94.62 336 PHE A C 1
ATOM 2708 O O . PHE A 1 336 ? 2.319 -13.298 -18.095 1.00 94.62 336 PHE A O 1
ATOM 2715 N N . ILE A 1 337 ? 0.502 -14.345 -17.285 1.00 94.50 337 ILE A N 1
ATOM 2716 C CA . ILE A 1 337 ? -0.081 -14.653 -18.597 1.00 94.50 337 ILE A CA 1
ATOM 2717 C C . ILE A 1 337 ? -0.379 -13.359 -19.357 1.00 94.50 337 ILE A C 1
ATOM 2719 O O . ILE A 1 337 ? -0.014 -13.241 -20.520 1.00 94.50 337 ILE A O 1
ATOM 2723 N N . ALA A 1 338 ? -0.995 -12.367 -18.710 1.00 93.00 338 ALA A N 1
ATOM 2724 C CA . ALA A 1 338 ? -1.314 -11.100 -19.360 1.00 93.00 338 ALA A CA 1
ATOM 2725 C C . ALA A 1 338 ? -0.057 -10.323 -19.798 1.00 93.00 338 ALA A C 1
ATOM 2727 O O . ALA A 1 338 ? -0.026 -9.806 -20.912 1.00 93.00 338 ALA A O 1
ATOM 2728 N N . ILE A 1 339 ? 0.991 -10.285 -18.966 1.00 93.19 339 ILE A N 1
ATOM 2729 C CA . ILE A 1 339 ? 2.287 -9.691 -19.332 1.00 93.19 339 ILE A CA 1
ATOM 2730 C C . ILE A 1 339 ? 2.924 -10.467 -20.488 1.00 93.19 339 ILE A C 1
ATOM 2732 O O . ILE A 1 339 ? 3.364 -9.851 -21.452 1.00 93.19 339 ILE A O 1
ATOM 2736 N N . GLY A 1 340 ? 2.933 -11.800 -20.430 1.00 92.94 340 GLY A N 1
ATOM 2737 C CA . GLY A 1 340 ? 3.477 -12.647 -21.492 1.00 92.94 340 GLY A CA 1
ATOM 2738 C C . GLY A 1 340 ? 2.766 -12.440 -22.830 1.00 92.94 340 GLY A C 1
ATOM 2739 O O . GLY A 1 340 ? 3.427 -12.309 -23.854 1.00 92.94 340 GLY A O 1
ATOM 2740 N N . VAL A 1 341 ? 1.434 -12.321 -22.822 1.00 95.19 341 VAL A N 1
ATOM 2741 C CA . VAL A 1 341 ? 0.645 -11.989 -24.019 1.00 95.19 341 VAL A CA 1
ATOM 2742 C C . VAL A 1 341 ? 1.002 -10.601 -24.546 1.00 95.19 341 VAL A C 1
ATOM 2744 O O . VAL A 1 341 ? 1.175 -10.447 -25.747 1.00 95.19 341 VAL A O 1
ATOM 2747 N N . LEU A 1 342 ? 1.154 -9.592 -23.684 1.00 94.38 342 LEU A N 1
ATOM 2748 C CA . LEU A 1 342 ? 1.564 -8.257 -24.130 1.00 94.38 342 LEU A CA 1
ATOM 2749 C C . LEU A 1 342 ? 2.957 -8.270 -24.762 1.00 94.38 342 LEU A C 1
ATOM 2751 O O . LEU A 1 342 ? 3.126 -7.715 -25.842 1.00 94.38 342 LEU A O 1
ATOM 2755 N N . ILE A 1 343 ? 3.928 -8.935 -24.133 1.00 92.81 343 ILE A N 1
ATOM 2756 C CA . ILE A 1 343 ? 5.280 -9.090 -24.686 1.00 92.81 343 ILE A CA 1
ATOM 2757 C C . ILE A 1 343 ? 5.215 -9.808 -26.040 1.00 92.81 343 ILE A C 1
ATOM 2759 O O . ILE A 1 343 ? 5.826 -9.353 -27.003 1.00 92.81 343 ILE A O 1
ATOM 2763 N N . LEU A 1 344 ? 4.427 -10.881 -26.152 1.00 94.38 344 LEU A N 1
ATOM 2764 C CA . LEU A 1 344 ? 4.226 -11.597 -27.412 1.00 94.38 344 LEU A CA 1
ATOM 2765 C C . LEU A 1 344 ? 3.627 -10.694 -28.502 1.00 94.38 344 LEU A C 1
ATOM 2767 O O . LEU A 1 344 ? 4.070 -10.727 -29.642 1.00 94.38 344 LEU A O 1
ATOM 2771 N N . LEU A 1 345 ? 2.640 -9.861 -28.170 1.00 93.81 345 LEU A N 1
ATOM 2772 C CA . LEU A 1 345 ? 2.023 -8.948 -29.134 1.00 93.81 345 LEU A CA 1
ATOM 2773 C C . LEU A 1 345 ? 2.989 -7.846 -29.594 1.00 93.81 345 LEU A C 1
ATOM 2775 O O . LEU A 1 345 ? 3.021 -7.522 -30.779 1.00 93.81 345 LEU A O 1
ATOM 2779 N N . TRP A 1 346 ? 3.788 -7.293 -28.678 1.00 93.94 346 TRP A N 1
ATOM 2780 C CA . TRP A 1 346 ? 4.817 -6.304 -29.008 1.00 93.94 346 TRP A CA 1
ATOM 2781 C C . TRP A 1 346 ? 5.932 -6.902 -29.873 1.00 93.94 346 TRP A C 1
ATOM 2783 O O . TRP A 1 346 ? 6.303 -6.306 -30.883 1.00 93.94 346 TRP A O 1
ATOM 2793 N N . THR A 1 347 ? 6.414 -8.098 -29.530 1.00 90.69 347 THR A N 1
ATOM 2794 C CA . THR A 1 347 ? 7.435 -8.812 -30.317 1.00 90.69 347 THR A CA 1
ATOM 2795 C C . THR A 1 347 ? 6.919 -9.207 -31.697 1.00 90.69 347 THR A C 1
ATOM 2797 O O . THR A 1 347 ? 7.614 -8.993 -32.684 1.00 90.69 347 THR A O 1
ATOM 2800 N N . LEU A 1 348 ? 5.680 -9.696 -31.801 1.00 92.50 348 LEU A N 1
ATOM 2801 C CA . LEU A 1 348 ? 5.063 -10.030 -33.085 1.00 92.50 348 LEU A CA 1
ATOM 2802 C C . LEU A 1 348 ? 4.889 -8.793 -33.973 1.00 92.50 348 LEU A C 1
ATOM 2804 O O . LEU A 1 348 ? 5.178 -8.852 -35.164 1.00 92.50 348 LEU A O 1
ATOM 2808 N N . LYS A 1 349 ? 4.464 -7.659 -33.399 1.00 92.19 349 LYS A N 1
ATOM 2809 C CA . LYS A 1 349 ? 4.381 -6.389 -34.134 1.00 92.19 349 LYS A CA 1
ATOM 2810 C C . LYS A 1 349 ? 5.739 -5.950 -34.668 1.00 92.19 349 LYS A C 1
ATOM 2812 O O . LYS A 1 349 ? 5.796 -5.399 -35.762 1.00 92.19 349 LYS A O 1
ATOM 2817 N N . PHE A 1 350 ? 6.800 -6.126 -33.881 1.00 88.19 350 PHE A N 1
ATOM 2818 C CA . PHE A 1 350 ? 8.160 -5.790 -34.298 1.00 88.19 350 PHE A CA 1
ATOM 2819 C C . PHE A 1 350 ? 8.636 -6.718 -35.423 1.00 88.19 350 PHE A C 1
ATOM 2821 O O . PHE A 1 350 ? 9.103 -6.237 -36.444 1.00 88.19 350 PHE A O 1
ATOM 2828 N N . ALA A 1 351 ? 8.425 -8.029 -35.285 1.00 90.31 351 ALA A N 1
ATOM 2829 C CA . ALA A 1 351 ? 8.862 -9.027 -36.260 1.00 90.31 351 ALA A CA 1
ATOM 2830 C C . ALA A 1 351 ? 8.123 -8.963 -37.609 1.00 90.31 351 ALA A C 1
ATOM 2832 O O . ALA A 1 351 ? 8.706 -9.282 -38.639 1.00 90.31 351 ALA A O 1
ATOM 2833 N N . LEU A 1 352 ? 6.838 -8.598 -37.608 1.00 93.25 352 LEU A N 1
ATOM 2834 C CA . LEU A 1 352 ? 6.007 -8.542 -38.819 1.00 93.25 352 LEU A CA 1
ATOM 2835 C C . LEU A 1 352 ? 5.952 -7.153 -39.474 1.00 93.25 352 LEU A C 1
ATOM 2837 O O . LEU A 1 352 ? 5.250 -6.994 -40.468 1.00 93.25 352 LEU A O 1
ATOM 2841 N N . ASP A 1 353 ? 6.608 -6.158 -38.877 1.00 91.56 353 ASP A N 1
ATOM 2842 C CA . ASP A 1 353 ? 6.618 -4.752 -39.300 1.00 91.56 353 ASP A CA 1
ATOM 2843 C C . ASP A 1 353 ? 5.246 -4.182 -39.725 1.00 91.56 353 ASP A C 1
ATOM 2845 O O . ASP A 1 353 ? 5.072 -3.501 -40.734 1.00 91.56 353 ASP A O 1
ATOM 2849 N N . VAL A 1 354 ? 4.212 -4.483 -38.934 1.00 90.75 354 VAL A N 1
ATOM 2850 C CA . VAL A 1 354 ? 2.850 -4.031 -39.244 1.00 90.75 354 VAL A CA 1
ATOM 2851 C C . VAL A 1 354 ? 2.681 -2.568 -38.830 1.00 90.75 354 VAL A C 1
ATOM 2853 O O . VAL A 1 354 ? 2.642 -2.231 -37.636 1.00 90.75 354 VAL A O 1
ATOM 2856 N N . SER A 1 355 ? 2.544 -1.690 -39.823 1.00 88.56 355 SER A N 1
ATOM 2857 C CA . SER A 1 355 ? 2.275 -0.266 -39.628 1.00 88.56 355 SER A CA 1
ATOM 2858 C C . SER A 1 355 ? 0.872 -0.031 -39.037 1.00 88.56 355 SER A C 1
ATOM 2860 O O . SER A 1 355 ? -0.060 -0.812 -39.217 1.00 88.56 355 SER A O 1
ATOM 2862 N N . GLY A 1 356 ? 0.719 1.019 -38.221 1.00 84.81 356 GLY A N 1
ATOM 2863 C CA . GLY A 1 356 ? -0.562 1.366 -37.580 1.00 84.81 356 GLY A CA 1
ATOM 2864 C C . GLY A 1 356 ? -0.939 0.571 -36.315 1.00 84.81 356 GLY A C 1
ATOM 2865 O O . GLY A 1 356 ? -1.835 0.991 -35.581 1.00 84.81 356 GLY A O 1
ATOM 2866 N N . MET A 1 357 ? -0.239 -0.519 -35.964 1.00 90.25 357 MET A N 1
ATOM 2867 C CA . MET A 1 357 ? -0.542 -1.300 -34.746 1.00 90.25 357 MET A CA 1
ATOM 2868 C C . MET A 1 357 ? -0.136 -0.620 -33.427 1.00 90.25 357 MET A C 1
ATOM 2870 O O . MET A 1 357 ? -0.623 -1.017 -32.366 1.00 90.25 357 MET A O 1
ATOM 2874 N N . TYR A 1 358 ? 0.705 0.420 -33.462 1.00 90.50 358 TYR A N 1
ATOM 2875 C CA . TYR A 1 358 ? 1.170 1.127 -32.259 1.00 90.50 358 TYR A CA 1
ATOM 2876 C C . TYR A 1 358 ? 0.024 1.704 -31.422 1.00 90.50 358 TYR A C 1
ATOM 2878 O O . TYR A 1 358 ? 0.027 1.559 -30.201 1.00 90.50 358 TYR A O 1
ATOM 2886 N N . GLY A 1 359 ? -0.991 2.297 -32.062 1.00 93.38 359 GLY A N 1
ATOM 2887 C CA . GLY A 1 359 ? -2.144 2.853 -31.350 1.00 93.38 359 GLY A CA 1
ATOM 2888 C C . GLY A 1 359 ? -2.955 1.774 -30.628 1.00 93.38 359 GLY A C 1
ATOM 2889 O O . GLY A 1 359 ? -3.332 1.941 -29.466 1.00 93.38 359 GLY A O 1
ATOM 2890 N N . VAL A 1 360 ? -3.163 0.628 -31.283 1.00 93.56 360 VAL A N 1
ATOM 2891 C CA . VAL A 1 360 ? -3.910 -0.505 -30.718 1.00 93.56 360 VAL A CA 1
ATOM 2892 C C . VAL A 1 360 ? -3.139 -1.139 -29.561 1.00 93.56 360 VAL A C 1
ATOM 2894 O O . VAL A 1 360 ? -3.688 -1.281 -28.468 1.00 93.56 360 VAL A O 1
ATOM 2897 N N . LEU A 1 361 ? -1.861 -1.475 -29.756 1.00 94.44 361 LEU A N 1
ATOM 2898 C CA . LEU A 1 361 ? -1.025 -2.081 -28.714 1.00 94.44 361 LEU A CA 1
ATOM 2899 C C . LEU A 1 361 ? -0.774 -1.132 -27.544 1.00 94.44 361 LEU A C 1
ATOM 2901 O O . LEU A 1 361 ? -0.833 -1.561 -26.389 1.00 94.44 361 LEU A O 1
ATOM 2905 N N . GLY A 1 362 ? -0.563 0.155 -27.819 1.00 94.06 362 GLY A N 1
ATOM 2906 C CA . GLY A 1 362 ? -0.465 1.194 -26.798 1.00 94.06 362 GLY A CA 1
ATOM 2907 C C . GLY A 1 362 ? -1.743 1.281 -25.964 1.00 94.06 362 GLY A C 1
ATOM 2908 O O . GLY A 1 362 ? -1.681 1.257 -24.734 1.00 94.06 362 GLY A O 1
ATOM 2909 N N . THR A 1 363 ? -2.912 1.266 -26.613 1.00 94.06 363 THR A N 1
ATOM 2910 C CA . THR A 1 363 ? -4.217 1.264 -25.930 1.00 94.06 363 THR A CA 1
ATOM 2911 C C . THR A 1 363 ? -4.413 0.006 -25.082 1.00 94.06 363 THR A C 1
ATOM 2913 O O . THR A 1 363 ? -4.792 0.108 -23.915 1.00 94.06 363 THR A O 1
ATOM 2916 N N . LEU A 1 364 ? -4.110 -1.182 -25.616 1.00 94.88 364 LEU A N 1
ATOM 2917 C CA . LEU A 1 364 ? -4.195 -2.447 -24.874 1.00 94.88 364 LEU A CA 1
ATOM 2918 C C . LEU A 1 364 ? -3.260 -2.460 -23.659 1.00 94.88 364 LEU A C 1
ATOM 2920 O O . LEU A 1 364 ? -3.668 -2.860 -22.567 1.00 94.88 364 LEU A O 1
ATOM 2924 N N . THR A 1 365 ? -2.033 -1.970 -23.828 1.00 93.94 365 THR A N 1
ATOM 2925 C CA . THR A 1 365 ? -1.039 -1.851 -22.754 1.00 93.94 365 THR A CA 1
ATOM 2926 C C . THR A 1 365 ? -1.522 -0.878 -21.674 1.00 93.94 365 THR A C 1
ATOM 2928 O O . THR A 1 365 ? -1.495 -1.201 -20.484 1.00 93.94 365 THR A O 1
ATOM 2931 N N . GLY A 1 366 ? -2.055 0.283 -22.067 1.00 93.31 366 GLY A N 1
ATOM 2932 C CA . GLY A 1 366 ? -2.642 1.259 -21.148 1.00 93.31 366 GLY A CA 1
ATOM 2933 C C . GLY A 1 366 ? -3.832 0.695 -20.365 1.00 93.31 366 GLY A C 1
ATOM 2934 O O . GLY A 1 366 ? -3.886 0.818 -19.138 1.00 93.31 366 GLY A O 1
ATOM 2935 N N . LEU A 1 367 ? -4.752 0.002 -21.045 1.00 93.25 367 LEU A N 1
ATOM 2936 C CA . LEU A 1 367 ? -5.889 -0.675 -20.414 1.00 93.25 367 LEU A CA 1
ATOM 2937 C C . LEU A 1 367 ? -5.436 -1.760 -19.436 1.00 93.25 367 LEU A C 1
ATOM 2939 O O . LEU A 1 367 ? -5.994 -1.866 -18.341 1.00 93.25 367 LEU A O 1
ATOM 2943 N N . PHE A 1 368 ? -4.403 -2.529 -19.783 1.00 94.00 368 PHE A N 1
ATOM 2944 C CA . PHE A 1 368 ? -3.820 -3.518 -18.886 1.00 94.00 368 PHE A CA 1
ATOM 2945 C C . PHE A 1 368 ? -3.314 -2.870 -17.592 1.00 94.00 368 PHE A C 1
ATOM 2947 O O . PHE A 1 368 ? -3.753 -3.265 -16.509 1.00 94.00 368 PHE A O 1
ATOM 2954 N N . PHE A 1 369 ? -2.474 -1.832 -17.669 1.00 91.25 369 PHE A N 1
ATOM 2955 C CA . PHE A 1 369 ? -1.952 -1.150 -16.477 1.00 91.25 369 PHE A CA 1
ATOM 2956 C C . PHE A 1 369 ? -3.048 -0.474 -15.640 1.00 91.25 369 PHE A C 1
ATOM 2958 O O . PHE A 1 369 ? -2.949 -0.418 -14.407 1.00 91.25 369 PHE A O 1
ATOM 2965 N N . LEU A 1 370 ? -4.118 -0.010 -16.287 1.00 91.62 370 LEU A N 1
ATOM 2966 C CA . LEU A 1 370 ? -5.281 0.577 -15.631 1.00 91.62 370 LEU A CA 1
ATOM 2967 C C . LEU A 1 370 ? -6.113 -0.471 -14.870 1.00 91.62 370 LEU A C 1
ATOM 2969 O O . LEU A 1 370 ? -6.536 -0.216 -13.739 1.00 91.62 370 LEU A O 1
ATOM 2973 N N . LEU A 1 371 ? -6.332 -1.655 -15.449 1.00 92.94 371 LEU A N 1
ATOM 2974 C CA . LEU A 1 371 ? -7.212 -2.697 -14.898 1.00 92.94 371 LEU A CA 1
ATOM 2975 C C . LEU A 1 371 ? -6.505 -3.667 -13.947 1.00 92.94 371 LEU A C 1
ATOM 2977 O O . LEU A 1 371 ? -7.129 -4.202 -13.024 1.00 92.94 371 LEU A O 1
ATOM 2981 N N . ILE A 1 372 ? -5.203 -3.882 -14.121 1.00 93.06 372 ILE A N 1
ATOM 2982 C CA . ILE A 1 372 ? -4.471 -4.880 -13.343 1.00 93.06 372 ILE A CA 1
ATOM 2983 C C . ILE A 1 372 ? -4.353 -4.493 -11.868 1.00 93.06 372 ILE A C 1
ATOM 2985 O O . ILE A 1 372 ? -4.527 -5.332 -10.985 1.00 93.06 372 ILE A O 1
ATOM 2989 N N . ARG A 1 373 ? -4.143 -3.206 -11.567 1.00 91.44 373 ARG A N 1
ATOM 2990 C CA . ARG A 1 373 ? -4.050 -2.701 -10.188 1.00 91.44 373 ARG A CA 1
ATOM 2991 C C . ARG A 1 373 ? -5.326 -2.963 -9.372 1.00 91.44 373 ARG A C 1
ATOM 2993 O O . ARG A 1 373 ? -5.210 -3.554 -8.294 1.00 91.44 373 ARG A O 1
ATOM 3000 N N . PRO A 1 374 ? -6.538 -2.570 -9.818 1.00 94.81 374 PRO A N 1
ATOM 3001 C CA . PRO A 1 374 ? -7.764 -2.873 -9.081 1.00 94.81 374 PRO A CA 1
ATOM 3002 C C . PRO A 1 374 ? -8.095 -4.371 -9.039 1.00 94.81 374 PRO A C 1
ATOM 3004 O O . PRO A 1 374 ? -8.576 -4.841 -8.003 1.00 94.81 374 PRO A O 1
ATOM 3007 N N . TYR A 1 375 ? -7.780 -5.135 -10.092 1.00 95.25 375 TYR A N 1
ATOM 3008 C CA . TYR A 1 375 ? -7.902 -6.597 -10.080 1.00 95.25 375 TYR A CA 1
ATOM 3009 C C . TYR A 1 375 ? -7.049 -7.223 -8.966 1.00 95.25 375 TYR A C 1
ATOM 3011 O O . TYR A 1 375 ? -7.572 -7.939 -8.103 1.00 95.25 375 TYR A O 1
ATOM 3019 N N . MET A 1 376 ? -5.754 -6.887 -8.934 1.00 94.69 376 MET A N 1
ATOM 3020 C CA . MET A 1 376 ? -4.812 -7.374 -7.926 1.00 94.69 376 MET A CA 1
ATOM 3021 C C . MET A 1 376 ? -5.232 -6.931 -6.527 1.00 94.69 376 MET A C 1
ATOM 3023 O O . MET A 1 376 ? -5.221 -7.739 -5.603 1.00 94.69 376 MET A O 1
ATOM 3027 N N . LYS A 1 377 ? -5.698 -5.686 -6.365 1.00 91.62 377 LYS A N 1
ATOM 3028 C CA . LYS A 1 377 ? -6.225 -5.181 -5.091 1.00 91.62 377 LYS A CA 1
ATOM 3029 C C . LYS A 1 377 ? -7.388 -6.030 -4.569 1.00 91.62 377 LYS A C 1
ATOM 3031 O O . LYS A 1 377 ? -7.392 -6.365 -3.391 1.00 91.62 377 LYS A O 1
ATOM 3036 N N . ALA A 1 378 ? -8.353 -6.397 -5.415 1.00 94.69 378 ALA A N 1
ATOM 3037 C CA . ALA A 1 378 ? -9.506 -7.205 -5.011 1.00 94.69 378 ALA A CA 1
ATOM 3038 C C . ALA A 1 378 ? -9.108 -8.631 -4.600 1.00 94.69 378 ALA A C 1
ATOM 3040 O O . ALA A 1 378 ? -9.492 -9.105 -3.532 1.00 94.69 378 ALA A O 1
ATOM 3041 N N . LYS A 1 379 ? -8.309 -9.310 -5.434 1.00 94.25 379 LYS A N 1
ATOM 3042 C CA . LYS A 1 379 ? -7.870 -10.689 -5.176 1.00 94.25 379 LYS A CA 1
ATOM 3043 C C . LYS A 1 379 ? -6.957 -10.779 -3.957 1.00 94.25 379 LYS A C 1
ATOM 3045 O O . LYS A 1 379 ? -7.182 -11.636 -3.107 1.00 94.25 379 LYS A O 1
ATOM 3050 N N . ARG A 1 380 ? -5.988 -9.866 -3.838 1.00 91.88 380 ARG A N 1
ATOM 3051 C CA . ARG A 1 380 ? -5.074 -9.774 -2.691 1.00 91.88 380 ARG A CA 1
ATOM 3052 C C . ARG A 1 380 ? -5.824 -9.472 -1.392 1.00 91.88 380 ARG A C 1
ATOM 3054 O O . ARG A 1 380 ? -5.485 -10.041 -0.364 1.00 91.88 380 ARG A O 1
ATOM 3061 N N . TYR A 1 381 ? -6.869 -8.639 -1.438 1.00 92.06 381 TYR A N 1
ATOM 3062 C CA . TYR A 1 381 ? -7.719 -8.351 -0.278 1.00 92.06 381 TYR A CA 1
ATOM 3063 C C . TYR A 1 381 ? -8.451 -9.595 0.241 1.00 92.06 381 TYR A C 1
ATOM 3065 O O . TYR A 1 381 ? -8.384 -9.883 1.434 1.00 92.06 381 TYR A O 1
ATOM 3073 N N . ASN A 1 382 ? -9.089 -10.362 -0.652 1.00 93.88 382 ASN A N 1
ATOM 3074 C CA . ASN A 1 382 ? -9.760 -11.611 -0.271 1.00 93.88 382 ASN A CA 1
ATOM 3075 C C . ASN A 1 382 ? -8.752 -12.631 0.263 1.00 93.88 382 ASN A C 1
ATOM 3077 O O . ASN A 1 382 ? -8.949 -13.188 1.335 1.00 93.88 382 ASN A O 1
ATOM 3081 N N . LEU A 1 383 ? -7.628 -12.802 -0.441 1.00 92.31 383 LEU A N 1
ATOM 3082 C CA . LEU A 1 383 ? -6.578 -13.742 -0.057 1.00 92.31 383 LEU A CA 1
ATOM 3083 C C . LEU A 1 383 ? -5.974 -13.419 1.313 1.00 92.31 383 LEU A C 1
ATOM 3085 O O . LEU A 1 383 ? -5.695 -14.329 2.089 1.00 92.31 383 LEU A O 1
ATOM 3089 N N . MET A 1 384 ? -5.784 -12.134 1.615 1.00 89.06 384 MET A N 1
ATOM 3090 C CA . MET A 1 384 ? -5.284 -11.694 2.911 1.00 89.06 384 MET A CA 1
ATOM 3091 C C . MET A 1 384 ? -6.299 -11.990 4.014 1.00 89.06 384 MET A C 1
ATOM 3093 O O . MET A 1 384 ? -5.945 -12.613 5.008 1.00 89.06 384 MET A O 1
ATOM 3097 N N . LEU A 1 385 ? -7.547 -11.546 3.858 1.00 89.44 385 LEU A N 1
ATOM 3098 C CA . LEU A 1 385 ? -8.526 -11.622 4.940 1.00 89.44 385 LEU A CA 1
ATOM 3099 C C . LEU A 1 385 ? -9.040 -13.041 5.179 1.00 89.44 385 LEU A C 1
ATOM 3101 O O . LEU A 1 385 ? -9.113 -13.440 6.335 1.00 89.44 385 LEU A O 1
ATOM 3105 N N . ASP A 1 386 ? -9.304 -13.818 4.127 1.00 91.81 386 ASP A N 1
ATOM 3106 C CA . ASP A 1 386 ? -9.836 -15.184 4.246 1.00 91.81 386 ASP A CA 1
ATOM 3107 C C . ASP A 1 386 ? -8.883 -16.147 4.977 1.00 91.81 386 ASP A C 1
ATOM 3109 O O . ASP A 1 386 ? -9.321 -17.164 5.517 1.00 91.81 386 ASP A O 1
ATOM 3113 N N . ASN A 1 387 ? -7.585 -15.827 5.002 1.00 90.88 387 ASN A N 1
ATOM 3114 C CA . ASN A 1 387 ? -6.536 -16.664 5.584 1.00 90.88 387 ASN A CA 1
ATOM 3115 C C . ASN A 1 387 ? -6.025 -16.168 6.944 1.00 90.88 387 ASN A C 1
ATOM 3117 O O . ASN A 1 387 ? -5.133 -16.801 7.513 1.00 90.88 387 ASN A O 1
ATOM 3121 N N . VAL A 1 388 ? -6.564 -15.063 7.467 1.00 90.38 388 VAL A N 1
ATOM 3122 C CA . VAL A 1 388 ? -6.200 -14.528 8.785 1.00 90.38 388 VAL A CA 1
ATOM 3123 C C . VAL A 1 388 ? -7.185 -15.023 9.839 1.00 90.38 388 VAL A C 1
ATOM 3125 O O . VAL A 1 388 ? -8.400 -14.842 9.723 1.00 90.38 388 VAL A O 1
ATOM 3128 N N . GLN A 1 389 ? -6.636 -15.623 10.892 1.00 90.25 389 GLN A N 1
ATOM 3129 C CA . GLN A 1 389 ? -7.378 -16.123 12.046 1.00 90.25 389 GLN A CA 1
ATOM 3130 C C . GLN A 1 389 ? -6.834 -15.494 13.330 1.00 90.25 389 GLN A C 1
ATOM 3132 O O . GLN A 1 389 ? -5.634 -15.245 13.433 1.00 90.25 389 GLN A O 1
ATOM 3137 N N . PHE A 1 390 ? -7.711 -15.244 14.297 1.00 85.06 390 PHE A N 1
ATOM 3138 C CA . PHE A 1 390 ? -7.368 -14.751 15.628 1.00 85.06 390 PHE A CA 1
ATOM 3139 C C . PHE A 1 390 ? -7.949 -15.696 16.685 1.00 85.06 390 PHE A C 1
ATOM 3141 O O . PHE A 1 390 ? -9.146 -15.991 16.658 1.00 85.06 390 PHE A O 1
ATOM 3148 N N . GLY A 1 391 ? -7.114 -16.147 17.625 1.00 77.25 391 GLY A N 1
ATOM 3149 C CA . GLY A 1 391 ? -7.550 -16.995 18.743 1.00 77.25 391 GLY A CA 1
ATOM 3150 C C . GLY A 1 391 ? -8.219 -18.310 18.310 1.00 77.25 391 GLY A C 1
ATOM 3151 O O . GLY A 1 391 ? -7.901 -18.868 17.259 1.00 77.25 391 GLY A O 1
ATOM 3152 N N . ASN A 1 392 ? -9.168 -18.798 19.119 1.00 69.19 392 ASN A N 1
ATOM 3153 C CA . ASN A 1 392 ? -9.818 -20.111 18.980 1.00 69.19 392 ASN A CA 1
ATOM 3154 C C . ASN A 1 392 ? -10.905 -20.159 17.875 1.00 69.19 392 ASN A C 1
ATOM 3156 O O . ASN A 1 392 ? -12.020 -20.631 18.100 1.00 69.19 392 ASN A O 1
ATOM 3160 N N . GLY A 1 393 ? -10.582 -19.686 16.663 1.00 76.50 393 GLY A N 1
ATOM 3161 C CA . GLY A 1 393 ? -11.379 -19.920 15.447 1.00 76.50 393 GLY A CA 1
ATOM 3162 C C . GLY A 1 393 ? -12.086 -18.708 14.827 1.00 76.50 393 GLY A C 1
ATOM 3163 O O . GLY A 1 393 ? -12.817 -18.886 13.842 1.00 76.50 393 GLY A O 1
ATOM 3164 N N . HIS A 1 394 ? -11.855 -17.487 15.328 1.00 86.88 394 HIS A N 1
ATOM 3165 C CA . HIS A 1 394 ? -12.372 -16.271 14.696 1.00 86.88 394 HIS A CA 1
ATOM 3166 C C . HIS A 1 394 ? -11.582 -15.972 13.421 1.00 86.88 394 HIS A C 1
ATOM 3168 O O . HIS A 1 394 ? -10.359 -15.836 13.455 1.00 86.88 394 HIS A O 1
ATOM 3174 N N . ARG A 1 395 ? -12.266 -15.844 12.283 1.00 90.31 395 ARG A N 1
ATOM 3175 C CA . ARG A 1 395 ? -11.622 -15.545 10.995 1.00 90.31 395 ARG A CA 1
ATOM 3176 C C . ARG A 1 395 ? -12.248 -14.352 10.313 1.00 90.31 395 ARG A C 1
ATOM 3178 O O . ARG A 1 395 ? -13.454 -14.125 10.414 1.00 90.31 395 ARG A O 1
ATOM 3185 N N . LEU A 1 396 ? -11.433 -13.619 9.572 1.00 90.19 396 LEU A N 1
ATOM 3186 C CA . LEU A 1 396 ? -11.942 -12.612 8.657 1.00 90.19 396 LEU A CA 1
ATOM 3187 C C . LEU A 1 396 ? -12.338 -13.291 7.347 1.00 90.19 396 LEU A C 1
ATOM 3189 O O . LEU A 1 396 ? -11.772 -14.305 6.950 1.00 90.19 396 LEU A O 1
ATOM 3193 N N . ARG A 1 397 ? -13.372 -12.763 6.701 1.00 92.44 397 ARG A N 1
ATOM 3194 C CA . ARG A 1 397 ? -13.804 -13.182 5.371 1.00 92.44 397 ARG A CA 1
ATOM 3195 C C . ARG A 1 397 ? -14.073 -11.964 4.526 1.00 92.44 397 ARG A C 1
ATOM 3197 O O . ARG A 1 397 ? -14.748 -11.037 4.981 1.00 92.44 397 ARG A O 1
ATOM 3204 N N . ALA A 1 398 ? -13.598 -11.990 3.292 1.00 93.12 398 ALA A N 1
ATOM 3205 C CA . ALA A 1 398 ? -13.848 -10.928 2.336 1.00 93.12 398 ALA A CA 1
ATOM 3206 C C . ALA A 1 398 ? -14.287 -11.488 0.988 1.00 93.12 398 ALA A C 1
ATOM 3208 O O . ALA A 1 398 ? -13.756 -12.473 0.488 1.00 93.12 398 ALA A O 1
ATOM 3209 N N . ASN A 1 399 ? -15.279 -10.835 0.385 1.00 95.06 399 ASN A N 1
ATOM 3210 C CA . ASN A 1 399 ? -15.784 -11.201 -0.935 1.00 95.06 399 ASN A CA 1
ATOM 3211 C C . ASN A 1 399 ? -15.776 -9.994 -1.882 1.00 95.06 399 ASN A C 1
ATO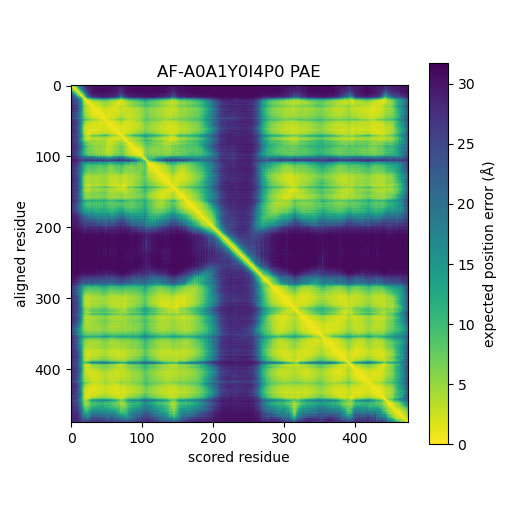M 3213 O O . ASN A 1 399 ? -16.805 -9.581 -2.421 1.00 95.06 399 ASN A O 1
ATOM 3217 N N . ALA A 1 400 ? -14.602 -9.389 -2.062 1.00 95.06 400 ALA A N 1
ATOM 3218 C CA . ALA A 1 400 ? -14.404 -8.330 -3.037 1.00 95.06 400 ALA A CA 1
ATOM 3219 C C . ALA A 1 400 ? -14.418 -8.919 -4.456 1.00 95.06 400 ALA A C 1
ATOM 3221 O O . ALA A 1 400 ? -13.517 -9.661 -4.855 1.00 95.06 400 ALA A O 1
ATOM 3222 N N . LYS A 1 401 ? -15.436 -8.561 -5.242 1.00 96.56 401 LYS A N 1
ATOM 3223 C CA . LYS A 1 401 ? -15.542 -8.943 -6.655 1.00 96.56 401 LYS A CA 1
ATOM 3224 C C . LYS A 1 401 ? -14.571 -8.098 -7.499 1.00 96.56 401 LYS A C 1
ATOM 3226 O O . LYS A 1 401 ? -14.680 -6.871 -7.448 1.00 96.56 401 LYS A O 1
ATOM 3231 N N . PRO A 1 402 ? -13.668 -8.697 -8.304 1.00 95.38 402 PRO A N 1
ATOM 3232 C CA . PRO A 1 402 ? -12.688 -7.939 -9.087 1.00 95.38 402 PRO A CA 1
ATOM 3233 C C . PRO A 1 402 ? -13.323 -6.918 -10.033 1.00 95.38 402 PRO A C 1
ATOM 3235 O O . PRO A 1 402 ? -12.943 -5.755 -10.000 1.00 95.38 402 PRO A O 1
ATOM 3238 N N . LEU A 1 403 ? -14.356 -7.315 -10.786 1.00 95.38 403 LEU A N 1
ATOM 3239 C CA . LEU A 1 403 ? -15.061 -6.414 -11.706 1.00 95.38 403 LEU A CA 1
ATOM 3240 C C . LEU A 1 403 ? -15.686 -5.210 -10.990 1.00 95.38 403 LEU A C 1
ATOM 3242 O O . LEU A 1 403 ? -15.592 -4.089 -11.479 1.00 95.38 403 LEU A O 1
ATOM 3246 N N . ALA A 1 404 ? -16.259 -5.416 -9.800 1.00 96.69 404 ALA A N 1
ATOM 3247 C CA . ALA A 1 404 ? -16.821 -4.321 -9.015 1.00 96.69 404 ALA A CA 1
ATOM 3248 C C . ALA A 1 404 ? -15.731 -3.366 -8.500 1.00 96.69 404 ALA A C 1
ATOM 3250 O O . ALA A 1 404 ? -15.945 -2.157 -8.494 1.00 96.69 404 ALA A O 1
ATOM 3251 N N . VAL A 1 405 ? -14.548 -3.874 -8.125 1.00 96.75 405 VAL A N 1
ATOM 3252 C CA . VAL A 1 405 ? -13.400 -3.034 -7.731 1.00 96.75 405 VAL A CA 1
ATOM 3253 C C . VAL A 1 405 ? -12.819 -2.280 -8.928 1.00 96.75 405 VAL A C 1
ATOM 3255 O O . VAL A 1 405 ? -12.469 -1.109 -8.778 1.00 96.75 405 VAL A O 1
ATOM 3258 N N . CYS A 1 406 ? -12.746 -2.903 -10.107 1.00 96.19 406 CYS A N 1
ATOM 3259 C CA . CYS A 1 406 ? -12.332 -2.237 -11.343 1.00 96.19 406 CYS A CA 1
ATOM 3260 C C . CYS A 1 406 ? -13.293 -1.101 -11.692 1.00 96.19 406 CYS A C 1
ATOM 3262 O O . CYS A 1 406 ? -12.853 0.038 -11.819 1.00 96.19 406 CYS A O 1
ATOM 3264 N N . TRP A 1 407 ? -14.599 -1.375 -11.738 1.00 97.25 407 TRP A N 1
ATOM 3265 C CA . TRP A 1 407 ? -15.622 -0.362 -12.005 1.00 97.25 407 TRP A CA 1
ATOM 3266 C C . TRP A 1 407 ? -15.605 0.775 -10.978 1.00 97.25 407 TRP A C 1
ATOM 3268 O O . TRP A 1 407 ? -15.631 1.955 -11.331 1.00 97.25 407 TRP A O 1
ATOM 3278 N N . LEU A 1 408 ? -15.491 0.436 -9.692 1.00 96.06 408 LEU A N 1
ATOM 3279 C CA . LEU A 1 408 ? -15.338 1.407 -8.612 1.00 96.06 408 LEU A CA 1
ATOM 3280 C C . LEU A 1 408 ? -14.099 2.286 -8.816 1.00 96.06 408 LEU A C 1
ATOM 3282 O O . LEU A 1 408 ? -14.177 3.494 -8.634 1.00 96.06 408 LEU A O 1
ATOM 3286 N N . THR A 1 409 ? -12.968 1.697 -9.200 1.00 94.25 409 THR A N 1
ATOM 3287 C CA . THR A 1 409 ? -11.711 2.432 -9.390 1.00 94.25 409 THR A CA 1
ATOM 3288 C C . THR A 1 409 ? -11.770 3.320 -10.626 1.00 94.25 409 THR A C 1
ATOM 3290 O O . THR A 1 409 ? -11.414 4.483 -10.519 1.00 94.25 409 THR A O 1
ATOM 3293 N N . ILE A 1 410 ? -12.293 2.829 -11.754 1.00 95.19 410 ILE A N 1
ATOM 3294 C CA . ILE A 1 410 ? -12.485 3.617 -12.982 1.00 95.19 410 ILE A CA 1
ATOM 3295 C C . ILE A 1 410 ? -13.382 4.821 -12.710 1.00 95.19 410 ILE A C 1
ATOM 3297 O O . ILE A 1 410 ? -12.984 5.955 -12.952 1.00 95.19 410 ILE A O 1
ATOM 3301 N N . THR A 1 411 ? -14.569 4.590 -12.144 1.00 96.69 411 THR A N 1
ATOM 3302 C CA . THR A 1 411 ? -15.510 5.681 -11.854 1.00 96.69 411 THR A CA 1
ATOM 3303 C C . THR A 1 411 ? -14.951 6.666 -10.827 1.00 96.69 411 THR A C 1
ATOM 3305 O O . THR A 1 411 ? -15.144 7.868 -10.973 1.00 96.69 411 THR A O 1
ATOM 3308 N N . ASN A 1 412 ? -14.203 6.193 -9.824 1.00 95.56 412 ASN A N 1
ATOM 3309 C CA . ASN A 1 412 ? -13.510 7.075 -8.886 1.00 95.56 412 ASN A CA 1
ATOM 3310 C C . ASN A 1 412 ? -12.416 7.902 -9.574 1.00 95.56 412 ASN A C 1
ATOM 3312 O O . ASN A 1 412 ? -12.333 9.098 -9.319 1.00 95.56 412 ASN A O 1
ATOM 3316 N N . SER A 1 413 ? -11.598 7.299 -10.438 1.00 94.00 413 SER A N 1
ATOM 3317 C CA . SER A 1 413 ? -10.550 8.007 -11.179 1.00 94.00 413 SER A CA 1
ATOM 3318 C C . SER A 1 413 ? -11.134 9.069 -12.106 1.00 94.00 413 SER A C 1
ATOM 3320 O O . SER A 1 413 ? -10.625 10.182 -12.122 1.00 94.00 413 SER A O 1
ATOM 3322 N N . LEU A 1 414 ? -12.232 8.767 -12.807 1.00 95.88 414 LEU A N 1
ATOM 3323 C CA . LEU A 1 414 ? -12.937 9.734 -13.654 1.00 95.88 414 LEU A CA 1
ATOM 3324 C C . LEU A 1 414 ? -13.468 10.915 -12.839 1.00 95.88 414 LEU A C 1
ATOM 3326 O O . LEU A 1 414 ? -13.241 12.061 -13.202 1.00 95.88 414 LEU A O 1
ATOM 3330 N N . ILE A 1 415 ? -14.115 10.649 -11.703 1.00 95.81 415 ILE A N 1
ATOM 3331 C CA . ILE A 1 415 ? -14.635 11.703 -10.821 1.00 95.81 415 ILE A CA 1
ATOM 3332 C C . ILE A 1 415 ? -13.500 12.564 -10.251 1.00 95.81 415 ILE A C 1
ATOM 3334 O O . ILE A 1 415 ? -13.629 13.783 -10.175 1.00 95.81 415 ILE A O 1
ATOM 3338 N N . ILE A 1 416 ? -12.377 11.955 -9.866 1.00 95.19 416 ILE A N 1
ATOM 3339 C CA . ILE A 1 416 ? -11.190 12.676 -9.387 1.00 95.19 416 ILE A CA 1
ATOM 3340 C C . ILE A 1 416 ? -10.601 13.539 -10.505 1.00 95.19 416 ILE A C 1
ATOM 3342 O O . ILE A 1 416 ? -10.293 14.698 -10.256 1.00 95.19 416 ILE A O 1
ATOM 3346 N N . LEU A 1 417 ? -10.472 13.005 -11.720 1.00 96.31 417 LEU A N 1
ATOM 3347 C CA . LEU A 1 417 ? -9.925 13.728 -12.866 1.00 96.31 417 LEU A CA 1
ATOM 3348 C C . LEU A 1 417 ? -10.808 14.925 -13.245 1.00 96.31 417 LEU A C 1
ATOM 3350 O O . LEU A 1 417 ? -10.321 16.048 -13.293 1.00 96.31 417 LEU A O 1
ATOM 3354 N N . LEU A 1 418 ? -12.114 14.699 -13.420 1.00 96.94 418 LEU A N 1
ATOM 3355 C CA . LEU A 1 418 ? -13.087 15.732 -13.802 1.00 96.94 418 LEU A CA 1
ATOM 3356 C C . LEU A 1 418 ? -13.262 16.826 -12.740 1.00 96.94 418 LEU A C 1
ATOM 3358 O O . LEU A 1 418 ? -13.672 17.934 -13.062 1.00 96.94 418 LEU A O 1
ATOM 3362 N N . SER A 1 419 ? -12.962 16.527 -11.474 1.00 96.69 419 SER A N 1
ATOM 3363 C CA . SER A 1 419 ? -13.028 17.499 -10.375 1.00 96.69 419 SER A CA 1
ATOM 3364 C C . SER A 1 419 ? -11.684 18.146 -10.043 1.00 96.69 419 SER A C 1
ATOM 3366 O O . SER A 1 419 ? -11.573 18.765 -8.985 1.00 96.69 419 SER A O 1
ATOM 3368 N N . PHE A 1 420 ? -10.657 17.967 -10.884 1.00 95.38 420 PHE A N 1
ATOM 3369 C CA . PHE A 1 420 ? -9.292 18.435 -10.619 1.00 95.38 420 PHE A CA 1
ATOM 3370 C C . PHE A 1 420 ? -8.813 18.035 -9.215 1.00 95.38 420 PHE A C 1
ATOM 3372 O O . PHE A 1 420 ? -8.384 18.854 -8.408 1.00 95.38 420 PHE A O 1
ATOM 3379 N N . TRP A 1 421 ? -8.940 16.742 -8.904 1.00 93.69 421 TRP A N 1
ATOM 3380 C CA . TRP A 1 421 ? -8.568 16.099 -7.639 1.00 93.69 421 TRP A CA 1
ATOM 3381 C C . TRP A 1 421 ? -9.468 16.404 -6.424 1.00 93.69 421 TRP A C 1
ATOM 3383 O O . TRP A 1 421 ? -9.393 15.697 -5.411 1.00 93.69 421 TRP A O 1
ATOM 3393 N N . MET A 1 422 ? -10.392 17.364 -6.523 1.00 94.94 422 MET A N 1
ATOM 3394 C CA . MET A 1 422 ? -11.218 17.831 -5.402 1.00 94.94 422 MET A CA 1
ATOM 3395 C C . MET A 1 422 ? -12.145 16.748 -4.823 1.00 94.94 422 MET A C 1
ATOM 3397 O O . MET A 1 422 ? -12.309 16.669 -3.607 1.00 94.94 422 MET A O 1
ATOM 3401 N N . LEU A 1 423 ? -12.700 15.846 -5.641 1.00 95.88 423 LEU A N 1
ATOM 3402 C CA . LEU A 1 423 ? -13.585 14.761 -5.176 1.00 95.88 423 LEU A CA 1
ATOM 3403 C C . LEU A 1 423 ? -12.843 13.484 -4.727 1.00 95.88 423 LEU A C 1
ATOM 3405 O O . LEU A 1 423 ? -13.458 12.430 -4.532 1.00 95.88 423 LEU A O 1
ATOM 3409 N N . SER A 1 424 ? -11.535 13.562 -4.466 1.00 93.44 424 SER A N 1
ATOM 3410 C CA . SER A 1 424 ? -10.766 12.484 -3.820 1.00 93.44 424 SER A CA 1
ATOM 3411 C C . SER A 1 424 ? -11.376 11.993 -2.488 1.00 93.44 424 SER A C 1
ATOM 3413 O O .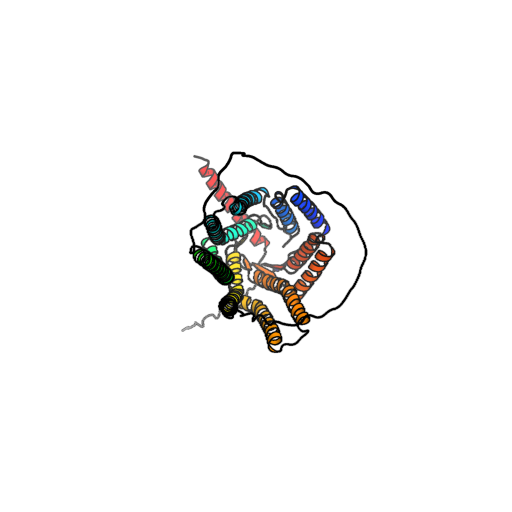 SER A 1 424 ? -11.442 10.774 -2.279 1.00 93.44 424 SER A O 1
ATOM 3415 N N . PRO A 1 425 ? -11.893 12.860 -1.589 1.00 95.25 425 PRO A N 1
ATOM 3416 C CA . PRO A 1 425 ? -12.532 12.420 -0.345 1.00 95.25 425 PRO A CA 1
ATOM 3417 C C . PRO A 1 425 ? -13.769 11.550 -0.578 1.00 95.25 425 PRO A C 1
ATOM 3419 O O . PRO A 1 425 ? -13.956 10.532 0.096 1.00 95.25 425 PRO A O 1
ATOM 3422 N N . TRP A 1 426 ? -14.580 11.899 -1.579 1.00 96.12 426 TRP A N 1
ATOM 3423 C CA . TRP A 1 426 ? -15.763 11.131 -1.957 1.00 96.12 426 TRP A CA 1
ATOM 3424 C C . TRP A 1 426 ? -15.384 9.723 -2.436 1.00 96.12 426 TRP A C 1
ATOM 3426 O O . TRP A 1 426 ? -15.947 8.727 -1.967 1.00 96.12 426 TRP A O 1
ATOM 3436 N N . ALA A 1 427 ? -14.356 9.618 -3.284 1.00 95.69 427 ALA A N 1
ATOM 3437 C CA . ALA A 1 427 ? -13.833 8.339 -3.758 1.00 95.69 427 ALA A CA 1
ATOM 3438 C C . ALA A 1 427 ? -13.293 7.467 -2.610 1.00 95.69 427 ALA A C 1
ATOM 3440 O O . ALA A 1 427 ? -13.505 6.249 -2.597 1.00 95.69 427 ALA A O 1
ATOM 3441 N N . GLN A 1 428 ? -12.636 8.071 -1.614 1.00 94.12 428 GLN A N 1
ATOM 3442 C CA . GLN A 1 428 ? -12.141 7.367 -0.425 1.00 94.12 428 GLN A CA 1
ATOM 3443 C C . GLN A 1 428 ? -13.287 6.807 0.428 1.00 94.12 428 GLN A C 1
ATOM 3445 O O . GLN A 1 428 ? -13.241 5.637 0.806 1.00 94.12 428 GLN A O 1
ATOM 3450 N N . VAL A 1 429 ? -14.340 7.594 0.670 1.00 95.94 429 VAL A N 1
ATOM 3451 C CA . VAL A 1 429 ? -15.547 7.162 1.397 1.00 95.94 429 VAL A CA 1
ATOM 3452 C C . VAL A 1 429 ? -16.268 6.030 0.666 1.00 95.94 429 VAL A C 1
ATOM 3454 O O . VAL A 1 429 ? -16.600 5.013 1.276 1.00 95.94 429 VAL A O 1
ATOM 3457 N N . ARG A 1 430 ? -16.452 6.145 -0.654 1.00 96.06 430 ARG A N 1
ATOM 3458 C CA . ARG A 1 430 ? -17.069 5.090 -1.473 1.00 96.06 430 ARG A CA 1
ATOM 3459 C C . ARG A 1 430 ? -16.235 3.807 -1.478 1.00 96.06 430 ARG A C 1
ATOM 3461 O O . ARG A 1 430 ? -16.789 2.714 -1.382 1.00 96.06 430 ARG A O 1
ATOM 3468 N N . THR A 1 431 ? -14.909 3.938 -1.534 1.00 94.81 431 THR A N 1
ATOM 3469 C CA . THR A 1 431 ? -13.979 2.804 -1.453 1.00 94.81 431 THR A CA 1
ATOM 3470 C C . THR A 1 431 ? -14.056 2.110 -0.099 1.00 94.81 431 THR A C 1
ATOM 3472 O O . THR A 1 431 ? -14.181 0.887 -0.056 1.00 94.81 431 THR A O 1
ATOM 3475 N N . ALA A 1 432 ? -14.034 2.867 1.001 1.00 93.81 432 ALA A N 1
ATOM 3476 C CA . ALA A 1 432 ? -14.175 2.317 2.346 1.00 93.81 432 ALA A CA 1
ATOM 3477 C C . ALA A 1 432 ? -15.510 1.581 2.510 1.00 93.81 432 ALA A C 1
ATOM 3479 O O . ALA A 1 432 ? -15.519 0.434 2.950 1.00 93.81 432 ALA A O 1
ATOM 3480 N N . ARG A 1 433 ? -16.617 2.188 2.061 1.00 95.31 433 ARG A N 1
ATOM 3481 C CA . ARG A 1 433 ? -17.952 1.578 2.110 1.00 95.31 433 ARG A CA 1
ATOM 3482 C C . ARG A 1 433 ? -18.014 0.245 1.368 1.00 95.31 433 ARG A C 1
ATOM 3484 O O . ARG A 1 433 ? -18.572 -0.709 1.898 1.00 95.31 433 ARG A O 1
ATOM 3491 N N . TYR A 1 434 ? -17.420 0.162 0.176 1.00 96.19 434 TYR A N 1
ATOM 3492 C CA . TYR A 1 434 ? -17.374 -1.085 -0.587 1.00 96.19 434 TYR A CA 1
ATOM 3493 C C . TYR A 1 434 ? -16.571 -2.173 0.138 1.00 96.19 434 TYR A C 1
ATOM 3495 O O . TYR A 1 434 ? -17.095 -3.258 0.371 1.00 96.19 434 TYR A O 1
ATOM 3503 N N . PHE A 1 435 ? -15.316 -1.892 0.511 1.00 94.88 435 PHE A N 1
ATOM 3504 C CA . PHE A 1 435 ? -14.436 -2.904 1.107 1.00 94.88 435 PHE A CA 1
ATOM 3505 C C . PHE A 1 435 ? -14.918 -3.363 2.487 1.00 94.88 435 PHE A C 1
ATOM 3507 O O . PHE A 1 435 ? -14.886 -4.557 2.774 1.00 94.88 435 PHE A O 1
ATOM 3514 N N . LEU A 1 436 ? -15.429 -2.450 3.314 1.00 93.19 436 LEU A N 1
ATOM 3515 C CA . LEU A 1 436 ? -16.022 -2.808 4.601 1.00 93.19 436 LEU A CA 1
ATOM 3516 C C . LEU A 1 436 ? -17.328 -3.591 4.404 1.00 93.19 436 LEU A C 1
ATOM 3518 O O . LEU A 1 436 ? -17.495 -4.633 5.022 1.00 93.19 436 LEU A O 1
ATOM 3522 N N . GLY A 1 437 ? -18.193 -3.196 3.465 1.00 92.44 437 GLY A N 1
ATOM 3523 C CA . GLY A 1 437 ? -19.453 -3.905 3.203 1.00 92.44 437 GLY A CA 1
ATOM 3524 C C . GLY A 1 437 ? -19.292 -5.343 2.688 1.00 92.44 437 GLY A C 1
ATOM 3525 O O . GLY A 1 437 ? -20.173 -6.175 2.903 1.00 92.44 437 GLY A O 1
ATOM 3526 N N . VAL A 1 438 ? -18.169 -5.672 2.039 1.00 93.81 438 VAL A N 1
ATOM 3527 C CA . VAL A 1 438 ? -17.855 -7.051 1.610 1.00 93.81 438 VAL A CA 1
ATOM 3528 C C . VAL A 1 438 ? -17.033 -7.840 2.633 1.00 93.81 438 VAL A C 1
ATOM 3530 O O . VAL A 1 438 ? -16.668 -8.984 2.350 1.00 93.81 438 VAL A O 1
ATOM 3533 N N . THR A 1 439 ? -16.760 -7.260 3.804 1.00 94.00 439 THR A N 1
ATOM 3534 C CA . THR A 1 439 ? -15.955 -7.866 4.869 1.00 94.00 439 THR A CA 1
ATOM 3535 C C . THR A 1 439 ? -16.826 -8.298 6.037 1.00 94.00 439 THR A C 1
ATOM 3537 O O . THR A 1 439 ? -17.755 -7.606 6.454 1.00 94.00 439 THR A O 1
ATOM 3540 N N . ALA A 1 440 ? -16.527 -9.469 6.583 1.00 92.38 440 ALA A N 1
ATOM 3541 C CA . ALA A 1 440 ? -17.187 -9.986 7.764 1.00 92.38 440 ALA A CA 1
ATOM 3542 C C . ALA A 1 440 ? -16.198 -10.699 8.686 1.00 92.38 440 ALA A C 1
ATOM 3544 O O . ALA A 1 440 ? -15.240 -11.318 8.230 1.00 92.38 440 ALA A O 1
ATOM 3545 N N . LEU A 1 441 ? -16.474 -10.639 9.982 1.00 90.69 441 LEU A N 1
ATOM 3546 C CA . LEU A 1 441 ? -15.849 -11.474 10.996 1.00 90.69 441 LEU A CA 1
ATOM 3547 C C . LEU A 1 441 ? -16.732 -12.709 11.207 1.00 90.69 441 LEU A C 1
ATOM 3549 O O . LEU A 1 441 ? -17.899 -12.587 11.574 1.00 90.69 441 LEU A O 1
ATOM 3553 N N . GLU A 1 442 ? -16.204 -13.900 10.955 1.00 90.44 442 GLU A N 1
ATOM 3554 C CA . GLU A 1 442 ? -16.854 -15.154 11.329 1.00 90.44 442 GLU A CA 1
ATOM 3555 C C . GLU A 1 442 ? -16.351 -15.578 12.705 1.00 90.44 442 GLU A C 1
ATOM 3557 O O . GLU A 1 442 ? -15.182 -15.928 12.863 1.00 90.44 442 GLU A O 1
ATOM 3562 N N . SER A 1 443 ? -17.244 -15.545 13.692 1.00 85.00 443 SER A N 1
ATOM 3563 C CA . SER A 1 443 ? -16.952 -15.942 15.067 1.00 85.00 443 SER A CA 1
ATOM 3564 C C . SER A 1 443 ? -17.372 -17.387 15.325 1.00 85.00 443 SER A C 1
ATOM 3566 O O . SER A 1 443 ? -18.489 -17.786 14.973 1.00 85.00 443 SER A O 1
ATOM 3568 N N . THR A 1 444 ? -16.491 -18.163 15.953 1.00 81.25 444 THR A N 1
ATOM 3569 C CA . THR A 1 444 ? -16.815 -19.427 16.622 1.00 81.25 444 THR A CA 1
ATOM 3570 C C . THR A 1 444 ? -17.245 -19.104 18.055 1.00 81.25 444 THR A C 1
ATOM 3572 O O . THR A 1 444 ? -16.445 -18.603 18.831 1.00 81.25 444 THR A O 1
ATOM 3575 N N . GLY A 1 445 ? -18.520 -19.328 18.392 1.00 76.62 445 GLY A N 1
ATOM 3576 C CA . GLY A 1 445 ? -19.077 -18.940 19.700 1.00 76.62 445 GLY A CA 1
ATOM 3577 C C . GLY A 1 445 ? -19.496 -17.465 19.799 1.00 76.62 445 GLY A C 1
ATOM 3578 O O . GLY A 1 445 ? -19.503 -16.737 18.793 1.00 76.62 445 GLY A O 1
ATOM 3579 N N . ASP A 1 446 ? -19.895 -17.034 21.002 1.00 78.19 446 ASP A N 1
ATOM 3580 C CA . ASP A 1 446 ? -20.265 -15.640 21.265 1.00 78.19 446 ASP A CA 1
ATOM 3581 C C . ASP A 1 446 ? -19.010 -14.764 21.312 1.00 78.19 446 ASP A C 1
ATOM 3583 O O . ASP A 1 446 ? -18.126 -14.925 22.150 1.00 78.19 446 ASP A O 1
ATOM 3587 N N . ILE A 1 447 ? -18.943 -13.799 20.397 1.00 79.56 447 ILE A N 1
ATOM 3588 C CA . ILE A 1 447 ? -17.850 -12.827 20.354 1.00 79.56 447 ILE A CA 1
ATOM 3589 C C . ILE A 1 447 ? -17.784 -12.002 21.644 1.00 79.56 447 ILE A C 1
ATOM 3591 O O . ILE A 1 447 ? -16.722 -11.512 21.998 1.00 79.56 447 ILE A O 1
ATOM 3595 N N . THR A 1 448 ? -18.908 -11.835 22.343 1.00 80.00 448 THR A N 1
ATOM 3596 C CA . THR A 1 448 ? -18.988 -11.069 23.590 1.00 80.00 448 THR A CA 1
ATOM 3597 C C . THR A 1 448 ? -18.239 -11.770 24.715 1.00 80.00 448 THR A C 1
ATOM 3599 O O . THR A 1 448 ? -17.532 -11.102 25.455 1.00 80.00 448 THR A O 1
ATOM 3602 N N . GLU A 1 449 ? -18.328 -13.098 24.790 1.00 79.81 449 GLU A N 1
ATOM 3603 C CA . GLU A 1 449 ? -17.585 -13.914 25.755 1.00 79.81 449 GLU A CA 1
ATOM 3604 C C . GLU A 1 449 ? -16.080 -13.855 25.475 1.00 79.81 449 GLU A C 1
ATOM 3606 O O . GLU A 1 449 ? -15.288 -13.592 26.377 1.00 79.81 449 GLU A O 1
ATOM 3611 N N . PHE A 1 450 ? -15.689 -13.981 24.200 1.00 80.69 450 PHE A N 1
ATOM 3612 C CA . PHE A 1 450 ? -14.297 -13.789 23.795 1.00 80.69 450 PHE A CA 1
ATOM 3613 C C . PHE A 1 450 ? -13.782 -12.400 24.197 1.00 80.69 450 PHE A C 1
ATOM 3615 O O . PHE A 1 450 ? -12.714 -12.289 24.785 1.00 80.69 450 PHE A O 1
ATOM 3622 N N . LEU A 1 451 ? -14.544 -11.338 23.917 1.00 81.69 451 LEU A N 1
ATOM 3623 C CA . LEU A 1 451 ? -14.158 -9.969 24.264 1.00 81.69 451 LEU A CA 1
ATOM 3624 C C . LEU A 1 451 ? -14.082 -9.744 25.779 1.00 81.69 451 LEU A C 1
ATOM 3626 O O . LEU A 1 451 ? -13.149 -9.087 26.223 1.00 81.69 451 LEU A O 1
ATOM 3630 N N . ALA A 1 452 ? -15.011 -10.305 26.556 1.00 79.88 452 ALA A N 1
ATOM 3631 C CA . ALA A 1 452 ? -14.990 -10.217 28.014 1.00 79.88 452 ALA A CA 1
ATOM 3632 C C . ALA A 1 452 ? -13.713 -10.846 28.592 1.00 79.88 452 ALA A C 1
ATOM 3634 O O . ALA A 1 452 ? -13.034 -10.203 29.387 1.00 79.88 452 ALA A O 1
ATOM 3635 N N . GLY A 1 453 ? -13.318 -12.030 28.106 1.00 78.31 453 GLY A N 1
ATOM 3636 C CA . GLY A 1 453 ? -12.054 -12.656 28.509 1.00 78.31 453 GLY A CA 1
ATOM 3637 C C . GLY A 1 453 ? -10.827 -11.815 28.139 1.00 78.31 453 GLY A C 1
ATOM 3638 O O . GLY A 1 453 ? -9.885 -11.716 28.913 1.00 78.31 453 GLY A O 1
ATOM 3639 N N . GLN A 1 454 ? -10.845 -11.134 26.987 1.00 81.81 454 GLN A N 1
ATOM 3640 C CA . GLN A 1 454 ? -9.756 -10.225 26.607 1.00 81.81 454 GLN A CA 1
ATOM 3641 C C . GLN A 1 454 ? -9.691 -8.960 27.478 1.00 81.81 454 GLN A C 1
ATOM 3643 O O . GLN A 1 454 ? -8.596 -8.448 27.707 1.00 81.81 454 GLN A O 1
ATOM 3648 N N . GLU A 1 455 ? -10.831 -8.422 27.921 1.00 78.12 455 GLU A N 1
ATOM 3649 C CA . GLU A 1 455 ? -10.874 -7.279 28.844 1.00 78.12 455 GLU A CA 1
ATOM 3650 C C . GLU A 1 455 ? -10.393 -7.668 30.245 1.00 78.12 455 GLU A C 1
ATOM 3652 O O . GLU A 1 455 ? -9.639 -6.908 30.851 1.00 78.12 455 GLU A O 1
ATOM 3657 N N . GLU A 1 456 ? -10.776 -8.849 30.733 1.00 78.44 456 GLU A N 1
ATOM 3658 C CA . GLU A 1 456 ? -10.336 -9.388 32.023 1.00 78.44 456 GLU A CA 1
ATOM 3659 C C . GLU A 1 456 ? -8.833 -9.686 32.027 1.00 78.44 456 GLU A C 1
ATOM 3661 O O . GLU A 1 456 ? -8.124 -9.163 32.886 1.00 78.44 456 GLU A O 1
ATOM 3666 N N . ASP A 1 457 ? -8.325 -10.395 31.012 1.00 73.81 457 ASP A N 1
ATOM 3667 C CA . ASP A 1 457 ? -6.888 -10.628 30.819 1.00 73.81 457 ASP A CA 1
ATOM 3668 C C . ASP A 1 457 ? -6.116 -9.302 30.776 1.00 73.81 457 ASP A C 1
ATOM 3670 O O . ASP A 1 457 ? -5.073 -9.149 31.408 1.00 73.81 457 ASP A O 1
ATOM 3674 N N . ALA A 1 458 ? -6.619 -8.320 30.018 1.00 71.19 458 ALA A N 1
ATOM 3675 C CA . ALA A 1 458 ? -5.971 -7.019 29.893 1.00 71.19 458 ALA A CA 1
ATOM 3676 C C . ALA A 1 458 ? -5.983 -6.232 31.210 1.00 71.19 458 ALA A C 1
ATOM 3678 O O . ALA A 1 458 ? -5.034 -5.491 31.472 1.00 71.19 458 ALA A O 1
ATOM 3679 N N . LYS A 1 459 ? -7.039 -6.373 32.019 1.00 74.56 459 LYS A N 1
ATOM 3680 C CA . LYS A 1 459 ? -7.146 -5.753 33.340 1.00 74.56 459 LYS A CA 1
ATOM 3681 C C . LYS A 1 459 ? -6.192 -6.414 34.333 1.00 74.56 459 LYS A C 1
ATOM 3683 O O . LYS A 1 459 ? -5.447 -5.690 34.979 1.00 74.56 459 LYS A O 1
ATOM 3688 N N . ALA A 1 460 ? -6.153 -7.745 34.384 1.00 74.38 460 ALA A N 1
ATOM 3689 C CA . ALA A 1 460 ? -5.251 -8.501 35.251 1.00 74.38 460 ALA A CA 1
ATOM 3690 C C . ALA A 1 460 ? -3.777 -8.185 34.954 1.00 74.38 460 ALA A C 1
ATOM 3692 O O . ALA A 1 460 ? -3.002 -7.905 35.860 1.00 74.38 460 ALA A O 1
ATOM 3693 N N . LEU A 1 461 ? -3.405 -8.128 33.673 1.00 67.12 461 LEU A N 1
ATOM 3694 C CA . LEU A 1 461 ? -2.044 -7.786 33.245 1.00 67.12 461 LEU A CA 1
ATOM 3695 C C . LEU A 1 461 ? -1.699 -6.316 33.557 1.00 67.12 461 LEU A C 1
ATOM 3697 O O . LEU A 1 461 ? -0.550 -5.989 33.835 1.00 67.12 461 LEU A O 1
ATOM 3701 N N . ALA A 1 462 ? -2.681 -5.409 33.513 1.00 64.44 462 ALA A N 1
ATOM 3702 C CA . ALA A 1 462 ? -2.484 -4.015 33.912 1.00 64.44 462 ALA A CA 1
ATOM 3703 C C . ALA A 1 462 ? -2.330 -3.855 35.432 1.00 64.44 462 ALA A C 1
ATOM 3705 O O . ALA A 1 462 ? -1.535 -3.023 35.856 1.00 64.44 462 ALA A O 1
ATOM 3706 N N . GLU A 1 463 ? -3.066 -4.639 36.219 1.00 73.75 463 GLU A N 1
ATOM 3707 C CA . GLU A 1 463 ? -2.973 -4.696 37.682 1.00 73.75 463 GLU A CA 1
ATOM 3708 C C . GLU A 1 463 ? -1.614 -5.270 38.113 1.00 73.75 463 GLU A C 1
ATOM 3710 O O . GLU A 1 463 ? -0.896 -4.608 38.849 1.00 73.75 463 GLU A O 1
ATOM 3715 N N . GLU A 1 464 ? -1.165 -6.380 37.514 1.00 71.12 464 GLU A N 1
ATOM 3716 C CA . GLU A 1 464 ? 0.169 -6.960 37.752 1.00 71.12 464 GLU A CA 1
ATOM 3717 C C . GLU A 1 464 ? 1.308 -5.988 37.390 1.00 71.12 464 GLU A C 1
ATOM 3719 O O . GLU A 1 464 ? 2.275 -5.837 38.133 1.00 71.12 464 GLU A O 1
ATOM 3724 N N . ILE A 1 465 ? 1.200 -5.285 36.256 1.00 54.72 465 ILE A N 1
ATOM 3725 C CA . ILE A 1 465 ? 2.181 -4.261 35.871 1.00 54.72 465 ILE A CA 1
ATOM 3726 C C . ILE A 1 465 ? 2.145 -3.073 36.843 1.00 54.72 465 ILE A C 1
ATOM 3728 O O . ILE A 1 465 ? 3.204 -2.541 37.168 1.00 54.72 465 ILE A O 1
ATOM 3732 N N . SER A 1 466 ? 0.961 -2.647 37.292 1.00 51.78 466 SER A N 1
ATOM 3733 C CA . SER A 1 466 ? 0.819 -1.581 38.291 1.00 51.78 466 SER A CA 1
ATOM 3734 C C . SER A 1 466 ? 1.503 -1.967 39.597 1.00 51.78 466 SER A C 1
ATOM 3736 O O . SER A 1 466 ? 2.289 -1.178 40.105 1.00 51.78 466 SER A O 1
ATOM 3738 N N . ASP A 1 467 ? 1.291 -3.195 40.071 1.00 68.94 467 ASP A N 1
ATOM 3739 C CA . ASP A 1 467 ? 1.903 -3.716 41.294 1.00 68.94 467 ASP A CA 1
ATOM 3740 C C . ASP A 1 467 ? 3.435 -3.762 41.189 1.00 68.94 467 ASP A C 1
ATOM 3742 O O . ASP A 1 467 ? 4.138 -3.389 42.126 1.00 68.94 467 ASP A O 1
ATOM 3746 N N . VAL A 1 468 ? 3.984 -4.155 40.034 1.00 58.12 468 VAL A N 1
ATOM 3747 C CA . VAL A 1 468 ? 5.439 -4.134 39.792 1.00 58.12 468 VAL A CA 1
ATOM 3748 C C . VAL A 1 468 ? 5.992 -2.704 39.793 1.00 58.12 468 VAL A C 1
ATOM 3750 O O . VAL A 1 468 ? 7.052 -2.462 40.371 1.00 58.12 468 VAL A O 1
ATOM 3753 N N . PHE A 1 469 ? 5.289 -1.746 39.183 1.00 45.66 469 PHE A N 1
ATOM 3754 C CA . PHE A 1 469 ? 5.710 -0.342 39.194 1.00 45.66 469 PHE A CA 1
ATOM 3755 C C . PHE A 1 469 ? 5.573 0.306 40.578 1.00 45.66 469 PHE A C 1
ATOM 3757 O O . PHE A 1 469 ? 6.436 1.095 40.956 1.00 45.66 469 PHE A O 1
ATOM 3764 N N . ASP A 1 470 ? 4.548 -0.044 41.352 1.00 58.59 470 ASP A N 1
ATOM 3765 C CA . ASP A 1 470 ? 4.380 0.431 42.728 1.00 58.59 470 ASP A CA 1
ATOM 3766 C C . ASP A 1 470 ? 5.471 -0.140 43.654 1.00 58.59 470 ASP A C 1
ATOM 3768 O O . ASP A 1 470 ? 5.968 0.570 44.530 1.00 58.59 470 ASP A O 1
ATOM 3772 N N . LEU A 1 471 ? 5.932 -1.375 43.413 1.00 48.34 471 LEU A N 1
ATOM 3773 C CA . LEU A 1 471 ? 7.084 -1.962 44.107 1.00 48.34 471 LEU A CA 1
ATOM 3774 C C . LEU A 1 471 ? 8.399 -1.236 43.773 1.00 48.34 471 LEU A C 1
ATOM 3776 O O . LEU A 1 471 ? 9.181 -0.967 44.683 1.00 48.34 471 LEU A O 1
ATOM 3780 N N . GLU A 1 472 ? 8.639 -0.865 42.511 1.00 39.31 472 GLU A N 1
ATOM 3781 C CA . GLU A 1 472 ? 9.843 -0.118 42.097 1.00 39.31 472 GLU A CA 1
ATOM 3782 C C . GLU A 1 472 ? 9.869 1.339 42.592 1.00 39.31 472 GLU A C 1
ATOM 3784 O O . GLU A 1 472 ? 10.947 1.907 42.760 1.00 39.31 472 GLU A O 1
ATOM 3789 N N . LEU A 1 473 ? 8.709 1.947 42.858 1.00 39.78 473 LEU A N 1
ATOM 3790 C CA . LEU A 1 473 ? 8.593 3.320 43.370 1.00 39.78 473 LEU A CA 1
ATOM 3791 C C . LEU A 1 473 ? 8.641 3.414 44.907 1.00 39.78 473 LEU A C 1
ATOM 3793 O O . LEU A 1 473 ? 8.605 4.520 45.449 1.00 39.78 473 LEU A O 1
ATOM 3797 N N . SER A 1 474 ? 8.710 2.276 45.603 1.00 37.09 474 SER A N 1
ATOM 3798 C CA . SER A 1 474 ? 8.651 2.186 47.070 1.00 37.09 474 SER A CA 1
ATOM 3799 C C . SER A 1 474 ? 10.011 2.045 47.781 1.00 37.09 474 SER A C 1
ATOM 3801 O O . SER A 1 474 ? 10.029 1.865 49.001 1.00 37.09 474 SER A O 1
ATOM 3803 N N . PHE A 1 475 ? 11.133 2.168 47.054 1.00 39.75 475 PHE A N 1
ATOM 3804 C CA . PHE A 1 475 ? 12.503 2.124 47.597 1.00 39.75 475 PHE A CA 1
ATOM 3805 C C . PHE A 1 475 ? 13.218 3.475 47.572 1.00 39.75 475 PHE A C 1
ATOM 3807 O O . PHE A 1 475 ? 13.155 4.169 46.531 1.00 39.75 475 PHE A O 1
#